Protein 8OHT (pdb70)

Radius of gyration: 21.72 Å; Cα contacts (8 Å, |Δi|>4): 1257; chains: 1; bounding box: 70×45×46 Å

Sequence (459 aa):
SSPVRRVGLSVDASALGHTIPPDYTGLSYEQAQMANPNYFSGANTQLAGFLRTLGRQGVLRIGGNTSEYTFWNRHAKPTAADEHLAAGPPDKGHHAAAREVITPEAVNNLSEFLDKTGWKLIYGLNLGKGTPENAADEAAYVMETTIGADRLLAFQLGNEPDLFYRNNGIRRPASYDFAAYAGDWQQRFFTAIRKRVPNAPFAGPDTTAYNNTKWLVPFADKFKHDVKFISSSHYYAEGPPTDPSMMTIERRLMKPNPRLLGETAGLKQVEADTGLPFRLTETNSCCYQGGKQGVSDTFAAALWAGDLMYQQAAAGSTGINFHGGGYGWYTPVAGTPEDGFIARPEYYGMLLFAQAGAGQLLGAKLTDNSAAPLLTAYALRGTTDGRTRIALFNKKNLDADVEVAISSGVASPSGTVLRLEAPRADDTTDVTFGGAPVGASGSSWSSPLVQEYVPGHSGQFVLHHMRKASGALLEFA

Structure (mmCIF, N/CA/C/O backbone):
data_8OHT
#
_entry.id   8OHT
#
_cell.length_a   82.750
_cell.length_b   44.670
_cell.length_c   136.268
_cell.angle_alpha   90.000
_cell.angle_beta   97.461
_cell.angle_gamma   90.000
#
_symmetry.space_group_name_H-M   'I 1 2 1'
#
loop_
_entity.id
_entity.type
_entity.pdbx_description
1 polymer 'beta-glucuronidase from Acidobacterium capsulatum'
2 non-polymer '(3~{S},4~{S},5~{S},6~{R})-4,5,6-tris(oxidanyl)piperidine-3-carboxylic acid'
3 non-polymer 'SULFATE ION'
4 water water
#
loop_
_atom_site.group_PDB
_atom_site.id
_atom_site.type_symbol
_atom_site.label_atom_id
_atom_site.label_alt_id
_atom_site.label_comp_id
_atom_site.label_asym_id
_atom_site.label_entity_id
_atom_site.label_seq_id
_atom_site.pdbx_PDB_ins_code
_atom_site.Cartn_x
_atom_site.Cartn_y
_atom_site.Cartn_z
_atom_site.occupancy
_atom_site.B_iso_or_equiv
_atom_site.auth_seq_id
_atom_site.auth_comp_id
_atom_site.auth_asym_id
_atom_site.auth_atom_id
_atom_site.pdbx_PDB_model_num
ATOM 1 N N . SER A 1 17 ? 14.117 4.632 -1.447 1.000 51.075 17 SER AAA N 1
ATOM 2 C CA . SER A 1 17 ? 13.442 5.883 -0.965 1.000 51.872 17 SER AAA CA 1
ATOM 3 C C . SER A 1 17 ? 13.404 6.923 -2.093 1.000 45.111 17 SER AAA C 1
ATOM 4 O O . SER A 1 17 ? 14.505 7.390 -2.523 1.000 48.277 17 SER AAA O 1
ATOM 7 N N . SER A 1 18 ? 12.182 7.254 -2.541 1.000 42.597 18 SER AAA N 1
ATOM 8 C CA . SER A 1 18 ? 11.818 8.259 -3.584 1.000 32.801 18 SER AAA CA 1
ATOM 9 C C . SER A 1 18 ? 12.608 8.063 -4.871 1.000 26.666 18 SER AAA C 1
ATOM 10 O O . SER A 1 18 ? 13.109 9.015 -5.470 1.000 26.537 18 SER AAA O 1
ATOM 13 N N . PRO A 1 19 ? 12.714 6.822 -5.375 1.000 20.886 19 PRO AAA N 1
ATOM 14 C CA . PRO A 1 19 ? 13.550 6.630 -6.551 1.000 17.903 19 PRO AAA CA 1
ATOM 15 C C . PRO A 1 19 ? 12.843 7.182 -7.781 1.000 16.759 19 PRO AAA C 1
ATOM 16 O O . PRO A 1 19 ? 11.600 7.319 -7.868 1.000 19.375 19 PRO AAA O 1
ATOM 20 N N . VAL A 1 20 ? 13.610 7.481 -8.810 1.000 15.596 20 VAL AAA N 1
AT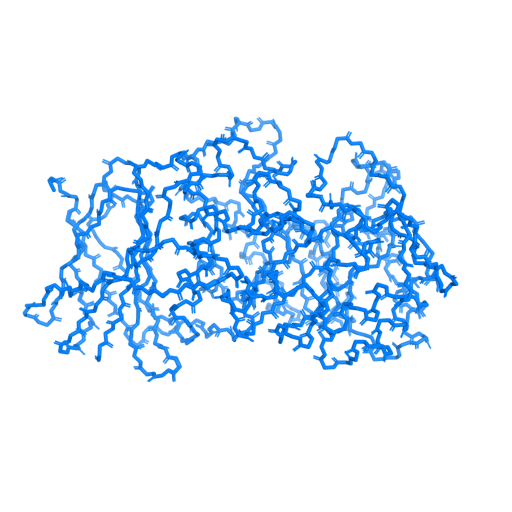OM 21 C CA . VAL A 1 20 ? 13.067 7.763 -10.155 1.000 15.866 20 VAL AAA CA 1
ATOM 22 C C . VAL A 1 20 ? 12.714 6.436 -10.770 1.000 14.470 20 VAL AAA C 1
ATOM 23 O O . VAL A 1 20 ? 13.592 5.521 -10.858 1.000 14.971 20 VAL AAA O 1
ATOM 27 N N A ARG A 1 21 ? 11.511 6.401 -11.298 0.500 14.258 21 ARG AAA N 1
ATOM 28 N N B ARG A 1 21 ? 11.434 6.151 -10.999 0.500 13.909 21 ARG AAA N 1
ATOM 29 C CA A ARG A 1 21 ? 10.961 5.146 -11.806 0.500 14.355 21 ARG AAA CA 1
ATOM 30 C CA B ARG A 1 21 ? 10.955 4.874 -11.597 0.500 13.951 21 ARG AAA CA 1
ATOM 31 C C A ARG A 1 21 ? 11.275 5.152 -13.268 0.500 15.225 21 ARG AAA C 1
ATOM 32 C C B ARG A 1 21 ? 11.134 4.926 -13.133 0.500 14.681 21 ARG AAA C 1
ATOM 33 O O A ARG A 1 21 ? 10.779 6.089 -13.957 0.500 15.723 21 ARG AAA O 1
ATOM 34 O O B ARG A 1 21 ? 10.406 5.604 -13.822 0.500 14.760 21 ARG AAA O 1
ATOM 49 N N . VAL A 1 22 ? 12.105 4.187 -13.687 1.000 13.924 22 VAL AAA N 1
ATOM 50 C CA . VAL A 1 22 ? 12.428 4.124 -15.124 1.000 14.209 22 VAL AAA CA 1
ATOM 51 C C . VAL A 1 22 ? 12.086 2.755 -15.644 1.000 13.023 22 VAL AAA C 1
ATOM 52 O O . VAL A 1 22 ? 11.984 1.809 -14.921 1.000 14.420 22 VAL AAA O 1
ATOM 56 N N . GLY A 1 23 ? 11.931 2.702 -16.961 1.000 12.797 23 GLY AAA N 1
ATOM 57 C CA . GLY A 1 23 ? 11.744 1.421 -17.633 1.000 13.302 23 GLY AAA CA 1
ATOM 58 C C . GLY A 1 23 ? 12.994 1.036 -18.430 1.000 12.244 23 GLY AAA C 1
ATOM 59 O O . GLY A 1 23 ? 13.630 1.891 -19.022 1.000 13.863 23 GLY AAA O 1
ATOM 60 N N . LEU A 1 24 ? 13.250 -0.267 -18.421 1.000 12.323 24 LEU AAA N 1
ATOM 61 C CA . LEU A 1 24 ? 14.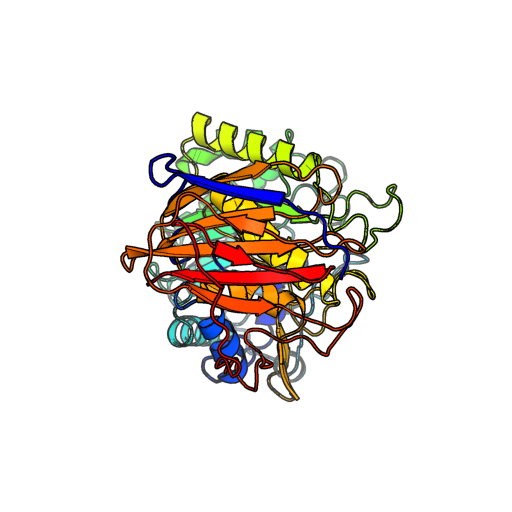336 -0.833 -19.240 1.000 11.484 24 LEU AAA CA 1
ATOM 62 C C . LEU A 1 24 ? 13.735 -1.962 -20.021 1.000 12.354 24 LEU AAA C 1
ATOM 63 O O . LEU A 1 24 ? 13.235 -2.893 -19.442 1.000 13.438 24 LEU AAA O 1
ATOM 68 N N . SER A 1 25 ? 13.818 -1.862 -21.336 1.000 13.272 25 SER AAA N 1
ATOM 69 C CA . SER A 1 25 ? 13.276 -2.872 -22.257 1.000 13.682 25 SER AAA CA 1
ATOM 70 C C . SER A 1 25 ? 14.418 -3.574 -22.967 1.000 13.268 25 SER AAA C 1
ATOM 71 O O . SER A 1 25 ? 15.106 -2.910 -23.704 1.000 15.287 25 SER AAA O 1
ATOM 74 N N . VAL A 1 26 ? 14.536 -4.841 -22.753 1.000 13.137 26 VAL AAA N 1
ATOM 75 C CA . VAL A 1 26 ? 15.600 -5.642 -23.399 1.000 13.204 26 VAL AAA CA 1
ATOM 76 C C . VAL A 1 26 ? 14.984 -6.234 -24.655 1.000 13.568 26 VAL AAA C 1
ATOM 77 O O . VAL A 1 26 ? 13.859 -6.822 -24.559 1.000 13.991 26 VAL AAA O 1
ATOM 81 N N . ASP A 1 27 ? 15.678 -6.199 -25.772 1.000 12.218 27 ASP AAA N 1
ATOM 82 C CA . ASP A 1 27 ? 15.209 -6.761 -27.051 1.000 11.931 27 ASP AAA CA 1
ATOM 83 C C . ASP A 1 27 ? 16.246 -7.748 -27.521 1.000 11.163 27 ASP AAA C 1
ATOM 84 O O . ASP A 1 27 ? 17.257 -7.321 -28.107 1.000 11.483 27 ASP AAA O 1
ATOM 89 N N . ALA A 1 28 ? 15.976 -9.014 -27.341 1.000 10.742 28 ALA AAA N 1
ATOM 90 C CA . ALA A 1 28 ? 16.885 -10.100 -27.754 1.000 11.425 28 ALA AAA CA 1
ATOM 91 C C . ALA A 1 28 ? 17.042 -10.156 -29.265 1.000 11.059 28 ALA AAA C 1
ATOM 92 O O . ALA A 1 28 ? 17.963 -10.856 -29.731 1.000 11.458 28 ALA AAA O 1
ATOM 94 N N . SER A 1 29 ? 16.174 -9.488 -30.018 1.000 10.730 29 SER AAA N 1
ATOM 95 C CA . SER A 1 29 ? 16.278 -9.469 -31.477 1.000 10.818 29 SER AAA CA 1
ATOM 96 C C . SER A 1 29 ? 17.049 -8.278 -31.975 1.000 11.264 29 SER AAA C 1
ATOM 97 O O . SER A 1 29 ? 17.301 -8.208 -33.200 1.000 12.692 29 SER AAA O 1
ATOM 100 N N . ALA A 1 30 ? 17.436 -7.352 -31.103 1.000 10.485 30 ALA AAA N 1
ATOM 101 C CA . ALA A 1 30 ? 18.154 -6.131 -31.515 1.000 11.225 30 ALA AAA CA 1
ATOM 102 C C . ALA A 1 30 ? 19.623 -6.404 -31.303 1.000 11.051 30 ALA AAA C 1
ATOM 103 O O . ALA A 1 30 ? 20.154 -6.148 -30.192 1.000 12.697 30 ALA AAA O 1
ATOM 105 N N . LEU A 1 31 ? 20.276 -7.012 -32.242 1.000 11.066 31 LEU AAA N 1
ATOM 106 C CA . LEU A 1 31 ? 21.622 -7.543 -32.046 1.000 10.692 31 LEU AAA CA 1
ATOM 107 C C . LEU A 1 31 ? 22.642 -6.458 -32.224 1.000 11.608 31 LEU AAA C 1
ATOM 108 O O . LEU A 1 31 ? 22.678 -5.816 -33.233 1.000 13.473 31 LEU AAA O 1
ATOM 113 N N . GLY A 1 32 ? 23.527 -6.376 -31.256 1.000 11.413 32 GLY AAA N 1
ATOM 114 C CA . GLY A 1 32 ? 24.671 -5.461 -31.292 1.000 11.591 32 GLY AAA CA 1
ATOM 115 C C . GLY A 1 32 ? 25.928 -6.227 -31.523 1.000 11.705 32 GLY AAA C 1
ATOM 116 O O . GLY A 1 32 ? 25.950 -7.346 -32.026 1.000 13.003 32 GLY AAA O 1
ATOM 117 N N . HIS A 1 33 ? 27.050 -5.627 -31.173 1.000 11.652 33 HIS AAA N 1
ATOM 118 C CA . HIS A 1 33 ? 28.363 -6.235 -31.363 1.000 12.567 33 HIS AAA CA 1
ATOM 119 C C . HIS A 1 33 ? 28.547 -7.413 -30.416 1.000 12.182 33 HIS AAA C 1
ATOM 120 O O . HIS A 1 33 ? 28.013 -7.431 -29.282 1.000 12.768 33 HIS AAA O 1
ATOM 127 N N . THR A 1 34 ? 29.367 -8.319 -30.852 1.000 13.682 34 THR AAA N 1
ATOM 128 C CA . THR A 1 34 ? 29.885 -9.408 -30.038 1.000 13.248 34 THR AAA CA 1
ATOM 129 C C . THR A 1 34 ? 31.167 -8.981 -29.337 1.000 12.121 34 THR AAA C 1
ATOM 130 O O . THR A 1 34 ? 32.132 -8.595 -30.023 1.000 13.912 34 THR AAA O 1
ATOM 134 N N . ILE A 1 35 ? 31.162 -8.975 -28.028 1.000 11.436 35 ILE AAA N 1
ATOM 135 C CA . ILE A 1 35 ? 32.338 -8.584 -27.250 1.000 11.721 35 ILE AAA CA 1
ATOM 136 C C . ILE A 1 35 ? 33.375 -9.643 -27.408 1.000 11.900 35 ILE AAA C 1
ATOM 137 O O . ILE A 1 35 ? 33.129 -10.804 -27.047 1.000 13.188 35 ILE AAA O 1
ATOM 142 N N . PRO A 1 36 ? 34.586 -9.319 -27.863 1.000 11.714 36 PRO AAA N 1
ATOM 143 C CA . PRO A 1 36 ? 35.606 -10.344 -27.977 1.000 13.541 36 PRO AAA CA 1
ATOM 144 C C . PRO A 1 36 ? 36.138 -10.749 -26.628 1.000 12.526 36 PRO AAA C 1
ATOM 145 O O . PRO A 1 36 ? 36.123 -9.963 -25.666 1.000 12.108 36 PRO AAA O 1
ATOM 149 N N . PRO A 1 37 ? 36.686 -11.968 -26.494 1.000 13.508 37 PRO AAA N 1
ATOM 150 C CA . PRO A 1 37 ? 37.144 -12.429 -25.195 1.000 13.295 37 PRO AAA CA 1
ATOM 151 C C . PRO A 1 37 ? 38.366 -11.657 -24.660 1.000 11.162 37 PRO AAA C 1
ATOM 152 O O . PRO A 1 37 ? 38.568 -11.679 -23.519 1.000 12.345 37 PRO AAA O 1
ATOM 156 N N . ASP A 1 38 ? 39.129 -11.044 -25.539 1.000 10.446 38 ASP AAA N 1
ATOM 157 C CA . ASP A 1 38 ? 40.301 -10.253 -25.139 1.000 10.150 38 ASP AAA CA 1
ATOM 158 C C . ASP A 1 38 ? 40.032 -8.762 -25.159 1.000 8.624 38 ASP AAA C 1
ATOM 159 O O . ASP A 1 38 ? 40.967 -7.962 -25.317 1.000 9.547 38 ASP AAA O 1
ATOM 164 N N . TYR A 1 39 ? 38.802 -8.389 -24.932 1.000 8.496 39 TYR AAA N 1
ATOM 165 C CA . TYR A 1 39 ? 38.432 -6.966 -24.913 1.000 8.529 39 TYR AAA CA 1
ATOM 166 C C . TYR A 1 39 ? 39.155 -6.210 -23.796 1.000 8.037 39 TYR AAA C 1
ATOM 167 O O . TYR A 1 39 ? 39.585 -5.074 -24.002 1.000 8.550 39 TYR AAA O 1
ATOM 176 N N . THR A 1 40 ? 39.212 -6.767 -22.584 1.000 7.971 40 THR AAA N 1
ATOM 177 C CA . THR A 1 40 ? 39.772 -6.026 -21.463 1.000 7.746 40 THR AAA CA 1
ATOM 178 C C . THR A 1 40 ? 41.246 -5.832 -21.666 1.000 7.487 40 THR AAA C 1
ATOM 179 O O . THR A 1 40 ? 41.914 -6.522 -22.434 1.000 8.086 40 THR AAA O 1
ATOM 183 N N . GLY A 1 41 ? 41.796 -4.924 -20.863 1.000 7.585 41 GLY AAA N 1
ATOM 184 C CA . GLY A 1 41 ? 43.231 -4.711 -20.910 1.000 7.995 41 GLY AAA CA 1
ATOM 185 C C . GLY A 1 41 ? 43.661 -3.560 -20.047 1.000 7.462 41 GLY AAA C 1
ATOM 186 O O . GLY A 1 41 ? 42.871 -2.792 -19.534 1.000 7.528 41 GLY AAA O 1
ATOM 187 N N . LEU A 1 42 ? 44.974 -3.484 -19.940 1.000 7.347 42 LEU AAA N 1
ATOM 188 C CA . LEU A 1 42 ? 45.663 -2.473 -19.152 1.000 7.212 42 LEU AAA CA 1
ATOM 189 C C . LEU A 1 42 ? 46.769 -1.892 -19.977 1.000 6.873 42 LEU AAA C 1
ATOM 190 O O . LEU A 1 42 ? 47.293 -2.573 -20.907 1.000 7.808 42 LEU AAA O 1
ATOM 195 N N . SER A 1 43 ? 47.182 -0.679 -19.677 1.000 7.292 43 SER AAA N 1
ATOM 196 C CA . SER A 1 43 ? 48.325 -0.018 -20.288 1.000 7.290 43 SER AAA CA 1
ATOM 197 C C . SER A 1 43 ? 49.246 0.416 -19.180 1.000 7.202 43 SER AAA C 1
ATOM 198 O O . SER A 1 43 ? 48.798 0.882 -18.137 1.000 7.180 43 SER AAA O 1
ATOM 201 N N . TYR A 1 44 ? 50.532 0.289 -19.455 1.000 7.247 44 TYR AAA N 1
ATOM 202 C CA . TYR A 1 44 ? 51.616 0.666 -18.519 1.000 7.393 44 TYR AAA CA 1
ATOM 203 C C . TYR A 1 44 ? 52.667 1.452 -19.266 1.000 7.413 44 TYR AAA C 1
ATOM 204 O O . TYR A 1 44 ? 52.829 1.310 -20.480 1.000 7.997 44 TYR AAA O 1
ATOM 213 N N . GLU A 1 45 ? 53.438 2.181 -18.499 1.000 7.344 45 GLU AAA N 1
ATOM 214 C CA . GLU A 1 45 ? 54.606 2.893 -18.998 1.000 7.475 45 GLU AAA CA 1
ATOM 215 C C . GLU A 1 45 ? 55.696 1.908 -19.353 1.000 7.294 45 GLU AAA C 1
ATOM 216 O O . GLU A 1 45 ? 56.071 1.030 -18.555 1.000 8.238 45 GLU AAA O 1
ATOM 222 N N . GLN A 1 46 ? 56.326 2.136 -20.473 1.000 7.590 46 GLN AAA N 1
ATOM 223 C CA . GLN A 1 46 ? 57.463 1.330 -20.924 1.000 8.309 46 GLN AAA CA 1
ATOM 224 C C . GLN A 1 46 ? 58.594 1.386 -19.940 1.000 7.974 46 GLN AAA C 1
ATOM 225 O O . GLN A 1 46 ? 59.377 0.428 -19.867 1.000 8.128 46 GLN AAA O 1
ATOM 231 N N . ALA A 1 47 ? 58.764 2.486 -19.240 1.000 7.568 47 ALA AAA N 1
ATOM 232 C CA . ALA A 1 47 ? 59.824 2.595 -18.223 1.000 8.639 47 ALA AAA CA 1
ATOM 233 C C . ALA A 1 47 ? 59.725 1.429 -17.261 1.000 8.412 47 ALA AAA C 1
ATOM 234 O O . ALA A 1 47 ? 60.741 1.050 -16.676 1.000 8.952 47 ALA AAA O 1
ATOM 236 N N . GLN A 1 48 ? 58.544 0.891 -17.032 1.000 8.381 48 GLN AAA N 1
ATOM 237 C CA . GLN A 1 48 ? 58.424 -0.212 -16.063 1.000 8.988 48 GLN AAA CA 1
ATOM 238 C C . GLN A 1 48 ? 59.243 -1.396 -16.478 1.000 9.502 48 GLN AAA C 1
ATOM 239 O O . GLN A 1 48 ? 59.638 -2.204 -15.605 1.000 10.063 48 GLN AAA O 1
ATOM 245 N N . MET A 1 49 ? 59.533 -1.557 -17.746 1.000 9.282 49 MET AAA N 1
ATOM 246 C CA . MET A 1 49 ? 60.374 -2.664 -18.248 1.000 10.493 49 MET AAA CA 1
ATOM 247 C C . MET A 1 49 ? 61.812 -2.543 -17.776 1.000 10.135 49 MET AAA C 1
ATOM 248 O O . MET A 1 49 ? 62.577 -3.504 -17.976 1.000 11.266 49 MET AAA O 1
ATOM 253 N N . ALA A 1 50 ? 62.195 -1.460 -17.182 1.000 9.911 50 ALA AAA N 1
ATOM 254 C CA . ALA A 1 50 ? 63.522 -1.390 -16.580 1.000 10.230 50 ALA AAA CA 1
ATOM 255 C C . ALA A 1 50 ? 63.621 -2.328 -15.382 1.000 10.537 50 ALA AAA C 1
ATOM 256 O O . ALA A 1 50 ? 64.756 -2.681 -15.026 1.000 11.979 50 ALA AAA O 1
ATOM 258 N N . ASN A 1 51 ? 62.532 -2.685 -14.764 1.000 10.202 51 ASN AAA N 1
ATOM 259 C CA . ASN A 1 51 ? 62.511 -3.508 -13.561 1.000 9.879 51 ASN AAA CA 1
ATOM 260 C C . ASN A 1 51 ? 62.073 -4.895 -13.964 1.000 11.099 51 ASN AAA C 1
ATOM 261 O O . ASN A 1 51 ? 60.882 -5.137 -14.162 1.000 11.097 51 ASN AAA O 1
ATOM 266 N N . PRO A 1 52 ? 62.980 -5.875 -14.081 1.000 11.383 52 PRO AAA N 1
ATOM 267 C CA . PRO A 1 52 ? 62.591 -7.219 -14.494 1.000 12.306 52 PRO AAA CA 1
ATOM 268 C C . PRO A 1 52 ? 61.710 -7.943 -13.508 1.000 12.817 52 PRO AAA C 1
ATOM 269 O O . PRO A 1 52 ? 61.222 -9.001 -13.851 1.000 13.484 52 PRO AAA O 1
ATOM 273 N N . ASN A 1 53 ? 61.551 -7.409 -12.307 1.000 12.087 53 ASN AAA N 1
ATOM 274 C CA . ASN A 1 53 ? 60.701 -8.042 -11.301 1.000 12.529 53 ASN AAA CA 1
ATOM 275 C C . ASN A 1 53 ? 59.243 -7.681 -11.463 1.000 11.306 53 ASN AAA C 1
ATOM 276 O O . ASN A 1 53 ? 58.395 -8.227 -10.752 1.000 11.782 53 ASN AAA O 1
ATOM 281 N N . TYR A 1 54 ? 58.926 -6.725 -12.327 1.000 10.730 54 TYR AAA N 1
ATOM 282 C CA . TYR A 1 54 ? 57.548 -6.222 -12.370 1.000 9.473 54 TYR AAA CA 1
ATOM 283 C C . TYR A 1 54 ? 56.722 -7.082 -13.296 1.000 10.084 54 TYR AAA C 1
ATOM 284 O O . TYR A 1 54 ? 55.839 -7.813 -12.829 1.000 10.435 54 TYR AAA O 1
ATOM 293 N N . PHE A 1 55 ? 56.976 -7.044 -14.591 1.000 9.365 55 PHE AAA N 1
ATOM 294 C CA . PHE A 1 55 ? 56.345 -7.995 -15.497 1.000 9.692 55 PHE AAA CA 1
ATOM 295 C C . PHE A 1 55 ? 57.153 -9.266 -15.495 1.000 10.005 55 PHE AAA C 1
ATOM 296 O O . PHE A 1 55 ? 58.084 -9.445 -16.297 1.000 11.096 55 PHE AAA O 1
ATOM 304 N N . SER A 1 56 ? 56.877 -10.120 -14.513 1.000 9.976 56 SER AAA N 1
ATOM 305 C CA . SER A 1 56 ? 57.681 -11.323 -14.281 1.000 10.656 56 SER AAA CA 1
ATOM 306 C C . SER A 1 56 ? 56.762 -12.449 -13.870 1.000 10.883 56 SER AAA C 1
ATOM 307 O O . SER A 1 56 ? 55.754 -12.229 -13.206 1.000 10.634 56 SER AAA O 1
ATOM 310 N N . GLY A 1 57 ? 57.140 -13.650 -14.238 1.000 11.570 57 GLY AAA N 1
ATOM 311 C CA . GLY A 1 57 ? 56.447 -14.828 -13.718 1.000 12.732 57 GLY AAA CA 1
ATOM 312 C C . GLY A 1 57 ? 56.500 -14.878 -12.200 1.000 11.960 57 GLY AAA C 1
ATOM 313 O O . GLY A 1 57 ? 55.552 -15.469 -11.622 1.000 13.994 57 GLY AAA O 1
ATOM 314 N N . ALA A 1 58 ? 57.443 -14.271 -11.594 1.000 11.717 58 ALA AAA N 1
ATOM 315 C CA . ALA A 1 58 ? 57.515 -14.228 -10.123 1.000 12.821 58 ALA AAA CA 1
ATOM 316 C C . ALA A 1 58 ? 56.506 -13.259 -9.508 1.000 13.027 58 ALA AAA C 1
ATOM 317 O O . ALA A 1 58 ? 56.276 -13.297 -8.301 1.000 12.929 58 ALA AAA O 1
ATOM 319 N N . ASN A 1 59 ? 55.930 -12.369 -10.307 1.000 11.376 59 ASN AAA N 1
ATOM 320 C CA . ASN A 1 59 ? 54.959 -11.385 -9.808 1.000 10.872 59 ASN AAA CA 1
ATOM 321 C C . ASN A 1 59 ? 53.598 -12.027 -9.860 1.000 10.884 59 ASN AAA C 1
ATOM 322 O O . ASN A 1 59 ? 52.750 -11.720 -10.691 1.000 11.543 59 ASN AAA O 1
ATOM 327 N N . THR A 1 60 ? 53.372 -12.909 -8.890 1.000 10.456 60 THR AAA N 1
ATOM 328 C CA . THR A 1 60 ? 52.122 -13.660 -8.828 1.000 11.202 60 THR AAA CA 1
ATOM 329 C C . THR A 1 60 ? 50.965 -12.745 -8.385 1.000 9.575 60 THR AAA C 1
ATOM 330 O O . THR A 1 60 ? 49.856 -13.001 -8.795 1.000 10.061 60 THR AAA O 1
ATOM 334 N N . GLN A 1 61 ? 51.285 -11.739 -7.615 1.000 9.280 61 GLN AAA N 1
ATOM 335 C CA . GLN A 1 61 ? 50.205 -10.850 -7.176 1.000 9.368 61 GLN AAA CA 1
ATOM 336 C C . GLN A 1 61 ? 49.621 -10.125 -8.372 1.000 8.632 61 GLN AAA C 1
ATOM 337 O O . GLN A 1 61 ? 48.426 -10.139 -8.579 1.000 9.077 61 GLN AAA O 1
ATOM 343 N N . LEU A 1 62 ? 50.462 -9.468 -9.141 1.000 8.782 62 LEU AAA N 1
ATOM 344 C CA . LEU A 1 62 ? 49.948 -8.687 -10.294 1.000 8.965 62 LEU AAA CA 1
ATOM 345 C C . LEU A 1 62 ? 49.312 -9.614 -11.281 1.000 9.356 62 LEU AAA C 1
ATOM 346 O O . LEU A 1 62 ? 48.276 -9.323 -11.827 1.000 9.380 62 LEU AAA O 1
ATOM 351 N N . ALA A 1 63 ? 49.910 -10.782 -11.530 1.000 9.219 63 ALA AAA N 1
ATOM 352 C CA . ALA A 1 63 ? 49.296 -11.728 -12.470 1.000 10.108 63 ALA AAA CA 1
ATOM 353 C C . ALA A 1 63 ? 47.887 -12.069 -12.022 1.000 9.415 63 ALA AAA C 1
ATOM 354 O O . ALA A 1 63 ? 47.008 -12.211 -12.852 1.000 9.808 63 ALA AAA O 1
ATOM 356 N N . GLY A 1 64 ? 47.676 -12.247 -10.734 1.000 9.526 64 GLY AAA N 1
ATOM 357 C CA . GLY A 1 64 ? 46.344 -12.597 -10.255 1.000 9.316 64 GLY AAA CA 1
ATOM 358 C C . GLY A 1 64 ? 45.340 -11.477 -10.458 1.000 8.465 64 GLY AAA C 1
ATOM 359 O O . GLY A 1 64 ? 44.215 -11.735 -10.789 1.000 9.509 64 GLY AAA O 1
ATOM 360 N N . PHE A 1 65 ? 45.776 -10.250 -10.246 1.000 8.603 65 PHE AAA N 1
ATOM 361 C CA . PHE A 1 65 ? 44.892 -9.115 -10.543 1.000 8.695 65 PHE AAA CA 1
ATOM 362 C C . PHE A 1 65 ? 44.517 -9.104 -12.020 1.000 8.293 65 PHE AAA C 1
ATOM 363 O O . PHE A 1 65 ? 43.371 -8.791 -12.341 1.000 8.789 65 PHE AAA O 1
ATOM 371 N N . LEU A 1 66 ? 45.430 -9.424 -12.919 1.000 8.852 66 LEU AAA N 1
ATOM 372 C CA . LEU A 1 66 ? 45.076 -9.433 -14.358 1.000 8.949 66 LEU AAA CA 1
ATOM 373 C C . LEU A 1 66 ? 44.136 -10.575 -14.639 1.000 9.264 66 LEU AAA C 1
ATOM 374 O O . LEU A 1 66 ? 43.148 -10.365 -15.352 1.000 9.697 66 LEU AAA O 1
ATOM 379 N N . ARG A 1 67 ? 44.388 -11.761 -14.115 1.000 10.087 67 ARG AAA N 1
ATOM 380 C CA . ARG A 1 67 ? 43.500 -12.892 -14.448 1.000 10.979 67 ARG AAA CA 1
ATOM 381 C C . ARG A 1 67 ? 42.083 -12.583 -13.971 1.000 9.866 67 ARG AAA C 1
ATOM 382 O O . ARG A 1 67 ? 41.155 -12.991 -14.659 1.000 10.740 67 ARG AAA O 1
ATOM 390 N N . THR A 1 68 ? 41.908 -11.919 -12.853 1.000 9.802 68 THR AAA N 1
ATOM 391 C CA . THR A 1 68 ? 40.571 -11.584 -12.380 1.000 10.294 68 THR AAA CA 1
ATOM 392 C C . THR A 1 68 ? 39.892 -10.610 -13.340 1.000 9.942 68 THR AAA C 1
ATOM 393 O O . THR A 1 68 ? 38.692 -10.591 -13.453 1.000 11.321 68 THR AAA O 1
ATOM 397 N N . LEU A 1 69 ? 40.651 -9.721 -13.974 1.000 9.336 69 LEU AAA N 1
ATOM 398 C CA . LEU A 1 69 ? 40.086 -8.828 -14.973 1.000 9.633 69 LEU AAA CA 1
ATOM 399 C C . LEU A 1 69 ? 39.708 -9.577 -16.249 1.000 9.067 69 LEU AAA C 1
ATOM 400 O O . LEU A 1 69 ? 38.805 -9.084 -16.947 1.000 9.418 69 LEU AAA O 1
ATOM 405 N N . GLY A 1 70 ? 40.343 -10.662 -16.565 1.000 9.580 70 GLY AAA N 1
ATOM 406 C CA . GLY A 1 70 ? 39.909 -11.424 -17.738 1.000 10.424 70 GLY AAA CA 1
ATOM 407 C C . GLY A 1 70 ? 40.845 -12.542 -17.946 1.000 10.310 70 GLY AAA C 1
ATOM 408 O O . GLY A 1 70 ? 42.073 -12.434 -17.778 1.000 10.347 70 GLY AAA O 1
ATOM 409 N N . ARG A 1 71 ? 40.281 -13.686 -18.319 1.000 10.517 71 ARG AAA N 1
ATOM 410 C CA . ARG A 1 71 ? 41.093 -14.805 -18.709 1.000 11.820 71 ARG AAA CA 1
ATOM 411 C C . ARG A 1 71 ? 41.768 -14.584 -20.026 1.000 11.166 71 ARG AAA C 1
ATOM 412 O O . ARG A 1 71 ? 42.750 -15.215 -20.289 1.000 12.407 71 ARG AAA O 1
ATOM 420 N N . GLN A 1 72 ? 41.267 -13.662 -20.818 1.000 10.128 72 GLN AAA N 1
ATOM 421 C CA . GLN A 1 72 ? 41.942 -13.137 -21.995 1.000 9.935 72 GLN AAA CA 1
ATOM 422 C C . GLN A 1 72 ? 41.894 -11.623 -21.901 1.000 9.483 72 GLN AAA C 1
ATOM 423 O O . GLN A 1 72 ? 40.953 -11.070 -21.357 1.000 11.689 72 GLN AAA O 1
ATOM 429 N N . GLY A 1 73 ? 42.885 -10.981 -22.455 1.000 9.773 73 GLY AAA N 1
ATOM 430 C CA . GLY A 1 73 ? 43.038 -9.523 -22.337 1.000 8.583 73 GLY AAA CA 1
ATOM 431 C C . GLY A 1 73 ? 44.327 -9.127 -22.920 1.000 8.294 73 GLY AAA C 1
ATOM 432 O O . GLY A 1 73 ? 45.113 -9.991 -23.388 1.000 10.029 73 GLY AAA O 1
ATOM 433 N N . VAL A 1 74 ? 44.614 -7.843 -22.944 1.000 8.202 74 VAL AAA N 1
ATOM 434 C CA . VAL A 1 74 ? 45.821 -7.329 -23.568 1.000 8.241 74 VAL AAA CA 1
ATOM 435 C C . VAL A 1 74 ? 46.541 -6.403 -22.623 1.000 7.849 74 VAL AAA C 1
ATOM 436 O O . VAL A 1 74 ? 45.928 -5.493 -22.044 1.000 8.122 74 VAL AAA O 1
ATOM 440 N N . LEU A 1 75 ? 47.823 -6.647 -22.502 1.000 7.754 75 LEU AAA N 1
ATOM 441 C CA . LEU A 1 75 ? 48.761 -5.771 -21.808 1.000 7.669 75 LEU AAA CA 1
ATOM 442 C C . LEU A 1 75 ? 49.423 -4.891 -22.842 1.000 7.333 75 LEU AAA C 1
ATOM 443 O O . LEU A 1 75 ? 50.097 -5.400 -23.744 1.000 8.284 75 LEU AAA O 1
ATOM 448 N N . ARG A 1 76 ? 49.226 -3.580 -22.750 1.000 7.242 76 ARG AAA N 1
ATOM 449 C CA . ARG A 1 76 ? 49.904 -2.618 -23.642 1.000 7.568 76 ARG AAA CA 1
ATOM 450 C C . ARG A 1 76 ? 50.989 -1.939 -22.812 1.000 7.058 76 ARG AAA C 1
ATOM 451 O O . ARG A 1 76 ? 50.723 -1.474 -21.708 1.000 8.168 76 ARG AAA O 1
ATOM 459 N N . ILE A 1 77 ? 52.158 -1.843 -23.402 1.000 7.747 77 ILE AAA N 1
ATOM 460 C CA . ILE A 1 77 ? 53.312 -1.190 -22.770 1.000 7.908 77 ILE AAA CA 1
ATOM 461 C C . ILE A 1 77 ? 53.699 -0.060 -23.706 1.000 7.713 77 ILE AAA C 1
ATOM 462 O O . ILE A 1 77 ? 53.963 -0.313 -24.883 1.000 8.708 77 ILE AAA O 1
ATOM 467 N N . GLY A 1 78 ? 53.749 1.159 -23.214 1.000 8.088 78 GLY AAA N 1
ATOM 468 C CA . GLY A 1 78 ? 54.093 2.278 -24.061 1.000 8.092 78 GLY AAA CA 1
ATOM 469 C C . GLY A 1 78 ? 54.102 3.563 -23.271 1.000 7.807 78 GLY AAA C 1
ATOM 470 O O . GLY A 1 78 ? 54.827 3.700 -22.305 1.000 8.688 78 GLY AAA O 1
ATOM 471 N N . GLY A 1 79 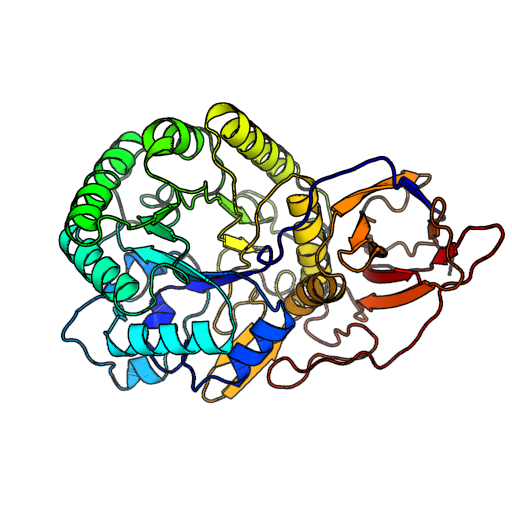? 53.274 4.522 -23.653 1.000 8.150 79 GLY AAA N 1
ATOM 472 C CA . GLY A 1 79 ? 53.172 5.765 -22.921 1.000 7.872 79 GLY AAA CA 1
ATOM 473 C C . GLY A 1 79 ? 54.291 6.714 -23.222 1.000 7.780 79 GLY AAA C 1
ATOM 474 O O . GLY A 1 79 ? 55.190 6.431 -24.023 1.000 8.616 79 GLY AAA O 1
ATOM 475 N N . ASN A 1 80 ? 54.305 7.822 -22.523 1.000 7.973 80 ASN AAA N 1
ATOM 476 C CA . ASN A 1 80 ? 55.338 8.843 -22.769 1.000 8.590 80 ASN AAA CA 1
ATOM 477 C C . ASN A 1 80 ? 56.715 8.288 -22.527 1.000 8.422 80 ASN AAA C 1
ATOM 478 O O . ASN A 1 80 ? 57.669 8.710 -23.172 1.000 9.107 80 ASN AAA O 1
ATOM 483 N N . THR A 1 81 ? 56.863 7.394 -21.559 1.000 7.965 81 THR AAA N 1
ATOM 484 C CA . THR A 1 81 ? 58.183 6.882 -21.241 1.000 8.433 81 THR AAA CA 1
ATOM 485 C C . THR A 1 81 ? 58.724 6.030 -22.375 1.000 8.968 81 THR AAA C 1
ATOM 486 O O . THR A 1 81 ? 59.953 5.759 -22.345 1.000 9.601 81 THR AAA O 1
ATOM 490 N N . SER A 1 82 ? 57.923 5.617 -23.333 1.000 8.378 82 SER AAA N 1
ATOM 491 C CA . SER A 1 82 ? 58.423 4.805 -24.455 1.000 8.931 82 SER AAA CA 1
ATOM 492 C C . SER A 1 82 ? 59.376 5.554 -25.339 1.000 8.702 82 SER AAA C 1
ATOM 493 O O . SER A 1 82 ? 60.079 4.930 -26.110 1.000 10.498 82 SER AAA O 1
ATOM 496 N N . GLU A 1 83 ? 59.427 6.875 -25.253 1.000 8.333 83 GLU AAA N 1
ATOM 497 C CA . GLU A 1 83 ? 60.415 7.681 -25.996 1.000 9.175 83 GLU AAA CA 1
ATOM 498 C C . GLU A 1 83 ? 61.716 7.793 -25.224 1.000 8.527 83 GLU AAA C 1
ATOM 499 O O . GLU A 1 83 ? 62.671 8.351 -25.794 1.000 9.943 83 GLU AAA O 1
ATOM 505 N N . TYR A 1 84 ? 61.755 7.324 -23.990 1.000 9.062 84 TYR AAA N 1
ATOM 506 C CA . TYR A 1 84 ? 62.901 7.512 -23.085 1.000 10.450 84 TYR AAA CA 1
ATOM 507 C C . TYR A 1 84 ? 63.475 6.175 -22.695 1.000 9.972 84 TYR AAA C 1
ATOM 508 O O . TYR A 1 84 ? 64.359 6.163 -21.784 1.000 11.999 84 TYR AAA O 1
ATOM 517 N N . THR A 1 85 ? 63.022 5.071 -23.213 1.000 10.141 85 THR AAA N 1
ATOM 518 C CA . THR A 1 85 ? 63.505 3.739 -22.910 1.000 10.632 85 THR AAA CA 1
ATOM 519 C C . THR A 1 85 ? 64.362 3.267 -24.042 1.000 9.545 85 THR AAA C 1
ATOM 520 O O . THR A 1 85 ? 63.981 3.399 -25.218 1.000 10.727 85 THR AAA O 1
ATOM 524 N N . PHE A 1 86 ? 65.500 2.716 -23.704 1.000 9.271 86 PHE AAA N 1
ATOM 525 C CA . PHE A 1 86 ? 66.536 2.341 -24.682 1.000 9.903 86 PHE AAA CA 1
ATOM 526 C C . PHE A 1 86 ? 66.919 0.898 -24.440 1.000 10.308 86 PHE AAA C 1
ATOM 527 O O . PHE A 1 86 ? 67.693 0.566 -23.527 1.000 10.813 86 PHE AAA O 1
ATOM 535 N N . TRP A 1 87 ? 66.388 0.023 -25.266 1.000 9.769 87 TRP AAA N 1
ATOM 536 C CA . TRP A 1 87 ? 66.794 -1.378 -25.298 1.000 9.942 87 TRP AAA CA 1
ATOM 537 C C . TRP A 1 87 ? 68.295 -1.455 -25.549 1.000 9.670 87 TRP AAA C 1
ATOM 538 O O . TRP A 1 87 ? 68.822 -0.757 -26.408 1.000 10.732 87 TRP AAA O 1
ATOM 549 N N . ASN A 1 88 ? 68.949 -2.351 -24.869 1.000 9.810 88 ASN AAA N 1
ATOM 550 C CA . ASN A 1 88 ? 70.343 -2.686 -25.156 1.000 10.969 88 ASN AAA CA 1
ATOM 551 C C . ASN A 1 88 ? 70.488 -4.160 -24.928 1.000 9.502 88 ASN AAA C 1
ATOM 552 O O . ASN A 1 88 ? 70.401 -4.621 -23.800 1.000 10.234 88 ASN AAA O 1
ATOM 557 N N . ARG A 1 89 ? 70.842 -4.881 -25.986 1.000 10.430 89 ARG AAA N 1
ATOM 558 C CA . ARG A 1 89 ? 70.986 -6.295 -25.945 1.000 10.831 89 ARG AAA CA 1
ATOM 559 C C . ARG A 1 89 ? 72.054 -6.739 -24.972 1.000 11.106 89 ARG AAA C 1
ATOM 560 O O . ARG A 1 89 ? 72.030 -7.914 -24.611 1.000 12.775 89 ARG AAA O 1
ATOM 568 N N . HIS A 1 90 ? 73.020 -5.917 -24.569 1.000 11.526 90 HIS AAA N 1
ATOM 569 C CA . HIS A 1 90 ? 74.007 -6.444 -23.595 1.000 13.629 90 HIS AAA CA 1
ATOM 570 C C . HIS A 1 90 ? 73.674 -6.012 -22.188 1.000 13.814 90 HIS AAA C 1
ATOM 571 O O . HIS A 1 90 ? 74.444 -6.379 -21.246 1.000 17.091 90 HIS AAA O 1
ATOM 578 N N . ALA A 1 91 ? 72.634 -5.255 -21.961 1.000 12.223 91 ALA AAA N 1
ATOM 579 C CA . ALA A 1 91 ? 72.466 -4.661 -20.644 1.000 13.412 91 ALA AAA CA 1
ATOM 580 C C . ALA A 1 91 ? 71.892 -5.654 -19.661 1.000 12.252 91 ALA AAA C 1
ATOM 581 O O . ALA A 1 91 ? 71.205 -6.630 -19.983 1.000 13.995 91 ALA AAA O 1
ATOM 583 N N . LYS A 1 92 ? 72.261 -5.431 -18.400 1.000 14.451 92 LYS AAA N 1
ATOM 584 C CA . LYS A 1 92 ? 71.662 -6.159 -17.259 1.000 15.212 92 LYS AAA CA 1
ATOM 585 C C . LYS A 1 92 ? 71.088 -5.135 -16.320 1.000 14.783 92 LYS AAA C 1
ATOM 586 O O . LYS A 1 92 ? 71.567 -4.025 -16.261 1.000 15.148 92 LYS AAA O 1
ATOM 592 N N . PRO A 1 93 ? 69.984 -5.467 -15.643 1.000 15.602 93 PRO AAA N 1
ATOM 593 C CA . PRO A 1 93 ? 69.354 -4.498 -14.762 1.000 16.419 93 PRO AAA CA 1
ATOM 594 C C . PRO A 1 93 ? 70.302 -4.055 -13.638 1.000 16.554 93 PRO AAA C 1
ATOM 595 O O . PRO A 1 93 ? 71.066 -4.876 -13.161 1.000 19.039 93 PRO AAA O 1
ATOM 599 N N . THR A 1 94 ? 70.295 -2.775 -13.336 1.000 17.864 94 THR AAA N 1
ATOM 600 C CA . THR A 1 94 ? 70.965 -2.254 -12.124 1.000 19.801 94 THR AAA CA 1
ATOM 601 C C . THR A 1 94 ? 70.136 -2.490 -10.862 1.000 19.244 94 THR AAA C 1
ATOM 602 O O . THR A 1 94 ? 68.961 -2.834 -10.921 1.000 17.348 94 THR AAA O 1
ATOM 606 N N . ALA A 1 95 ? 70.763 -2.319 -9.689 1.000 23.086 95 ALA AAA N 1
ATOM 607 C CA . ALA A 1 95 ? 70.048 -2.394 -8.390 1.000 20.267 95 ALA AAA CA 1
ATOM 608 C C . ALA A 1 95 ? 68.883 -1.399 -8.358 1.000 19.226 95 ALA AAA C 1
ATOM 609 O O . ALA A 1 95 ? 67.814 -1.825 -7.947 1.000 20.802 95 ALA AAA O 1
ATOM 611 N N . ALA A 1 96 ? 69.048 -0.165 -8.834 1.000 18.749 96 ALA AAA N 1
ATOM 612 C CA . ALA A 1 96 ? 67.965 0.840 -8.859 1.000 19.147 96 ALA AAA CA 1
ATOM 613 C C . ALA A 1 96 ? 66.826 0.288 -9.724 1.000 18.910 96 ALA AAA C 1
ATOM 614 O O . ALA A 1 96 ? 65.623 0.418 -9.374 1.000 17.630 96 ALA AAA O 1
ATOM 616 N N . ASP A 1 97 ? 67.192 -0.307 -10.869 1.000 16.156 97 ASP AAA N 1
ATOM 617 C CA . ASP A 1 97 ? 66.174 -0.783 -11.808 1.000 15.444 97 ASP AAA CA 1
ATOM 618 C C . ASP A 1 97 ? 65.316 -1.836 -11.131 1.000 14.083 97 ASP AAA C 1
ATOM 619 O O . ASP A 1 97 ? 64.125 -1.902 -11.376 1.000 14.717 97 ASP AAA O 1
ATOM 624 N N . GLU A 1 98 ? 65.927 -2.700 -10.341 1.000 15.430 98 GLU AAA N 1
ATOM 625 C CA . GLU A 1 98 ? 65.207 -3.830 -9.730 1.000 15.853 98 GLU AAA CA 1
ATOM 626 C C . GLU A 1 98 ? 64.195 -3.338 -8.701 1.000 14.641 98 GLU AAA C 1
ATOM 627 O O . GLU A 1 98 ? 63.419 -4.187 -8.308 1.000 16.676 98 GLU AAA O 1
ATOM 633 N N . HIS A 1 99 ? 64.173 -2.078 -8.336 1.000 15.216 99 HIS AAA N 1
ATOM 634 C CA . HIS A 1 99 ? 63.153 -1.518 -7.423 1.000 16.488 99 HIS AAA CA 1
ATOM 635 C C . HIS A 1 99 ? 62.285 -0.469 -8.109 1.000 15.628 99 HIS AAA C 1
ATOM 636 O O . HIS A 1 99 ? 61.500 0.172 -7.405 1.000 16.935 99 HIS AAA O 1
ATOM 643 N N . LEU A 1 100 ? 62.423 -0.264 -9.416 1.000 14.130 100 LEU AAA N 1
ATOM 644 C CA . LEU A 1 100 ? 61.682 0.863 -10.037 1.000 14.874 100 LEU AAA CA 1
ATOM 645 C C . LEU A 1 100 ? 60.207 0.529 -10.122 1.000 13.569 100 LEU AAA C 1
ATOM 646 O O . LEU A 1 100 ? 59.824 -0.519 -10.619 1.000 13.520 100 LEU AAA O 1
ATOM 651 N N . ALA A 1 101 ? 59.406 1.507 -9.682 1.000 16.675 101 ALA AAA N 1
ATOM 652 C CA . ALA A 1 101 ? 57.941 1.526 -9.771 1.000 18.312 101 ALA AAA CA 1
ATOM 653 C C . ALA A 1 101 ? 57.534 2.660 -10.674 1.000 18.231 101 ALA AAA C 1
ATOM 654 O O . ALA A 1 101 ? 57.528 3.782 -10.203 1.000 19.373 101 ALA AAA O 1
ATOM 656 N N . ALA A 1 102 ? 57.256 2.379 -11.936 1.000 13.601 102 ALA AAA N 1
ATOM 657 C CA . ALA A 1 102 ? 57.033 3.427 -12.963 1.000 12.405 102 ALA AAA CA 1
ATOM 658 C C . ALA A 1 102 ? 55.554 3.728 -13.012 1.000 11.643 102 ALA AAA C 1
ATOM 659 O O . ALA A 1 102 ? 54.798 2.970 -13.683 1.000 13.564 102 ALA AAA O 1
ATOM 661 N N . GLY A 1 103 ? 55.119 4.762 -12.370 1.000 11.119 103 GLY AAA N 1
ATOM 662 C CA . GLY A 1 103 ? 53.737 5.167 -12.499 1.000 11.535 103 GLY AAA CA 1
ATOM 663 C C . GLY A 1 103 ? 53.506 5.924 -13.780 1.000 10.224 103 GLY AAA C 1
ATOM 664 O O . GLY A 1 103 ? 54.424 6.253 -14.545 1.000 11.244 103 GLY AAA O 1
ATOM 665 N N A PRO A 1 104 ? 52.257 6.307 -14.030 0.500 9.466 104 PRO AAA N 1
ATOM 666 N N B PRO A 1 104 ? 52.231 6.174 -14.118 0.500 11.040 104 PRO AAA N 1
ATOM 667 C CA A PRO A 1 104 ? 51.891 6.909 -15.302 0.500 9.341 104 PRO AAA CA 1
ATOM 668 C CA B PRO A 1 104 ? 51.908 6.996 -15.264 0.500 10.809 104 PRO AAA CA 1
ATOM 669 C C A PRO A 1 104 ? 52.600 8.245 -15.384 0.500 9.772 104 PRO AAA C 1
ATOM 670 C C B PRO A 1 104 ? 52.782 8.228 -15.338 0.500 10.782 104 PRO AAA C 1
ATOM 671 O O A PRO A 1 104 ? 52.603 8.992 -14.394 0.500 9.992 104 PRO AAA O 1
ATOM 672 O O B PRO A 1 104 ? 53.013 8.955 -14.351 0.500 9.895 104 PRO AAA O 1
ATOM 679 N N . ASP A 1 105 ? 53.197 8.539 -16.549 1.000 10.072 105 ASP AAA N 1
ATOM 680 C CA . ASP A 1 105 ? 53.997 9.736 -16.753 1.000 10.528 105 ASP AAA CA 1
ATOM 681 C C . ASP A 1 105 ? 53.105 10.953 -16.558 1.000 10.556 105 ASP AAA C 1
ATOM 682 O O . ASP A 1 105 ? 52.007 11.048 -17.136 1.000 11.590 105 ASP AAA O 1
ATOM 687 N N . LYS A 1 106 ? 53.558 11.913 -15.777 1.000 12.481 106 LYS AAA N 1
ATOM 688 C CA . LYS A 1 106 ? 52.699 13.060 -15.423 1.000 14.275 106 LYS AAA CA 1
ATOM 689 C C . LYS A 1 106 ? 52.736 14.097 -16.530 1.000 15.090 106 LYS AAA C 1
ATOM 690 O O . LYS A 1 106 ? 51.892 15.052 -16.457 1.000 18.809 106 LYS AAA O 1
ATOM 696 N N . GLY A 1 107 ? 53.603 14.006 -17.532 1.000 16.354 107 GLY AAA N 1
ATOM 697 C CA . GLY A 1 107 ? 53.568 14.922 -18.690 1.000 18.223 107 GLY AAA CA 1
ATOM 698 C C . GLY A 1 107 ? 54.022 16.327 -18.364 1.000 18.233 107 GLY AAA C 1
ATOM 699 O O . GLY A 1 107 ? 53.620 17.231 -19.118 1.000 23.869 107 GLY AAA O 1
ATOM 700 N N . HIS A 1 108 ? 54.811 16.530 -17.347 1.000 18.836 108 HIS AAA N 1
ATOM 701 C CA . HIS A 1 108 ? 55.267 17.895 -16.984 1.000 19.954 108 HIS AAA CA 1
ATOM 702 C C . HIS A 1 108 ? 56.673 18.140 -17.526 1.000 21.343 108 HIS AAA C 1
ATOM 703 O O . HIS A 1 108 ? 57.045 19.325 -17.755 1.000 23.961 108 HIS AAA O 1
ATOM 710 N N . HIS A 1 109 ? 57.478 17.096 -17.702 1.000 19.535 109 HIS AAA N 1
ATOM 711 C CA . HIS A 1 109 ? 58.870 17.274 -18.139 1.000 19.429 109 HIS AAA CA 1
ATOM 712 C C . HIS A 1 109 ? 59.320 15.936 -18.680 1.000 18.618 109 HIS AAA C 1
ATOM 713 O O . HIS A 1 109 ? 58.587 14.918 -18.617 1.000 17.990 109 HIS AAA O 1
ATOM 720 N N . ALA A 1 110 ? 60.499 15.922 -19.226 1.000 17.578 110 ALA AAA N 1
ATOM 721 C CA . ALA A 1 110 ? 61.039 14.728 -19.898 1.000 17.810 110 ALA AAA CA 1
ATOM 722 C C . ALA A 1 110 ? 61.139 13.657 -18.832 1.000 15.215 110 ALA AAA C 1
ATOM 723 O O . ALA A 1 110 ? 61.540 13.906 -17.740 1.000 15.987 110 ALA AAA O 1
ATOM 725 N N . ALA A 1 111 ? 60.754 12.450 -19.199 1.000 15.204 111 ALA AAA N 1
ATOM 726 C CA . ALA A 1 111 ? 60.958 11.285 -18.355 1.000 14.440 111 ALA AAA CA 1
ATOM 727 C C . ALA A 1 111 ? 62.448 10.998 -18.245 1.000 13.927 111 ALA AAA C 1
ATOM 728 O O . ALA A 1 111 ? 63.227 11.400 -19.069 1.000 16.238 111 ALA AAA O 1
ATOM 730 N N . ALA A 1 112 ? 62.821 10.259 -17.242 1.000 14.011 112 ALA AAA N 1
ATOM 731 C CA . ALA A 1 112 ? 64.180 9.764 -17.056 1.000 14.982 112 ALA AAA CA 1
ATOM 732 C C . ALA A 1 112 ? 64.549 8.724 -18.112 1.000 13.236 112 ALA AAA C 1
ATOM 733 O O . ALA A 1 112 ? 63.696 7.920 -18.478 1.000 14.556 112 ALA AAA O 1
ATOM 735 N N . ARG A 1 113 ? 65.761 8.734 -18.590 1.000 13.906 113 ARG AAA N 1
ATOM 736 C CA . ARG A 1 113 ? 66.241 7.671 -19.482 1.000 13.888 113 ARG AAA CA 1
ATOM 737 C C . ARG A 1 113 ? 66.225 6.340 -18.740 1.000 12.507 113 ARG AAA C 1
ATOM 738 O O . ARG A 1 113 ? 66.754 6.301 -17.622 1.000 14.931 113 ARG AAA O 1
ATOM 746 N N . GLU A 1 114 ? 65.764 5.277 -19.372 1.000 10.842 114 GLU AAA N 1
ATOM 747 C CA . GLU A 1 114 ? 65.784 3.940 -18.790 1.000 10.731 114 GLU AAA CA 1
ATOM 748 C C . GLU A 1 114 ? 66.307 2.976 -19.826 1.000 10.147 114 GLU AAA C 1
ATOM 749 O O . GLU A 1 114 ? 66.216 3.274 -21.023 1.000 11.673 114 GLU AAA O 1
ATOM 755 N N . VAL A 1 115 ? 66.802 1.863 -19.350 1.000 10.300 115 VAL AAA N 1
ATOM 756 C CA . VAL A 1 115 ? 67.324 0.799 -20.198 1.000 11.016 115 VAL AAA CA 1
ATOM 757 C C . VAL A 1 115 ? 66.409 -0.397 -20.113 1.000 10.011 115 VAL AAA C 1
ATOM 758 O O . VAL A 1 115 ? 65.961 -0.720 -19.027 1.000 11.184 115 VAL AAA O 1
ATOM 762 N N . ILE A 1 116 ? 66.149 -1.031 -21.229 1.000 9.730 116 ILE AAA N 1
ATOM 763 C CA . ILE A 1 116 ? 65.455 -2.316 -21.241 1.000 9.546 116 ILE AAA CA 1
ATOM 764 C C . ILE A 1 116 ? 66.446 -3.411 -21.596 1.000 9.232 116 ILE AAA C 1
ATOM 765 O O . ILE A 1 116 ? 67.232 -3.262 -22.540 1.000 9.920 116 ILE AAA O 1
ATOM 770 N N . THR A 1 117 ? 66.369 -4.483 -20.863 1.000 9.174 117 THR AAA N 1
ATOM 771 C CA . THR A 1 117 ? 67.316 -5.584 -20.930 1.000 9.760 117 THR AAA CA 1
ATOM 772 C C . THR A 1 117 ? 66.675 -6.834 -21.467 1.000 9.882 117 THR AAA C 1
ATOM 773 O O . THR A 1 117 ? 65.472 -7.055 -21.350 1.000 9.457 117 THR AAA O 1
ATOM 777 N N . PRO A 1 118 ? 67.488 -7.762 -22.001 1.000 9.649 118 PRO AAA N 1
ATOM 778 C CA . PRO A 1 118 ? 66.974 -9.085 -22.317 1.000 9.793 118 PRO AAA CA 1
ATOM 779 C C . PRO A 1 118 ? 66.248 -9.730 -21.160 1.000 9.734 118 PRO AAA C 1
ATOM 780 O O . PRO A 1 118 ? 65.214 -10.355 -21.358 1.000 10.077 118 PRO AAA O 1
ATOM 784 N N . GLU A 1 119 ? 66.804 -9.624 -19.975 1.000 9.939 119 GLU AAA N 1
ATOM 785 C CA . GLU A 1 119 ? 66.167 -10.265 -18.822 1.000 10.484 119 GLU AAA CA 1
ATOM 786 C C . GLU A 1 119 ? 64.741 -9.768 -18.645 1.000 10.686 119 GLU AAA C 1
ATOM 787 O O . GLU A 1 119 ? 63.849 -10.550 -18.336 1.000 10.373 119 GLU AAA O 1
ATOM 793 N N . ALA A 1 120 ? 64.535 -8.46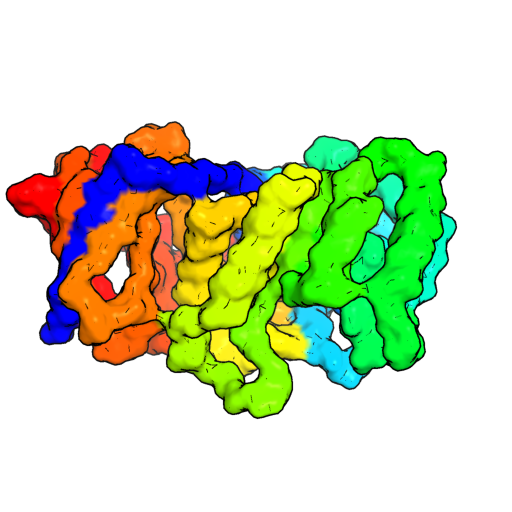3 -18.785 1.000 9.682 120 ALA AAA N 1
ATOM 794 C CA . ALA A 1 120 ? 63.172 -7.957 -18.648 1.000 9.691 120 ALA AAA CA 1
ATOM 795 C C . ALA A 1 120 ? 62.259 -8.526 -19.719 1.000 9.165 120 ALA AAA C 1
ATOM 796 O O . ALA A 1 120 ? 61.082 -8.776 -19.423 1.000 9.796 120 ALA AAA O 1
ATOM 798 N N . VAL A 1 121 ? 62.711 -8.635 -20.911 1.000 9.234 121 VAL AAA N 1
ATOM 799 C CA . VAL A 1 121 ? 61.854 -9.216 -21.963 1.000 9.247 121 VAL AAA CA 1
ATOM 800 C C . VAL A 1 121 ? 61.568 -10.684 -21.707 1.000 8.796 121 VAL AAA C 1
ATOM 801 O O . VAL A 1 121 ? 60.458 -11.140 -21.840 1.000 9.528 121 VAL AAA O 1
ATOM 805 N N . ASN A 1 122 ? 62.586 -11.395 -21.241 1.000 8.837 122 ASN AAA N 1
ATOM 806 C CA . ASN A 1 122 ? 62.417 -12.826 -20.878 1.000 9.896 122 ASN AAA CA 1
ATOM 807 C C . ASN A 1 122 ? 61.340 -12.937 -19.809 1.000 9.677 122 ASN AAA C 1
ATOM 808 O O . ASN A 1 122 ? 60.477 -13.781 -19.891 1.000 10.920 122 ASN AAA O 1
ATOM 813 N N . ASN A 1 123 ? 61.423 -12.074 -18.819 1.000 9.608 123 ASN AAA N 1
ATOM 814 C CA . ASN A 1 123 ? 60.473 -12.152 -17.707 1.000 9.653 123 ASN AAA CA 1
ATOM 815 C C . ASN A 1 123 ? 59.090 -11.705 -18.122 1.000 9.881 123 ASN AAA C 1
ATOM 816 O O . ASN A 1 123 ? 58.102 -12.296 -17.664 1.000 10.027 123 ASN AAA O 1
ATOM 821 N N . LEU A 1 124 ? 59.001 -10.756 -19.030 1.000 9.272 124 LEU AAA N 1
ATOM 822 C CA . LEU A 1 124 ? 57.698 -10.352 -19.574 1.000 9.606 124 LEU AAA CA 1
ATOM 823 C C . LEU A 1 124 ? 57.044 -11.549 -20.248 1.000 9.810 124 LEU AAA C 1
ATOM 824 O O . LEU A 1 124 ? 55.816 -11.747 -20.113 1.000 9.805 124 LEU AAA O 1
ATOM 829 N N . SER A 1 125 ? 57.809 -12.335 -20.986 1.000 10.181 125 SER AAA N 1
ATOM 830 C CA . SER A 1 125 ? 57.231 -13.511 -21.644 1.000 11.424 125 SER AAA CA 1
ATOM 831 C C . SER A 1 125 ? 56.606 -14.429 -20.607 1.000 11.429 125 SER AAA C 1
ATOM 832 O O . SER A 1 125 ? 55.490 -14.921 -20.816 1.000 11.887 125 SER AAA O 1
ATOM 835 N N . GLU A 1 126 ? 57.264 -14.651 -19.514 1.000 10.870 126 GLU AAA N 1
ATOM 836 C CA . GLU A 1 126 ? 56.735 -15.540 -18.498 1.000 12.024 126 GLU AAA CA 1
ATOM 837 C C . GLU A 1 126 ? 55.525 -14.895 -17.833 1.000 12.273 126 GLU AAA C 1
ATOM 838 O O . GLU A 1 126 ? 54.575 -15.624 -17.504 1.000 13.264 126 GLU AAA O 1
ATOM 844 N N . PHE A 1 127 ? 55.500 -13.573 -17.673 1.000 10.702 127 PHE AAA N 1
ATOM 845 C CA . PHE A 1 127 ? 54.290 -12.939 -17.128 1.000 10.598 127 PHE AAA CA 1
ATOM 846 C C . PHE A 1 127 ? 53.128 -13.093 -18.082 1.000 10.811 127 PHE AAA C 1
ATOM 847 O O . PHE A 1 127 ? 51.979 -13.343 -17.616 1.000 12.427 127 PHE AAA O 1
ATOM 855 N N . LEU A 1 128 ? 53.329 -12.972 -19.358 1.000 11.480 128 LEU AAA N 1
ATOM 856 C CA . LEU A 1 128 ? 52.251 -13.168 -20.330 1.000 12.307 128 LEU AAA CA 1
ATOM 857 C C . LEU A 1 128 ? 51.810 -14.615 -20.271 1.000 13.595 128 LEU AAA C 1
ATOM 858 O O . LEU A 1 128 ? 50.593 -14.909 -20.400 1.000 14.503 128 LEU AAA O 1
ATOM 863 N N . ASP A 1 129 ? 52.704 -15.577 -20.072 1.000 14.745 129 ASP AAA N 1
ATOM 864 C CA . ASP A 1 129 ? 52.272 -16.990 -19.954 1.000 18.879 129 ASP AAA CA 1
ATOM 865 C C . ASP A 1 129 ? 51.438 -17.148 -18.700 1.000 16.849 129 ASP AAA C 1
ATOM 866 O O . ASP A 1 129 ? 50.404 -17.897 -18.760 1.000 21.201 129 ASP AAA O 1
ATOM 871 N N . LYS A 1 130 ? 51.783 -16.592 -17.576 1.000 16.406 130 LYS AAA N 1
ATOM 872 C CA . LYS A 1 130 ? 51.028 -16.772 -16.313 1.000 17.627 130 LYS AAA CA 1
ATOM 873 C C . LYS A 1 130 ? 49.672 -16.082 -16.389 1.000 17.094 130 LYS AAA C 1
ATOM 874 O O . LYS A 1 130 ? 48.729 -16.528 -15.662 1.000 19.520 130 LYS AAA O 1
ATOM 880 N N . THR A 1 131 ? 49.543 -14.980 -17.114 1.000 13.673 131 THR AAA N 1
ATOM 881 C CA . THR A 1 131 ? 48.254 -14.256 -17.191 1.000 13.813 131 THR AAA CA 1
ATOM 882 C C . THR A 1 131 ? 47.393 -14.747 -18.323 1.000 13.160 131 THR AAA C 1
ATOM 883 O O . THR A 1 131 ? 46.187 -14.580 -18.231 1.000 13.279 131 THR AAA O 1
ATOM 887 N N . GLY A 1 132 ? 47.982 -15.266 -19.333 1.000 12.832 132 GLY AAA N 1
ATOM 888 C CA . GLY A 1 132 ? 47.263 -15.562 -20.576 1.000 13.883 132 GLY AAA CA 1
ATOM 889 C C . GLY A 1 132 ? 46.958 -14.358 -21.457 1.000 12.698 132 GLY AAA C 1
ATOM 890 O O . GLY A 1 132 ? 46.258 -14.500 -22.450 1.000 13.234 132 GLY AAA O 1
ATOM 891 N N . TRP A 1 133 ? 47.478 -13.186 -21.141 1.000 11.110 133 TRP AAA N 1
ATOM 892 C CA . TRP A 1 133 ? 47.198 -11.967 -21.894 1.000 10.064 133 TRP AAA CA 1
ATOM 893 C C . TRP A 1 133 ? 48.144 -11.874 -23.080 1.000 9.976 133 TRP AAA C 1
ATOM 894 O O . TRP A 1 133 ? 49.214 -12.490 -23.072 1.000 11.976 133 TRP AAA O 1
ATOM 905 N N . LYS A 1 134 ? 47.739 -11.097 -24.045 1.000 9.857 134 LYS AAA N 1
ATOM 906 C CA . LYS A 1 134 ? 48.570 -10.771 -25.213 1.000 9.793 134 LYS AAA CA 1
ATOM 907 C C . LYS A 1 134 ? 49.218 -9.401 -25.019 1.000 8.995 134 LYS AAA C 1
ATOM 908 O O . LYS A 1 134 ? 48.893 -8.707 -24.039 1.000 10.463 134 LYS AAA O 1
ATOM 914 N N . LEU A 1 135 ? 50.137 -9.071 -25.881 1.000 8.563 135 LEU AAA N 1
ATOM 915 C CA . LEU A 1 135 ? 51.007 -7.915 -25.670 1.000 8.486 135 LEU AAA CA 1
ATOM 916 C C . LEU A 1 135 ? 50.927 -6.943 -26.819 1.000 7.682 135 LEU AAA C 1
ATOM 917 O O . LEU A 1 135 ? 51.083 -7.320 -28.005 1.000 8.767 135 LEU AAA O 1
ATOM 922 N N . ILE A 1 136 ? 50.793 -5.653 -26.510 1.000 7.559 136 ILE AAA N 1
ATOM 923 C CA . ILE A 1 136 ? 51.097 -4.539 -27.436 1.000 8.204 136 ILE AAA CA 1
ATOM 924 C C . ILE A 1 136 ? 52.324 -3.878 -26.892 1.000 7.833 136 ILE AAA C 1
ATOM 925 O O . ILE A 1 136 ? 52.333 -3.493 -25.723 1.000 8.386 136 ILE AAA O 1
ATOM 930 N N . TYR A 1 137 ? 53.374 -3.774 -27.681 1.000 7.913 137 TYR AAA N 1
ATOM 931 C CA . TYR A 1 137 ? 54.684 -3.348 -27.206 1.000 7.701 137 TYR AAA CA 1
ATOM 932 C C . TYR A 1 137 ? 55.150 -2.124 -27.968 1.000 7.704 137 TYR AAA C 1
ATOM 933 O O . TYR A 1 137 ? 55.324 -2.163 -29.170 1.000 8.397 137 TYR AAA O 1
ATOM 942 N N . GLY A 1 138 ? 55.392 -1.042 -27.248 1.000 7.760 138 GLY AAA N 1
ATOM 943 C CA . GLY A 1 138 ? 55.884 0.173 -27.849 1.000 8.260 138 GLY AAA CA 1
ATOM 944 C C . GLY A 1 138 ? 57.357 0.064 -28.231 1.000 8.429 138 GLY AAA C 1
ATOM 945 O O . GLY A 1 138 ? 58.156 -0.636 -27.575 1.000 9.923 138 GLY AAA O 1
ATOM 946 N N . LEU A 1 139 ? 57.715 0.732 -29.272 1.000 8.021 139 LEU AAA N 1
ATOM 947 C CA . LEU A 1 139 ? 59.088 0.922 -29.699 1.000 8.158 139 LEU AAA CA 1
ATOM 948 C C . LEU A 1 139 ? 59.408 2.407 -29.710 1.000 8.289 139 LEU AAA C 1
ATOM 949 O O . LEU A 1 139 ? 58.535 3.267 -29.883 1.000 8.886 139 LEU AAA O 1
ATOM 954 N N . ASN A 1 140 ? 60.678 2.722 -29.550 1.000 8.204 140 ASN AAA N 1
ATOM 955 C CA . ASN A 1 140 ? 61.099 4.082 -29.292 1.000 8.188 140 ASN AAA CA 1
ATOM 956 C C . ASN A 1 140 ? 61.375 4.788 -30.619 1.000 8.774 140 ASN AAA C 1
ATOM 957 O O . ASN A 1 140 ? 62.528 4.901 -31.071 1.000 9.475 140 ASN AAA O 1
ATOM 962 N N . LEU A 1 141 ? 60.307 5.325 -31.186 1.000 8.725 141 LEU AAA N 1
ATOM 963 C CA . LEU A 1 141 ? 60.420 6.151 -32.406 1.000 8.825 141 LEU AAA CA 1
ATOM 964 C C . LEU A 1 141 ? 60.658 7.597 -32.005 1.000 8.692 141 LEU AAA C 1
ATOM 965 O O . LEU A 1 141 ? 61.247 8.341 -32.831 1.000 9.462 141 LEU AAA O 1
ATOM 970 N N . GLY A 1 142 ? 60.303 8.006 -30.831 1.000 9.722 142 GLY AAA N 1
ATOM 971 C CA . GLY A 1 142 ? 60.503 9.391 -30.453 1.000 11.088 142 GLY AAA CA 1
ATOM 972 C C . GLY A 1 142 ? 61.965 9.766 -30.412 1.000 11.218 142 GLY AAA C 1
ATOM 973 O O . GLY A 1 142 ? 62.348 10.867 -30.938 1.000 13.752 142 GLY AAA O 1
ATOM 974 N N . LYS A 1 143 ? 62.770 8.972 -29.772 1.000 10.813 143 LYS AAA N 1
ATOM 975 C CA . LYS A 1 143 ? 64.197 9.318 -29.618 1.000 11.118 143 LYS AAA CA 1
ATOM 976 C C . LYS A 1 143 ? 65.102 8.247 -30.119 1.000 11.001 143 LYS AAA C 1
ATOM 977 O O . LYS A 1 143 ? 66.290 8.565 -30.323 1.000 13.383 143 LYS AAA O 1
ATOM 983 N N . GLY A 1 144 ? 64.679 7.015 -30.318 1.000 10.428 144 GLY AAA N 1
ATOM 984 C CA . GLY A 1 144 ? 65.560 5.936 -30.642 1.000 10.807 144 GLY AAA CA 1
ATOM 985 C C . GLY A 1 144 ? 65.852 5.815 -32.122 1.000 9.798 144 GLY AAA C 1
ATOM 986 O O . GLY A 1 144 ? 65.373 6.609 -32.895 1.000 10.316 144 GLY AAA O 1
ATOM 987 N N . THR A 1 145 ? 66.593 4.802 -32.462 1.000 10.473 145 THR AAA N 1
ATOM 988 C CA . THR A 1 145 ? 66.941 4.562 -33.868 1.000 10.756 145 THR AAA CA 1
ATOM 989 C C . THR A 1 145 ? 66.100 3.459 -34.436 1.000 9.608 145 THR AAA C 1
ATOM 990 O O . THR A 1 145 ? 65.684 2.532 -33.752 1.000 10.027 145 THR AAA O 1
ATOM 994 N N . PRO A 1 146 ? 65.907 3.466 -35.775 1.000 10.199 146 PRO AAA N 1
ATOM 995 C CA . PRO A 1 146 ? 65.272 2.352 -36.444 1.000 9.977 146 PRO AAA CA 1
ATOM 996 C C . PRO A 1 146 ? 65.970 1.024 -36.170 1.000 9.641 146 PRO AAA C 1
ATOM 997 O O . PRO A 1 146 ? 65.308 0.049 -35.944 1.000 10.164 146 PRO AAA O 1
ATOM 1001 N N . GLU A 1 147 ? 67.292 1.036 -36.235 1.000 10.192 147 GLU AAA N 1
ATOM 1002 C CA . GLU A 1 147 ? 68.037 -0.214 -36.083 1.000 10.677 147 GLU AAA CA 1
ATOM 1003 C C . GLU A 1 147 ? 67.879 -0.773 -34.668 1.000 10.399 147 GLU AAA C 1
ATOM 1004 O O . GLU A 1 147 ? 67.786 -1.987 -34.542 1.000 10.707 147 GLU AAA O 1
ATOM 1010 N N . ASN A 1 148 ? 67.847 0.089 -33.661 1.000 9.999 148 ASN AAA N 1
ATOM 1011 C CA . ASN A 1 148 ? 67.643 -0.432 -32.322 1.000 9.973 148 ASN AAA CA 1
ATOM 1012 C C . ASN A 1 148 ? 66.233 -0.920 -32.117 1.000 9.555 148 ASN AAA C 1
ATOM 1013 O O . ASN A 1 148 ? 66.014 -1.903 -31.405 1.000 9.588 148 ASN AAA O 1
ATOM 1018 N N . ALA A 1 149 ? 65.274 -0.245 -32.729 1.000 9.290 149 ALA AAA N 1
ATOM 1019 C CA . ALA A 1 149 ? 63.898 -0.722 -32.687 1.000 8.722 149 ALA AAA CA 1
ATOM 1020 C C . ALA A 1 149 ? 63.787 -2.091 -33.329 1.000 9.406 149 ALA AAA C 1
ATOM 1021 O O . ALA A 1 149 ? 63.079 -2.936 -32.824 1.000 9.793 149 ALA AAA O 1
ATOM 1023 N N . ALA A 1 150 ? 64.478 -2.272 -34.439 1.000 9.324 150 ALA AAA N 1
ATOM 1024 C CA . ALA A 1 150 ? 64.477 -3.568 -35.101 1.000 9.635 150 ALA AAA CA 1
ATOM 1025 C C . ALA A 1 150 ? 65.040 -4.662 -34.207 1.000 9.634 150 ALA AAA C 1
ATOM 1026 O O . ALA A 1 150 ? 64.573 -5.762 -34.186 1.000 10.156 150 ALA AAA O 1
ATOM 1028 N N . ASP A 1 151 ? 66.100 -4.303 -33.501 1.000 9.389 151 ASP AAA N 1
ATOM 1029 C CA . ASP A 1 151 ? 66.773 -5.255 -32.618 1.000 9.413 151 ASP AAA CA 1
ATOM 1030 C C . ASP A 1 151 ? 65.897 -5.614 -31.430 1.000 9.283 151 ASP AAA C 1
ATOM 1031 O O . ASP A 1 151 ? 65.826 -6.767 -31.035 1.000 9.436 151 ASP AAA O 1
ATOM 1036 N N . GLU A 1 152 ? 65.235 -4.598 -30.869 1.000 9.457 152 GLU AAA N 1
ATOM 1037 C CA . GLU A 1 152 ? 64.312 -4.791 -29.729 1.000 8.782 152 GLU AAA CA 1
ATOM 1038 C C . GLU A 1 152 ? 63.116 -5.632 -30.195 1.000 8.965 152 GLU AAA C 1
ATOM 1039 O O . GLU A 1 152 ? 62.752 -6.590 -29.557 1.000 9.387 152 GLU AAA O 1
ATOM 1045 N N . ALA A 1 153 ? 62.543 -5.258 -31.330 1.000 9.383 153 ALA AAA N 1
ATOM 1046 C CA . ALA A 1 153 ? 61.419 -6.011 -31.898 1.000 10.061 153 ALA AAA CA 1
ATOM 1047 C C . ALA A 1 153 ? 61.818 -7.470 -32.140 1.000 8.785 153 ALA AAA C 1
ATOM 1048 O O . ALA A 1 153 ? 61.062 -8.378 -31.883 1.000 9.821 153 ALA AAA O 1
ATOM 1050 N N . ALA A 1 154 ? 63.021 -7.668 -32.663 1.000 9.719 154 ALA AAA N 1
ATOM 1051 C CA . ALA A 1 154 ? 63.489 -9.047 -32.953 1.000 9.582 154 ALA AAA CA 1
ATOM 1052 C C . ALA A 1 154 ? 63.531 -9.827 -31.651 1.000 9.577 154 ALA AAA C 1
ATOM 1053 O O . ALA A 1 154 ? 63.122 -10.974 -31.617 1.000 10.286 154 ALA AAA O 1
ATOM 1055 N N . TYR A 1 155 ? 64.072 -9.236 -30.594 1.000 9.833 155 TYR AAA N 1
ATOM 1056 C CA . TYR A 1 155 ? 64.194 -9.961 -29.345 1.000 9.994 155 TYR AAA CA 1
ATOM 1057 C C . TYR A 1 155 ? 62.823 -10.252 -28.738 1.000 9.264 155 TYR AAA C 1
ATOM 1058 O O . TYR A 1 155 ? 62.555 -11.300 -28.214 1.000 10.003 155 TYR AAA O 1
ATOM 1067 N N . VAL A 1 156 ? 61.937 -9.253 -28.810 1.000 9.148 156 VAL AAA N 1
ATOM 1068 C CA . VAL A 1 156 ? 60.567 -9.446 -28.310 1.000 9.724 156 VAL AAA CA 1
ATOM 1069 C C . VAL A 1 156 ? 59.891 -10.570 -29.119 1.000 11.550 156 VAL AAA C 1
ATOM 1070 O O . VAL A 1 156 ? 59.280 -11.461 -28.551 1.000 11.934 156 VAL AAA O 1
ATOM 1074 N N . MET A 1 157 ? 60.006 -10.515 -30.415 1.000 11.269 157 MET AAA N 1
ATOM 1075 C CA . MET A 1 157 ? 59.364 -11.565 -31.197 1.000 12.149 157 MET AAA CA 1
ATOM 1076 C C . MET A 1 157 ? 59.998 -12.918 -30.872 1.000 12.848 157 MET AAA C 1
ATOM 1077 O O . MET A 1 157 ? 59.286 -13.918 -30.794 1.000 15.228 157 MET AAA O 1
ATOM 1082 N N . GLU A 1 158 ? 61.318 -12.979 -30.749 1.000 12.034 158 GLU AAA N 1
ATOM 1083 C CA . GLU A 1 158 ? 62.030 -14.236 -30.449 1.000 12.710 158 GLU AAA CA 1
ATOM 1084 C C . GLU A 1 158 ? 61.510 -14.826 -29.167 1.000 12.190 158 GLU AAA C 1
ATOM 1085 O O . GLU A 1 158 ? 61.360 -16.040 -29.060 1.000 13.794 158 GLU AAA O 1
ATOM 1091 N N A THR A 1 159 ? 61.356 -13.937 -28.211 0.500 11.843 159 THR AAA N 1
ATOM 1092 N N B THR A 1 159 ? 61.286 -14.051 -28.100 0.500 12.587 159 THR AAA N 1
ATOM 1093 C CA A THR A 1 159 ? 61.151 -14.347 -26.826 0.500 11.268 159 THR AAA CA 1
ATOM 1094 C CA B THR A 1 159 ? 60.990 -14.623 -26.759 0.500 13.039 159 THR AAA CA 1
ATOM 1095 C C A THR A 1 159 ? 59.653 -14.569 -26.573 0.500 12.072 159 THR AAA C 1
ATOM 1096 C C B THR A 1 159 ? 59.534 -14.565 -26.374 0.500 12.484 159 THR AAA C 1
ATOM 1097 O O A THR A 1 159 ? 59.276 -15.640 -26.120 0.500 14.567 159 THR AAA O 1
ATOM 1098 O O B THR A 1 159 ? 59.107 -15.364 -25.518 0.500 11.963 159 THR AAA O 1
ATOM 1105 N N . ILE A 1 160 ? 58.817 -13.583 -26.887 1.000 13.013 160 ILE AAA N 1
ATOM 1106 C CA . ILE A 1 160 ? 57.388 -13.588 -26.579 1.000 12.944 160 ILE AAA CA 1
ATOM 1107 C C . ILE A 1 160 ? 56.673 -14.455 -27.554 1.000 13.841 160 ILE AAA C 1
ATOM 1108 O O . ILE A 1 160 ? 55.750 -15.159 -27.131 1.000 16.106 160 ILE AAA O 1
ATOM 1113 N N . GLY A 1 161 ? 57.033 -14.392 -28.801 1.000 14.276 161 GLY AAA N 1
ATOM 1114 C CA . GLY A 1 161 ? 56.463 -15.285 -29.816 1.000 15.396 161 GLY AAA CA 1
ATOM 1115 C C . GLY A 1 161 ? 55.286 -14.600 -30.496 1.000 13.926 161 GLY AAA C 1
ATOM 1116 O O . GLY A 1 161 ? 54.573 -13.682 -29.950 1.000 14.369 161 GLY AAA O 1
ATOM 1117 N N . ALA A 1 162 ? 55.009 -15.007 -31.711 1.000 14.378 162 ALA AAA N 1
ATOM 1118 C CA . ALA A 1 162 ? 53.979 -14.399 -32.555 1.000 15.134 162 ALA AAA CA 1
ATOM 1119 C C . ALA A 1 162 ? 52.602 -14.554 -31.950 1.000 14.100 162 ALA AAA C 1
ATOM 1120 O O . ALA A 1 162 ? 51.762 -13.686 -32.135 1.000 15.866 162 ALA AAA O 1
ATOM 1122 N N . ASP A 1 163 ? 52.339 -15.643 -31.282 1.000 13.781 163 ASP AAA N 1
ATOM 1123 C CA . ASP A 1 163 ? 50.971 -15.863 -30.785 1.000 15.380 163 ASP AAA CA 1
ATOM 1124 C C . ASP A 1 163 ? 50.633 -14.844 -29.697 1.000 14.712 163 ASP AAA C 1
ATOM 1125 O O . ASP A 1 163 ? 49.465 -14.413 -29.595 1.000 16.750 163 ASP AAA O 1
ATOM 1130 N N . ARG A 1 164 ? 51.575 -14.481 -28.859 1.000 12.787 164 ARG AAA N 1
ATOM 1131 C CA . ARG A 1 164 ? 51.299 -13.566 -27.740 1.000 12.872 164 ARG AAA CA 1
ATOM 1132 C C . ARG A 1 164 ? 51.542 -12.130 -28.153 1.000 11.206 164 ARG AAA C 1
ATOM 1133 O O . ARG A 1 164 ? 50.973 -11.231 -27.466 1.000 13.559 164 ARG AAA O 1
ATOM 1141 N N . LEU A 1 165 ? 52.326 -11.858 -29.131 1.000 10.895 165 LEU AAA N 1
ATOM 1142 C CA . LEU A 1 165 ? 52.622 -10.484 -29.545 1.000 11.003 165 LEU AAA CA 1
ATOM 1143 C C . LEU A 1 165 ? 51.540 -10.026 -30.508 1.000 10.283 165 LEU AAA C 1
ATOM 1144 O O . LEU A 1 165 ? 51.438 -10.505 -31.664 1.000 12.927 165 LEU AAA O 1
ATOM 1149 N N . LEU A 1 166 ? 50.682 -9.135 -30.066 1.000 9.626 166 LEU AAA N 1
ATOM 1150 C CA . LEU A 1 166 ? 49.576 -8.623 -30.868 1.000 9.644 166 LEU AAA CA 1
ATOM 1151 C C . LEU A 1 166 ? 50.071 -7.533 -31.815 1.000 9.001 166 LEU AAA C 1
ATOM 1152 O O . LEU A 1 166 ? 49.696 -7.512 -33.009 1.000 9.700 166 LEU AAA O 1
ATOM 1157 N N . ALA A 1 167 ? 50.864 -6.583 -31.329 1.000 8.610 167 ALA AAA N 1
ATOM 1158 C CA . ALA A 1 167 ? 51.335 -5.486 -32.148 1.000 8.113 167 ALA AAA CA 1
ATOM 1159 C C . ALA A 1 167 ? 52.475 -4.796 -31.513 1.000 7.772 167 ALA AAA C 1
ATOM 1160 O O . ALA A 1 167 ? 52.503 -4.634 -30.297 1.000 8.854 167 ALA AAA O 1
ATOM 1162 N N . PHE A 1 168 ? 53.374 -4.303 -32.356 1.000 7.740 168 PHE AAA N 1
ATOM 1163 C CA . PHE A 1 168 ? 54.278 -3.230 -32.004 1.000 7.840 168 PHE AAA CA 1
ATOM 1164 C C . PHE A 1 168 ? 53.679 -1.901 -32.366 1.000 8.070 168 PHE AAA C 1
ATOM 1165 O O . PHE A 1 168 ? 52.929 -1.790 -33.322 1.000 8.636 168 PHE AAA O 1
ATOM 1173 N N . GLN A 1 169 ? 53.995 -0.874 -31.601 1.000 7.981 169 GLN AAA N 1
ATOM 1174 C CA . GLN A 1 169 ? 53.589 0.499 -31.912 1.000 8.003 169 GLN AAA CA 1
ATOM 1175 C C . GLN A 1 169 ? 54.814 1.358 -32.027 1.000 8.148 169 GLN AAA C 1
ATOM 1176 O O . GLN A 1 169 ? 55.720 1.272 -31.192 1.000 9.861 169 GLN AAA O 1
ATOM 1182 N N . LEU A 1 170 ? 54.870 2.205 -33.032 1.000 8.090 170 LEU AAA N 1
ATOM 1183 C CA . LEU A 1 170 ? 56.068 3.018 -33.339 1.000 8.484 170 LEU AAA CA 1
ATOM 1184 C C . LEU A 1 170 ? 55.839 4.432 -32.858 1.000 8.573 170 LEU AAA C 1
ATOM 1185 O O . LEU A 1 170 ? 55.373 5.294 -33.588 1.000 10.063 170 LEU AAA O 1
ATOM 1190 N N . GLY A 1 171 ? 56.133 4.619 -31.583 1.000 8.830 171 GLY AAA N 1
ATOM 1191 C CA . GLY A 1 171 ? 55.890 5.871 -30.892 1.000 9.283 171 GLY AAA CA 1
ATOM 1192 C C . GLY A 1 171 ? 54.543 5.873 -30.224 1.000 8.968 171 GLY AAA C 1
ATOM 1193 O O . GLY A 1 171 ? 53.606 5.180 -30.597 1.000 11.297 171 GLY AAA O 1
ATOM 1194 N N . ASN A 1 172 ? 54.446 6.686 -29.186 1.000 8.552 172 ASN AAA N 1
ATOM 1195 C CA . ASN A 1 172 ? 53.254 6.971 -28.413 1.000 8.223 172 ASN AAA CA 1
ATOM 1196 C C . ASN A 1 172 ? 52.866 8.404 -28.648 1.000 8.345 172 ASN AAA C 1
ATOM 1197 O O . ASN A 1 172 ? 53.707 9.289 -28.536 1.000 8.828 172 ASN AAA O 1
ATOM 1202 N N . GLU A 1 173 ? 51.607 8.669 -28.943 1.000 8.803 173 GLU AAA N 1
ATOM 1203 C CA . GLU A 1 173 ? 51.103 10.042 -29.073 1.000 9.284 173 GLU AAA CA 1
ATOM 1204 C C . GLU A 1 173 ? 52.070 10.895 -29.871 1.000 8.694 173 GLU AAA C 1
ATOM 1205 O O . GLU A 1 173 ? 52.492 11.965 -29.448 1.000 8.933 173 GLU AAA O 1
ATOM 1211 N N . PRO A 1 174 ? 52.371 10.519 -31.109 1.000 9.443 174 PRO AAA N 1
ATOM 1212 C CA . PRO A 1 174 ? 53.338 11.274 -31.921 1.000 9.985 174 PRO AAA CA 1
ATOM 1213 C C . PRO A 1 174 ? 52.857 12.662 -32.271 1.000 9.722 174 PRO AAA C 1
ATOM 1214 O O . PRO A 1 174 ? 53.674 13.560 -32.492 1.000 11.100 174 PRO AAA O 1
ATOM 1218 N N . ASP A 1 175 ? 51.574 12.899 -32.194 1.000 10.130 175 ASP AAA N 1
ATOM 1219 C CA . ASP A 1 175 ? 51.013 14.237 -32.419 1.000 11.597 175 ASP AAA CA 1
ATOM 1220 C C . ASP A 1 175 ? 51.383 15.155 -31.268 1.000 12.313 175 ASP AAA C 1
ATOM 1221 O O . ASP A 1 175 ? 51.242 16.415 -31.414 1.000 14.894 175 ASP AAA O 1
ATOM 1226 N N . LEU A 1 176 ? 51.891 14.687 -30.173 1.000 10.606 176 LEU AAA N 1
ATOM 1227 C CA . LEU A 1 176 ? 52.290 15.500 -29.031 1.000 11.730 176 LEU AAA CA 1
ATOM 1228 C C . LEU A 1 176 ? 53.793 15.504 -28.879 1.000 14.097 176 LEU AAA C 1
ATOM 1229 O O . LEU A 1 176 ? 54.286 16.025 -27.804 1.000 16.529 176 LEU AAA O 1
ATOM 1234 N N . PHE A 1 177 ? 54.569 15.029 -29.876 1.000 12.201 177 PHE AAA N 1
ATOM 1235 C CA . PHE A 1 177 ? 56.034 15.052 -29.705 1.000 13.506 177 PHE AAA CA 1
ATOM 1236 C C . PHE A 1 177 ? 56.501 16.462 -29.463 1.000 14.728 177 PHE AAA C 1
ATOM 1237 O O . PHE A 1 177 ? 57.413 16.716 -28.608 1.000 15.795 177 PHE AAA O 1
ATOM 1245 N N . TYR A 1 178 ? 55.973 17.354 -30.260 1.000 15.368 178 TYR AAA N 1
ATOM 1246 C CA . TYR A 1 178 ? 56.435 18.741 -30.112 1.000 15.262 178 TYR AAA CA 1
ATOM 1247 C C . TYR A 1 178 ? 56.063 19.323 -28.744 1.000 17.786 178 TYR AAA C 1
ATOM 1248 O O . TYR A 1 178 ? 56.952 19.916 -28.069 1.000 17.749 178 TYR AAA O 1
ATOM 1257 N N . ARG A 1 179 ? 54.822 19.130 -28.275 1.000 20.026 179 ARG AAA N 1
ATOM 1258 C CA . ARG A 1 179 ? 54.382 19.616 -26.944 1.000 22.234 179 ARG AAA CA 1
ATOM 1259 C C . ARG A 1 179 ? 55.349 19.068 -25.902 1.000 21.011 179 ARG AAA C 1
ATOM 1260 O O . ARG A 1 179 ? 55.698 19.796 -24.929 1.000 24.433 179 ARG AAA O 1
ATOM 1268 N N A ASN A 1 180 ? 55.833 17.824 -26.046 0.500 22.449 180 ASN AAA N 1
ATOM 1269 N N B ASN A 1 180 ? 55.832 17.858 -26.155 0.500 19.474 180 ASN AAA N 1
ATOM 1270 C CA A ASN A 1 180 ? 56.775 17.234 -25.046 0.500 23.117 180 ASN AAA CA 1
ATOM 1271 C CA B ASN A 1 180 ? 56.690 17.105 -25.215 0.500 18.389 180 ASN AAA CA 1
ATOM 1272 C C A ASN A 1 180 ? 58.252 17.338 -25.492 0.500 19.524 180 ASN AAA C 1
ATOM 1273 C C B ASN A 1 180 ? 58.175 17.476 -25.376 0.500 17.368 180 ASN AAA C 1
ATOM 1274 O O A ASN A 1 180 ? 59.099 16.629 -24.937 0.500 18.558 180 ASN AAA O 1
ATOM 1275 O O B ASN A 1 180 ? 58.881 17.108 -24.444 0.500 15.317 180 ASN AAA O 1
ATOM 1284 N N . GLY A 1 181 ? 58.612 18.209 -26.421 1.000 17.071 181 GLY AAA N 1
ATOM 1285 C CA . GLY A 1 181 ? 60.044 18.483 -26.621 1.000 20.124 181 GLY AAA CA 1
ATOM 1286 C C . GLY A 1 181 ? 60.816 17.407 -27.356 1.000 20.591 181 GLY AAA C 1
ATOM 1287 O O . GLY A 1 181 ? 62.066 17.568 -27.349 1.000 25.060 181 GLY AAA O 1
ATOM 1288 N N . ILE A 1 182 ? 60.163 16.414 -27.990 1.000 16.654 182 ILE AAA N 1
ATOM 1289 C CA . ILE A 1 182 ? 60.649 15.197 -28.736 1.000 19.578 182 ILE AAA CA 1
ATOM 1290 C C . ILE A 1 182 ? 60.889 15.539 -30.224 1.000 16.051 182 ILE AAA C 1
ATOM 1291 O O . ILE A 1 182 ? 61.681 14.849 -30.979 1.000 14.781 182 ILE AAA O 1
ATOM 1296 N N A ARG A 1 183 ? 60.083 16.426 -30.805 0.500 12.610 183 ARG AAA N 1
ATOM 1297 N N B ARG A 1 183 ? 60.283 16.642 -30.602 0.500 12.592 183 ARG AAA N 1
ATOM 1298 C CA A ARG A 1 183 ? 60.239 16.889 -32.211 0.500 11.628 183 ARG AAA CA 1
ATOM 1299 C CA B ARG A 1 183 ? 60.429 17.029 -31.997 0.500 11.783 183 ARG AAA CA 1
ATOM 1300 C C A ARG A 1 183 ? 60.101 18.401 -32.166 0.500 11.925 183 ARG AAA C 1
ATOM 1301 C C B ARG A 1 183 ? 60.133 18.491 -32.108 0.500 11.799 183 ARG AAA C 1
ATOM 1302 O O A ARG A 1 183 ? 59.550 18.953 -31.236 0.500 12.330 183 ARG AAA O 1
ATOM 1303 O O B ARG A 1 183 ? 59.517 19.071 -31.237 0.500 12.686 183 ARG AAA O 1
ATOM 1318 N N . PRO A 1 184 ? 60.554 19.100 -33.214 1.000 12.209 184 PRO AAA N 1
ATOM 1319 C CA . PRO A 1 184 ? 60.349 20.525 -33.367 1.000 12.179 184 PRO AAA CA 1
ATOM 1320 C C . PRO A 1 184 ? 58.888 20.783 -33.691 1.000 11.773 184 PRO AAA C 1
ATOM 1321 O O . PRO A 1 184 ? 58.095 19.895 -34.013 1.000 12.265 184 PRO AAA O 1
ATOM 1325 N N . ALA A 1 185 ? 58.536 22.076 -33.657 1.000 13.596 185 ALA AAA N 1
ATOM 1326 C CA . ALA A 1 185 ? 57.155 22.535 -33.885 1.000 14.515 185 ALA AAA CA 1
ATOM 1327 C C . ALA A 1 185 ? 56.648 22.155 -35.268 1.000 15.423 185 ALA AAA C 1
ATOM 1328 O O . ALA A 1 185 ? 55.413 21.969 -35.425 1.000 17.691 185 ALA AAA O 1
ATOM 1330 N N . SER A 1 1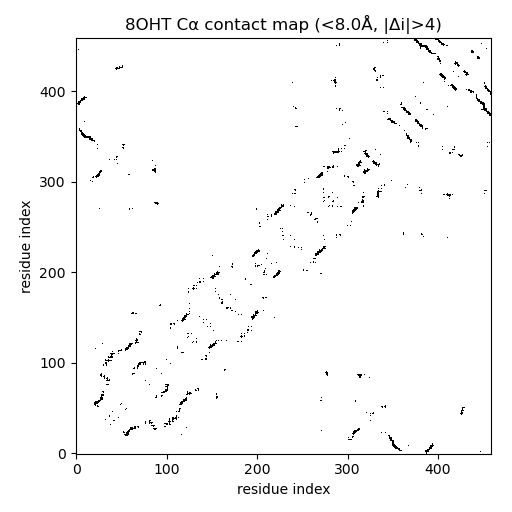86 ? 57.525 21.966 -36.211 1.000 15.563 186 SER AAA N 1
ATOM 1331 C CA . SER A 1 186 ? 57.144 21.646 -37.600 1.000 16.813 186 SER AAA CA 1
ATOM 1332 C C . SER A 1 186 ? 56.724 20.184 -37.745 1.000 15.915 186 SER AAA C 1
ATOM 1333 O O . SER A 1 186 ? 56.233 19.811 -38.820 1.000 17.501 186 SER AAA O 1
ATOM 1336 N N . TYR A 1 187 ? 56.897 19.347 -36.737 1.000 13.881 187 TYR AAA N 1
ATOM 1337 C CA . TYR A 1 187 ? 56.624 17.908 -36.875 1.000 13.613 187 TYR AAA CA 1
ATOM 1338 C C . TYR A 1 187 ? 55.139 17.758 -37.132 1.000 13.981 187 TYR AAA C 1
ATOM 1339 O O . TYR A 1 187 ? 54.299 18.318 -36.441 1.000 16.864 187 TYR AAA O 1
ATOM 1348 N N . ASP A 1 188 ? 54.786 17.056 -38.150 1.000 11.705 188 ASP AAA N 1
ATOM 1349 C CA . ASP A 1 188 ? 53.403 16.868 -38.567 1.000 11.153 188 ASP AAA CA 1
ATOM 1350 C C . ASP A 1 188 ? 53.222 15.435 -39.017 1.000 11.352 188 ASP AAA C 1
ATOM 1351 O O . ASP A 1 188 ? 54.192 14.643 -39.005 1.000 11.091 188 ASP AAA O 1
ATOM 1356 N N . PHE A 1 189 ? 52.047 15.113 -39.491 1.000 11.530 189 PHE AAA N 1
ATOM 1357 C CA . PHE A 1 189 ? 51.805 13.740 -39.935 1.000 11.600 189 PHE AAA CA 1
ATOM 1358 C C . PHE A 1 189 ? 52.812 13.351 -41.006 1.000 10.820 189 PHE AAA C 1
ATOM 1359 O O . PHE A 1 189 ? 53.299 12.228 -40.986 1.000 11.086 189 PHE AAA O 1
ATOM 1367 N N . ALA A 1 190 ? 53.046 14.197 -41.996 1.000 11.259 190 ALA AAA N 1
ATOM 1368 C CA . ALA A 1 190 ? 53.963 13.788 -43.048 1.000 11.430 190 ALA AAA CA 1
ATOM 1369 C C . ALA A 1 190 ? 55.335 13.428 -42.493 1.000 11.023 190 ALA AAA C 1
ATOM 1370 O O . ALA A 1 190 ? 55.970 12.498 -42.959 1.000 11.414 190 ALA AAA O 1
ATOM 1372 N N . ALA A 1 191 ? 55.824 14.206 -41.543 1.000 10.146 191 ALA AAA N 1
ATOM 1373 C CA . ALA A 1 191 ? 57.123 13.874 -40.922 1.000 9.807 191 ALA AAA CA 1
ATOM 1374 C C . ALA A 1 191 ? 57.052 12.546 -40.181 1.000 10.042 191 ALA AAA C 1
ATOM 1375 O O . ALA A 1 191 ? 57.965 11.690 -40.295 1.000 10.118 191 ALA AAA O 1
ATOM 1377 N N . TYR A 1 192 ? 55.993 12.341 -39.430 1.000 8.888 192 TYR AAA N 1
ATOM 1378 C CA . TYR A 1 192 ? 55.799 11.090 -38.696 1.000 9.310 192 TYR AAA CA 1
ATOM 1379 C C . TYR A 1 192 ? 55.676 9.936 -39.662 1.000 9.722 192 TYR AAA C 1
ATOM 1380 O O . TYR A 1 192 ? 56.220 8.859 -39.379 1.000 9.448 192 TYR AAA O 1
ATOM 1389 N N . ALA A 1 193 ? 54.989 10.101 -40.784 1.000 10.185 193 ALA AAA N 1
ATOM 1390 C CA . ALA A 1 193 ? 54.868 9.003 -41.742 1.000 10.468 193 ALA AAA CA 1
ATOM 1391 C C . ALA A 1 193 ? 56.235 8.578 -42.240 1.000 9.836 193 ALA AAA C 1
ATOM 1392 O O . ALA A 1 193 ? 56.451 7.417 -42.472 1.000 10.272 193 ALA AAA O 1
ATOM 1394 N N . GLY A 1 194 ? 57.108 9.554 -42.430 1.000 9.740 194 GLY AAA N 1
ATOM 1395 C CA . GLY A 1 194 ? 58.465 9.210 -42.862 1.000 9.912 194 GLY AAA CA 1
ATOM 1396 C C . GLY A 1 194 ? 59.210 8.437 -41.798 1.000 9.609 194 GLY AAA C 1
ATOM 1397 O O . GLY A 1 194 ? 59.885 7.449 -42.094 1.000 9.745 194 GLY AAA O 1
ATOM 1398 N N . ASP A 1 195 ? 59.091 8.874 -40.548 1.000 9.152 195 ASP AAA N 1
ATOM 1399 C CA . ASP A 1 195 ? 59.715 8.150 -39.449 1.000 9.050 195 ASP AAA CA 1
ATOM 1400 C C . ASP A 1 195 ? 59.127 6.724 -39.373 1.000 8.726 195 ASP AAA C 1
ATOM 1401 O O . ASP A 1 195 ? 59.848 5.756 -39.191 1.000 9.065 195 ASP AAA O 1
ATOM 1406 N N . TRP A 1 196 ? 57.799 6.645 -39.438 1.000 8.318 196 TRP AAA N 1
ATOM 1407 C CA . TRP A 1 196 ? 57.120 5.364 -39.300 1.000 8.550 196 TRP AAA CA 1
ATOM 1408 C C . TRP A 1 196 ? 57.622 4.407 -40.345 1.000 9.025 196 TRP AAA C 1
ATOM 1409 O O . TRP A 1 196 ? 57.923 3.273 -40.070 1.000 9.272 196 TRP AAA O 1
ATOM 1420 N N A GLN A 1 197 ? 57.745 4.869 -41.577 0.500 8.998 197 GLN AAA N 1
ATOM 1421 N N B GLN A 1 197 ? 57.698 4.895 -41.587 0.500 9.905 197 GLN AAA N 1
ATOM 1422 C CA A GLN A 1 197 ? 58.190 3.976 -42.655 0.500 9.476 197 GLN AAA CA 1
ATOM 1423 C CA B GLN A 1 197 ? 58.195 4.104 -42.731 0.500 11.062 197 GLN AAA CA 1
ATOM 1424 C C A GLN A 1 197 ? 59.649 3.586 -42.439 0.500 9.260 197 GLN AAA C 1
ATOM 1425 C C B GLN A 1 197 ? 59.592 3.598 -42.423 0.500 10.168 197 GLN AAA C 1
ATOM 1426 O O A GLN A 1 197 ? 60.055 2.475 -42.735 0.500 9.298 197 GLN AAA O 1
ATOM 1427 O O B GLN A 1 197 ? 59.834 2.386 -42.625 0.500 10.816 197 GLN AAA O 1
ATOM 1438 N N . ARG A 1 198 ? 60.479 4.478 -41.971 1.000 9.832 198 ARG AAA N 1
ATOM 1439 C CA . ARG A 1 198 ? 61.875 4.075 -41.717 1.000 9.886 198 ARG AAA CA 1
ATOM 1440 C C . ARG A 1 198 ? 61.927 3.016 -40.636 1.000 9.013 198 ARG AAA C 1
ATOM 1441 O O . ARG A 1 198 ? 62.677 2.034 -40.760 1.000 10.067 198 ARG AAA O 1
ATOM 1449 N N . PHE A 1 199 ? 61.155 3.168 -39.585 1.000 9.023 199 PHE AAA N 1
ATOM 1450 C CA . PHE A 1 199 ? 61.170 2.178 -38.502 1.000 9.521 199 PHE AAA CA 1
ATOM 1451 C C . PHE A 1 199 ? 60.558 0.877 -38.991 1.000 9.541 199 PHE AAA C 1
ATOM 1452 O O . PHE A 1 199 ? 61.116 -0.180 -38.759 1.000 9.832 199 PHE AAA O 1
ATOM 1460 N N . PHE A 1 200 ? 59.407 0.953 -39.642 1.000 9.488 200 PHE AAA N 1
ATOM 1461 C CA . PHE A 1 200 ? 58.751 -0.224 -40.182 1.000 9.686 200 PHE AAA CA 1
ATOM 1462 C C . PHE A 1 200 ? 59.690 -1.018 -41.048 1.000 9.516 200 PHE AAA C 1
ATOM 1463 O O . PHE A 1 200 ? 59.787 -2.256 -40.923 1.000 9.678 200 PHE AAA O 1
ATOM 1471 N N . THR A 1 201 ? 60.359 -0.335 -41.962 1.000 9.811 201 THR AAA N 1
ATOM 1472 C CA . THR A 1 201 ? 61.257 -1.050 -42.906 1.000 10.627 201 THR AAA CA 1
ATOM 1473 C C . THR A 1 201 ? 62.380 -1.725 -42.161 1.000 10.031 201 THR AAA C 1
ATOM 1474 O O . THR A 1 201 ? 62.698 -2.858 -42.435 1.000 10.878 201 THR AAA O 1
ATOM 1478 N N . ALA A 1 202 ? 63.003 -1.048 -41.216 1.000 9.989 202 ALA AAA N 1
ATOM 1479 C CA . ALA A 1 202 ? 64.103 -1.650 -40.438 1.000 10.204 202 ALA AAA CA 1
ATOM 1480 C C . ALA A 1 202 ? 63.593 -2.846 -39.654 1.000 9.607 202 ALA AAA C 1
ATOM 1481 O O . ALA A 1 202 ? 64.259 -3.886 -39.604 1.000 9.981 202 ALA AAA O 1
ATOM 1483 N N . ILE A 1 203 ? 62.462 -2.691 -39.018 1.000 9.520 203 ILE AAA N 1
ATOM 1484 C CA . ILE A 1 203 ? 61.942 -3.784 -38.176 1.000 9.559 203 ILE AAA CA 1
ATOM 1485 C C . ILE A 1 203 ? 61.592 -4.964 -39.052 1.000 9.710 203 ILE AAA C 1
ATOM 1486 O O . ILE A 1 203 ? 61.924 -6.094 -38.688 1.000 10.174 203 ILE AAA O 1
ATOM 1491 N N . ARG A 1 204 ? 60.931 -4.751 -40.174 1.000 9.994 204 ARG AAA N 1
ATOM 1492 C CA . ARG A 1 204 ? 60.524 -5.890 -41.007 1.000 10.585 204 ARG AAA CA 1
ATOM 1493 C C . ARG A 1 204 ? 61.741 -6.598 -41.594 1.000 10.888 204 ARG AAA C 1
ATOM 1494 O O . ARG A 1 204 ? 61.620 -7.803 -41.847 1.000 12.344 204 ARG AAA O 1
ATOM 1502 N N . LYS A 1 205 ? 62.865 -5.920 -41.743 1.000 10.844 205 LYS AAA N 1
ATOM 1503 C CA . LYS A 1 205 ? 64.043 -6.703 -42.183 1.000 12.824 205 LYS AAA CA 1
ATOM 1504 C C . LYS A 1 205 ? 64.466 -7.689 -41.128 1.000 13.199 205 LYS AAA C 1
ATOM 1505 O O . LYS A 1 205 ? 64.979 -8.775 -41.515 1.000 16.215 205 LYS AAA O 1
ATOM 1511 N N . ARG A 1 206 ? 64.342 -7.385 -39.853 1.000 12.585 206 ARG AAA N 1
ATOM 1512 C CA . ARG A 1 206 ? 64.735 -8.301 -38.790 1.000 12.158 206 ARG AAA CA 1
ATOM 1513 C C . ARG A 1 206 ? 63.604 -9.242 -38.419 1.000 12.710 206 ARG AAA C 1
ATOM 1514 O O . ARG A 1 206 ? 63.852 -10.322 -37.845 1.000 14.195 206 ARG AAA O 1
ATOM 1522 N N . VAL A 1 207 ? 62.370 -8.806 -38.651 1.000 12.223 207 VAL AAA N 1
ATOM 1523 C CA . VAL A 1 207 ? 61.168 -9.479 -38.125 1.000 11.775 207 VAL AAA CA 1
ATOM 1524 C C . VAL A 1 207 ? 60.142 -9.423 -39.243 1.000 11.578 207 VAL AAA C 1
ATOM 1525 O O . VAL A 1 207 ? 59.263 -8.560 -39.257 1.000 11.101 207 VAL AAA O 1
ATOM 1529 N N . PRO A 1 208 ? 60.218 -10.322 -40.251 1.000 12.240 208 PRO AAA N 1
ATOM 1530 C CA . PRO A 1 208 ? 59.367 -10.182 -41.435 1.000 12.844 208 PRO AAA CA 1
ATOM 1531 C C . PRO A 1 208 ? 57.878 -10.235 -41.141 1.000 12.197 208 PRO AAA C 1
ATOM 1532 O O . PRO A 1 208 ? 57.119 -9.717 -41.975 1.000 14.730 208 PRO AAA O 1
ATOM 1536 N N . ASN A 1 209 ? 57.547 -10.871 -40.069 1.000 11.885 209 ASN AAA N 1
ATOM 1537 C CA . ASN A 1 209 ? 56.145 -11.090 -39.629 1.000 14.162 209 ASN AAA CA 1
ATOM 1538 C C . ASN A 1 209 ? 55.760 -10.090 -38.536 1.000 12.487 209 ASN AAA C 1
ATOM 1539 O O . ASN A 1 209 ? 54.735 -10.285 -37.895 1.000 13.536 209 ASN AAA O 1
ATOM 1544 N N . ALA A 1 210 ? 56.534 -9.048 -38.337 1.000 11.264 210 ALA AAA N 1
ATOM 1545 C CA . ALA A 1 210 ? 56.208 -8.134 -37.214 1.000 10.575 210 ALA AAA CA 1
ATOM 1546 C C . ALA A 1 210 ? 54.844 -7.513 -37.435 1.000 9.903 210 ALA AAA C 1
ATOM 1547 O O . ALA A 1 210 ? 54.619 -6.915 -38.483 1.000 10.614 210 ALA AAA O 1
ATOM 1549 N N . PRO A 1 211 ? 53.943 -7.562 -36.463 1.000 9.736 211 PRO AAA N 1
ATOM 1550 C CA . PRO A 1 211 ? 52.661 -6.876 -36.570 1.000 9.325 211 PRO AAA CA 1
ATOM 1551 C C . PRO A 1 211 ? 52.734 -5.490 -35.985 1.000 8.534 211 PRO AAA C 1
ATOM 1552 O O . PRO A 1 211 ? 53.463 -5.276 -34.995 1.000 9.453 211 PRO AAA O 1
ATOM 1556 N N . PHE A 1 212 ? 51.963 -4.584 -36.519 1.000 8.325 212 PHE AAA N 1
ATOM 1557 C CA . PHE A 1 212 ? 51.950 -3.194 -36.067 1.000 8.025 212 PHE AAA CA 1
ATOM 1558 C C . PHE A 1 212 ? 50.561 -2.718 -35.812 1.000 8.272 212 PHE AAA C 1
ATOM 1559 O O . PHE A 1 212 ? 49.575 -3.176 -36.413 1.000 8.987 212 PHE AAA O 1
ATOM 1567 N N . ALA A 1 213 ? 50.470 -1.730 -34.951 1.000 8.284 213 ALA AAA N 1
ATOM 1568 C CA . ALA A 1 213 ? 49.257 -0.922 -34.800 1.000 8.425 213 ALA AAA CA 1
ATOM 1569 C C . ALA A 1 213 ? 49.665 0.517 -34.709 1.000 8.185 213 ALA AAA C 1
ATOM 1570 O O . ALA A 1 213 ? 50.820 0.797 -34.333 1.000 9.022 213 ALA AAA O 1
ATOM 1572 N N . GLY A 1 214 ? 48.776 1.414 -34.970 1.000 8.404 214 GLY AAA N 1
ATOM 1573 C CA . GLY A 1 214 ? 49.058 2.822 -34.782 1.000 8.608 214 GLY AAA CA 1
ATOM 1574 C C . GLY A 1 214 ? 47.814 3.626 -35.024 1.000 8.060 214 GLY AAA C 1
ATOM 1575 O O . GLY A 1 214 ? 46.784 3.051 -35.383 1.000 8.263 214 GLY AAA O 1
ATOM 1576 N N . PRO A 1 215 ? 47.854 4.956 -34.874 1.000 8.577 215 PRO AAA N 1
ATOM 1577 C CA . PRO A 1 215 ? 49.038 5.741 -34.534 1.000 8.761 215 PRO AAA CA 1
ATOM 1578 C C . PRO A 1 215 ? 49.242 5.926 -33.039 1.000 9.200 215 PRO AAA C 1
ATOM 1579 O O . PRO A 1 215 ? 50.150 6.670 -32.663 1.000 9.503 215 PRO AAA O 1
ATOM 1583 N N . ASP A 1 216 ? 48.426 5.286 -32.214 1.000 8.628 216 ASP AAA N 1
ATOM 1584 C CA . ASP A 1 216 ? 48.646 5.347 -30.758 1.000 8.756 216 ASP AAA CA 1
ATOM 1585 C C . ASP A 1 216 ? 48.451 6.760 -30.260 1.000 9.223 216 ASP AAA C 1
ATOM 1586 O O . ASP A 1 216 ? 49.198 7.227 -29.358 1.000 9.949 216 ASP AAA O 1
ATOM 1591 N N A THR A 1 217 ? 47.608 7.590 -30.928 0.500 9.366 217 THR AAA N 1
ATOM 1592 N N B THR A 1 217 ? 47.260 7.211 -30.562 0.500 8.252 217 THR AAA N 1
ATOM 1593 C CA A THR A 1 217 ? 47.221 8.972 -30.557 0.500 10.929 217 THR AAA CA 1
ATOM 1594 C CA B THR A 1 217 ? 46.905 8.514 -30.056 0.500 9.336 217 THR AAA CA 1
ATOM 1595 C C A THR A 1 217 ? 45.729 8.943 -30.140 0.500 10.920 217 THR AAA C 1
ATOM 1596 C C B THR A 1 217 ? 45.439 8.755 -30.160 0.500 10.131 217 THR AAA C 1
ATOM 1597 O O A THR A 1 217 ? 45.029 8.169 -30.462 0.500 9.161 217 THR AAA O 1
ATOM 1598 O O B THR A 1 217 ? 44.717 7.990 -30.963 0.500 10.770 217 THR AAA O 1
ATOM 1605 N N . ALA A 1 218 ? 45.118 9.921 -29.535 1.000 14.942 218 ALA AAA N 1
ATOM 1606 C CA . ALA A 1 218 ? 43.678 10.254 -29.602 1.000 16.677 218 ALA AAA CA 1
ATOM 1607 C C . ALA A 1 218 ? 43.225 10.434 -31.046 1.000 15.735 218 ALA AAA C 1
ATOM 1608 O O . ALA A 1 218 ? 44.057 10.895 -31.845 1.000 13.666 218 ALA AAA O 1
ATOM 1610 N N . TYR A 1 219 ? 41.989 10.083 -31.446 1.000 16.264 219 TYR AAA N 1
ATOM 1611 C CA . TYR A 1 219 ? 41.453 10.321 -32.800 1.000 15.353 219 TYR AAA CA 1
ATOM 1612 C C . TYR A 1 219 ? 41.688 11.801 -33.069 1.000 14.456 219 TYR AAA C 1
ATOM 1613 O O . TYR A 1 219 ? 41.409 12.670 -32.250 1.000 16.364 219 TYR AAA O 1
ATOM 1622 N N A ASN A 1 220 ? 42.128 12.055 -34.274 0.500 12.705 220 ASN AAA N 1
ATOM 1623 N N B ASN A 1 220 ? 42.245 12.102 -34.228 0.500 16.283 220 ASN AAA N 1
ATOM 1624 C CA A ASN A 1 220 ? 42.098 13.415 -34.816 0.500 11.360 220 ASN AAA CA 1
ATOM 1625 C CA B ASN A 1 220 ? 42.720 13.447 -34.661 0.500 17.673 220 ASN AAA CA 1
ATOM 1626 C C A ASN A 1 220 ? 42.195 13.288 -36.300 0.500 12.306 220 ASN AAA C 1
ATOM 1627 C C B ASN A 1 220 ? 42.614 13.439 -36.196 0.500 17.409 220 ASN AAA C 1
ATOM 1628 O O A ASN A 1 220 ? 42.403 12.228 -36.895 0.500 12.540 220 ASN AAA O 1
ATOM 1629 O O B ASN A 1 220 ? 43.273 12.527 -36.733 0.500 18.192 220 ASN AAA O 1
ATOM 1638 N N . THR A 1 221 ? 41.948 14.405 -36.893 1.000 14.601 221 THR AAA N 1
ATOM 1639 C CA . THR A 1 221 ? 41.823 14.399 -38.353 1.000 15.472 221 THR AAA CA 1
ATOM 1640 C C . THR A 1 221 ? 43.172 14.574 -38.999 1.000 14.078 221 THR AAA C 1
ATOM 1641 O O . THR A 1 221 ? 43.301 14.225 -40.159 1.000 16.493 221 THR AAA O 1
ATOM 1645 N N . LYS A 1 222 ? 44.130 15.158 -38.315 1.000 12.449 222 LYS AAA N 1
ATOM 1646 C CA . LYS A 1 222 ? 45.403 15.457 -39.003 1.000 13.940 222 LYS AAA CA 1
ATOM 1647 C C . LYS A 1 222 ? 46.381 14.324 -38.833 1.000 13.492 222 LYS AAA C 1
ATOM 1648 O O . LYS A 1 222 ? 47.456 14.405 -39.431 1.000 15.924 222 LYS AAA O 1
ATOM 1654 N N . TRP A 1 223 ? 46.135 13.368 -37.953 1.000 11.624 223 TRP AAA N 1
ATOM 1655 C CA . TRP A 1 223 ? 47.062 12.258 -37.714 1.000 11.545 223 TRP AAA CA 1
ATOM 1656 C C . TRP A 1 223 ? 46.386 10.931 -37.908 1.000 11.588 223 TRP AAA C 1
ATOM 1657 O O . TRP A 1 223 ? 46.898 10.140 -38.687 1.000 12.393 223 TRP AAA O 1
ATOM 1668 N N . LEU A 1 224 ? 45.339 10.626 -37.185 1.000 11.495 224 LEU AAA N 1
ATOM 1669 C CA . LEU A 1 224 ? 44.868 9.244 -37.191 1.000 12.006 224 LEU AAA CA 1
ATOM 1670 C C . LEU A 1 224 ? 44.239 8.900 -38.520 1.000 11.323 224 LEU AAA C 1
ATOM 1671 O O . LEU A 1 224 ? 44.477 7.833 -39.076 1.000 10.966 224 LEU AAA O 1
ATOM 1676 N N . VAL A 1 225 ? 43.403 9.804 -39.071 1.000 11.987 225 VAL AAA N 1
ATOM 1677 C CA . VAL A 1 225 ? 42.742 9.504 -40.354 1.000 11.625 225 VAL AAA CA 1
ATOM 1678 C C . VAL A 1 225 ? 43.780 9.291 -41.446 1.000 11.629 225 VAL AAA C 1
ATOM 1679 O O . VAL A 1 225 ? 43.726 8.288 -42.147 1.000 12.367 225 VAL AAA O 1
ATOM 1683 N N . PRO A 1 226 ? 44.755 10.173 -41.641 1.000 11.958 226 PRO AAA N 1
ATOM 1684 C CA . PRO A 1 226 ? 45.733 9.934 -42.693 1.000 12.523 226 PRO AAA CA 1
ATOM 1685 C C . PRO A 1 226 ? 46.670 8.749 -42.420 1.000 11.630 226 PRO AAA C 1
ATOM 1686 O O . PRO A 1 226 ? 47.132 8.128 -43.336 1.000 11.444 226 PRO AAA O 1
ATOM 1690 N N . PHE A 1 227 ? 46.889 8.479 -41.158 1.000 11.004 227 PHE AAA N 1
ATOM 1691 C CA . PHE A 1 227 ? 47.693 7.278 -40.810 1.000 10.675 227 PHE AAA CA 1
ATOM 1692 C C . PHE A 1 227 ? 47.007 6.037 -41.365 1.000 10.102 227 PHE AAA C 1
ATOM 1693 O O . PHE A 1 227 ? 47.637 5.178 -41.975 1.000 10.430 227 PHE AAA O 1
ATOM 1701 N N . ALA A 1 228 ? 45.684 5.925 -41.083 1.000 10.213 228 ALA AAA N 1
ATOM 1702 C CA . ALA A 1 228 ? 44.950 4.743 -41.544 1.000 10.833 228 ALA AAA CA 1
ATOM 1703 C C . ALA A 1 228 ? 44.992 4.635 -43.050 1.000 10.841 228 ALA AAA C 1
ATOM 1704 O O . ALA A 1 228 ? 45.175 3.561 -43.589 1.000 12.447 228 ALA AAA O 1
ATOM 1706 N N . ASP A 1 229 ? 44.821 5.751 -43.705 1.000 11.226 229 ASP AAA N 1
ATOM 1707 C CA . ASP A 1 229 ? 44.798 5.732 -45.182 1.000 12.347 229 ASP AAA CA 1
ATOM 1708 C C . ASP A 1 229 ? 46.152 5.303 -45.726 1.000 12.198 229 ASP AAA C 1
ATOM 1709 O O . ASP A 1 229 ? 46.217 4.510 -46.695 1.000 13.974 229 ASP AAA O 1
ATOM 1714 N N . LYS A 1 230 ? 47.239 5.769 -45.139 1.000 11.600 230 LYS AAA N 1
ATOM 1715 C CA . LYS A 1 230 ? 48.568 5.518 -45.706 1.000 11.495 230 LYS AAA CA 1
ATOM 1716 C C . LYS A 1 230 ? 49.082 4.145 -45.327 1.000 10.919 230 LYS AAA C 1
ATOM 1717 O O . LYS A 1 230 ? 49.779 3.524 -46.126 1.000 13.363 230 LYS AAA O 1
ATOM 1723 N N . PHE A 1 231 ? 48.755 3.662 -44.132 1.000 10.946 231 PHE AAA N 1
ATOM 1724 C CA . PHE A 1 231 ? 49.426 2.467 -43.594 1.000 10.123 231 PHE AAA CA 1
ATOM 1725 C C . PHE A 1 231 ? 48.491 1.321 -43.390 1.000 10.521 231 PHE AAA C 1
ATOM 1726 O O . PHE A 1 231 ? 48.859 0.361 -42.776 1.000 10.983 231 PHE AAA O 1
ATOM 1734 N N . LYS A 1 232 ? 47.307 1.367 -43.987 1.000 11.962 232 LYS AAA N 1
ATOM 1735 C CA . LYS A 1 232 ? 46.330 0.289 -43.747 1.000 13.179 232 LYS AAA CA 1
ATOM 1736 C C . LYS A 1 232 ? 46.855 -1.071 -44.132 1.000 12.950 232 LYS AAA C 1
ATOM 1737 O O . LYS A 1 232 ? 46.455 -2.000 -43.453 1.000 15.214 232 LYS AAA O 1
ATOM 1743 N N . HIS A 1 233 ? 47.712 -1.210 -45.104 1.000 11.944 233 HIS AAA N 1
ATOM 1744 C CA . HIS A 1 233 ? 48.241 -2.544 -45.433 1.000 13.264 233 HIS AAA CA 1
ATOM 1745 C C . HIS A 1 233 ? 49.359 -2.991 -44.513 1.000 12.796 233 HIS AAA C 1
ATOM 1746 O O . HIS A 1 233 ? 49.808 -4.146 -44.568 1.000 15.628 233 HIS AAA O 1
ATOM 1753 N N . ASP A 1 234 ? 49.813 -2.098 -43.654 1.000 12.070 234 ASP AAA N 1
ATOM 1754 C CA . ASP A 1 234 ? 51.018 -2.335 -42.829 1.000 11.405 234 ASP AAA CA 1
ATOM 1755 C C . ASP A 1 234 ? 50.646 -2.522 -41.360 1.000 10.606 234 ASP AAA C 1
ATOM 1756 O O . ASP A 1 234 ? 51.569 -2.830 -40.570 1.000 11.804 234 ASP AAA O 1
ATOM 1761 N N . VAL A 1 235 ? 49.407 -2.301 -40.977 1.000 10.170 235 VAL AAA N 1
ATOM 1762 C CA . VAL A 1 235 ? 48.995 -2.418 -39.570 1.000 9.825 235 VAL AAA CA 1
ATOM 1763 C C . VAL A 1 235 ? 47.858 -3.406 -39.468 1.000 10.226 235 VAL AAA C 1
ATOM 1764 O O . VAL A 1 235 ? 47.106 -3.630 -40.443 1.000 11.793 235 VAL AAA O 1
ATOM 1768 N N . LYS A 1 236 ? 47.708 -3.957 -38.305 1.000 9.570 236 LYS AAA N 1
ATOM 1769 C CA . LYS A 1 236 ? 46.625 -4.893 -38.019 1.000 9.765 236 LYS AAA CA 1
ATOM 1770 C C . LYS A 1 236 ? 45.393 -4.183 -37.514 1.000 9.497 236 LYS AAA C 1
ATOM 1771 O O . LYS A 1 236 ? 44.273 -4.701 -37.727 1.000 10.564 236 LYS AAA O 1
ATOM 1777 N N . PHE A 1 237 ? 45.518 -3.074 -36.843 1.000 9.118 237 PHE AAA N 1
ATOM 1778 C CA . PHE A 1 237 ? 44.386 -2.338 -36.282 1.000 9.003 237 PHE AAA CA 1
ATOM 1779 C C . PHE A 1 237 ? 44.831 -0.924 -35.992 1.000 8.230 237 PHE AAA C 1
ATOM 1780 O O . PHE A 1 237 ? 46.058 -0.661 -35.899 1.000 8.975 237 PHE AAA O 1
ATOM 1788 N N . ILE A 1 238 ? 43.858 -0.086 -35.802 1.000 8.001 238 ILE AAA N 1
ATOM 1789 C CA . ILE A 1 238 ? 44.048 1.290 -35.372 1.000 8.252 238 ILE AAA CA 1
ATOM 1790 C C . ILE A 1 238 ? 44.034 1.333 -33.867 1.000 8.544 238 ILE AAA C 1
ATOM 1791 O O . ILE A 1 238 ? 43.174 0.759 -33.222 1.000 9.535 238 ILE AAA O 1
ATOM 1796 N N A SER A 1 239 ? 44.986 2.061 -33.328 0.500 8.060 239 SER AAA N 1
ATOM 1797 N N B SER A 1 239 ? 44.992 2.063 -33.323 0.500 8.934 239 SER AAA N 1
ATOM 1798 C CA A SER A 1 239 ? 45.065 2.299 -31.884 0.500 7.926 239 SER AAA CA 1
ATOM 1799 C CA B SER A 1 239 ? 45.223 2.254 -31.879 0.500 9.644 239 SER AAA CA 1
ATOM 1800 C C A SER A 1 239 ? 44.861 3.755 -31.600 0.500 8.549 239 SER AAA C 1
ATOM 1801 C C B SER A 1 239 ? 44.924 3.715 -31.558 0.500 9.424 239 SER AAA C 1
ATOM 1802 O O A SER A 1 239 ? 45.545 4.631 -32.168 0.500 10.421 239 SER AAA O 1
ATOM 1803 O O B SER A 1 239 ? 45.587 4.614 -32.112 0.500 10.781 239 SER AAA O 1
ATOM 1808 N N . SER A 1 240 ? 43.956 3.973 -30.691 1.000 9.533 240 SER AAA N 1
ATOM 1809 C CA . SER A 1 240 ? 43.527 5.303 -30.270 1.000 11.249 240 SER AAA CA 1
ATOM 1810 C C . SER A 1 240 ? 43.673 5.441 -28.767 1.000 7.886 240 SER AAA C 1
ATOM 1811 O O . SER A 1 240 ? 43.645 4.432 -28.082 1.000 9.259 240 SER AAA O 1
ATOM 1814 N N . HIS A 1 241 ? 43.715 6.674 -28.299 1.000 8.135 241 HIS AAA N 1
ATOM 1815 C CA . HIS A 1 241 ? 43.731 6.971 -26.873 1.000 7.998 241 HIS AAA CA 1
ATOM 1816 C C . HIS A 1 241 ? 42.525 7.823 -26.527 1.000 8.116 241 HIS AAA C 1
ATOM 1817 O O . HIS A 1 241 ? 41.954 8.497 -27.405 1.000 9.230 241 HIS AAA O 1
ATOM 1824 N N . TYR A 1 242 ? 42.134 7.838 -25.283 1.000 8.226 242 TYR AAA N 1
ATOM 1825 C CA . TYR A 1 242 ? 41.017 8.669 -24.812 1.000 8.555 242 TYR AAA CA 1
ATOM 1826 C C . TYR A 1 242 ? 41.187 8.966 -23.362 1.000 8.085 242 TYR AAA C 1
ATOM 1827 O O . TYR A 1 242 ? 41.324 8.060 -22.540 1.000 8.637 242 TYR AAA O 1
ATOM 1836 N N . TYR A 1 243 ? 41.090 10.244 -23.048 1.000 8.580 243 TYR AAA N 1
ATOM 1837 C CA . TYR A 1 243 ? 40.948 10.690 -21.659 1.000 9.351 243 TYR AAA CA 1
ATOM 1838 C C . TYR A 1 243 ? 39.673 11.495 -21.564 1.000 9.486 243 TYR AAA C 1
ATOM 1839 O O . TYR A 1 243 ? 39.381 12.329 -22.466 1.000 11.703 243 TYR AAA O 1
ATOM 1848 N N . ALA A 1 244 ? 38.884 11.281 -20.542 1.000 8.893 244 ALA AAA N 1
ATOM 1849 C CA . ALA A 1 244 ? 37.610 11.980 -20.405 1.000 9.627 244 ALA AAA CA 1
ATOM 1850 C C . ALA A 1 244 ? 37.868 13.450 -20.140 1.000 10.067 244 ALA AAA C 1
ATOM 1851 O O . ALA A 1 244 ? 37.102 14.304 -20.644 1.000 12.034 244 ALA AAA O 1
ATOM 1853 N N . GLU A 1 245 ? 38.875 13.773 -19.390 1.000 10.926 245 GLU AAA N 1
ATOM 1854 C CA . GLU A 1 245 ? 39.280 15.193 -19.276 1.000 14.634 245 GLU AAA CA 1
ATOM 1855 C C . GLU A 1 245 ? 39.598 15.731 -20.716 1.000 15.596 245 GLU AAA C 1
ATOM 1856 O O . GLU A 1 245 ? 40.302 15.106 -21.547 1.000 18.707 245 GLU AAA O 1
ATOM 1862 N N . GLY A 1 246 ? 39.224 17.000 -20.937 1.000 20.066 246 GLY AAA N 1
ATOM 1863 C CA . GLY A 1 246 ? 39.557 17.684 -22.181 1.000 24.359 246 GLY AAA CA 1
ATOM 1864 C C . GLY A 1 246 ? 40.817 18.505 -21.974 1.000 27.254 246 GLY AAA C 1
ATOM 1865 O O . GLY A 1 246 ? 41.624 18.256 -21.072 1.000 23.873 246 GLY AAA O 1
ATOM 1866 N N . PRO A 1 247 ? 40.997 19.547 -22.805 1.000 25.974 247 PRO AAA N 1
ATOM 1867 C CA . PRO A 1 247 ? 42.206 20.352 -22.728 1.000 25.085 247 PRO AAA CA 1
ATOM 1868 C C . PRO A 1 247 ? 42.290 21.140 -21.432 1.000 23.448 247 PRO AAA C 1
ATOM 1869 O O . PRO A 1 247 ? 41.297 21.281 -20.713 1.000 20.966 247 PRO AAA O 1
ATOM 1873 N N . PRO A 1 248 ? 43.515 21.629 -21.103 1.000 24.061 248 PRO AAA N 1
ATOM 1874 C CA . PRO A 1 248 ? 43.816 22.285 -19.828 1.000 27.490 248 PRO AAA CA 1
ATOM 1875 C C . PRO A 1 248 ? 43.044 23.599 -19.657 1.000 23.851 248 PRO AAA C 1
ATOM 1876 O O . PRO A 1 248 ? 42.981 24.138 -18.555 1.000 27.537 248 PRO AAA O 1
ATOM 1880 N N . THR A 1 249 ? 42.477 24.087 -20.773 1.000 23.044 249 THR AAA N 1
ATOM 1881 C CA . THR A 1 249 ? 41.633 25.317 -20.825 1.000 23.517 249 THR AAA CA 1
ATOM 1882 C C . THR A 1 249 ? 40.213 25.016 -20.346 1.000 22.933 249 THR AAA C 1
ATOM 1883 O O . THR A 1 249 ? 39.389 25.975 -20.216 1.000 23.696 249 THR AAA O 1
ATOM 1887 N N . ASP A 1 250 ? 39.866 23.740 -20.158 1.000 23.814 250 ASP AAA N 1
ATOM 1888 C CA . ASP A 1 250 ? 38.517 23.354 -19.678 1.000 22.930 250 ASP AAA CA 1
ATOM 1889 C C . ASP A 1 250 ? 38.502 23.597 -18.184 1.000 21.895 250 ASP AAA C 1
ATOM 1890 O O . ASP A 1 250 ? 39.523 23.520 -17.528 1.000 22.575 250 ASP AAA O 1
ATOM 1895 N N . PRO A 1 251 ? 37.308 23.756 -17.579 1.000 24.608 251 PRO AAA N 1
ATOM 1896 C CA . PRO A 1 251 ? 37.163 23.736 -16.121 1.000 24.939 251 PRO AAA CA 1
ATOM 1897 C C . PRO A 1 251 ? 37.713 22.405 -15.603 1.000 24.550 251 PRO AAA C 1
ATOM 1898 O O . PRO A 1 251 ? 37.622 21.397 -16.344 1.000 23.379 251 PRO AAA O 1
ATOM 1902 N N . SER A 1 252 ? 38.347 22.416 -14.429 1.000 25.907 252 SER AAA N 1
ATOM 1903 C CA . SER A 1 252 ? 39.021 21.205 -13.891 1.000 25.962 252 SER AAA CA 1
ATOM 1904 C C . SER A 1 252 ? 37.997 20.064 -13.826 1.000 21.702 252 SER AAA C 1
ATOM 1905 O O . SER A 1 252 ? 36.819 20.302 -13.569 1.000 23.132 252 SER AAA O 1
ATOM 1908 N N A MET A 1 253 ? 38.331 18.853 -14.313 0.500 23.167 253 MET AAA N 1
ATOM 1909 N N B MET A 1 253 ? 38.532 18.872 -13.910 0.500 19.433 253 MET AAA N 1
ATOM 1910 C CA A MET A 1 253 ? 37.339 17.729 -14.374 0.500 20.854 253 MET AAA CA 1
ATOM 1911 C CA B MET A 1 253 ? 37.660 17.699 -13.947 0.500 18.844 253 MET AAA CA 1
ATOM 1912 C C A MET A 1 253 ? 36.886 17.452 -12.937 0.500 17.681 253 MET AAA C 1
ATOM 1913 C C B MET A 1 253 ? 36.888 17.580 -12.645 0.500 15.107 253 MET AAA C 1
ATOM 1914 O O A MET A 1 253 ? 37.665 17.491 -12.052 0.500 15.113 253 MET AAA O 1
ATOM 1915 O O B MET A 1 253 ? 37.498 17.803 -11.529 0.500 13.366 253 MET AAA O 1
ATOM 1924 N N . THR A 1 254 ? 35.616 17.171 -12.767 1.000 13.817 254 THR AAA N 1
ATOM 1925 C CA . THR A 1 254 ? 34.924 16.850 -11.522 1.000 13.448 254 THR AAA CA 1
ATOM 1926 C C . THR A 1 254 ? 34.295 15.475 -11.677 1.000 11.571 254 THR AAA C 1
ATOM 1927 O O . THR A 1 254 ? 34.083 15.009 -12.796 1.000 11.747 254 THR AAA O 1
ATOM 1931 N N . ILE A 1 255 ? 33.890 14.913 -10.576 1.000 10.962 255 ILE AAA N 1
ATOM 1932 C CA . ILE A 1 255 ? 33.085 13.678 -10.610 1.000 10.517 255 ILE AAA CA 1
ATOM 1933 C C . ILE A 1 255 ? 31.804 13.919 -11.361 1.000 10.933 255 ILE AAA C 1
ATOM 1934 O O . ILE A 1 255 ? 31.360 13.075 -12.178 1.000 11.423 255 ILE AAA O 1
ATOM 1939 N N . GLU A 1 256 ? 31.165 15.071 -11.134 1.000 12.003 256 GLU AAA N 1
ATOM 1940 C CA . GLU A 1 256 ? 29.891 15.370 -11.797 1.000 13.223 256 GLU AAA CA 1
ATOM 1941 C C . GLU A 1 256 ? 30.076 15.299 -13.327 1.000 11.967 256 GLU AAA C 1
ATOM 1942 O O . GLU A 1 256 ? 29.264 14.729 -14.022 1.000 13.314 256 GLU AAA O 1
ATOM 1948 N N A ARG A 1 257 ? 31.120 15.897 -13.859 0.500 10.952 257 ARG AAA N 1
ATOM 1949 N N B ARG A 1 257 ? 31.149 15.933 -13.823 0.500 12.558 257 ARG AAA N 1
ATOM 1950 C CA A ARG A 1 257 ? 31.311 15.892 -15.323 0.500 10.305 257 ARG AAA CA 1
ATOM 1951 C CA B ARG A 1 257 ? 31.538 15.969 -15.263 0.500 13.355 257 ARG AAA CA 1
ATOM 1952 C C A ARG A 1 257 ? 31.759 14.508 -15.778 0.500 10.230 257 ARG AAA C 1
ATOM 1953 C C B ARG A 1 257 ? 31.706 14.525 -15.732 0.500 11.582 257 ARG AAA C 1
ATOM 1954 O O A ARG A 1 257 ? 31.512 14.138 -16.882 0.500 10.153 257 ARG AAA O 1
ATOM 1955 O O B ARG A 1 257 ? 31.105 14.106 -16.760 0.500 11.675 257 ARG AAA O 1
ATOM 1970 N N . LEU A 1 258 ? 32.491 13.780 -14.967 1.000 10.671 258 LEU AAA N 1
ATOM 1971 C CA . LEU A 1 258 ? 32.916 12.427 -15.389 1.000 10.541 258 LEU AAA CA 1
ATOM 1972 C C . LEU A 1 258 ? 31.720 11.526 -15.602 1.000 9.930 258 LEU AAA C 1
ATOM 1973 O O . LEU A 1 258 ? 31.799 10.629 -16.464 1.000 10.562 258 LEU AAA O 1
ATOM 1978 N N . MET A 1 259 ? 30.650 11.709 -14.867 1.000 10.169 259 MET AAA N 1
ATOM 1979 C CA . MET A 1 259 ? 29.450 10.878 -14.982 1.000 10.240 259 MET AAA CA 1
ATOM 1980 C C . MET A 1 259 ? 28.602 11.207 -16.216 1.000 10.001 259 MET AAA C 1
ATOM 1981 O O . MET A 1 259 ? 27.746 10.443 -16.524 1.000 11.067 259 MET AAA O 1
ATOM 1986 N N . LYS A 1 260 ? 28.846 12.321 -16.854 1.000 11.588 260 LYS AAA N 1
ATOM 1987 C CA . LYS A 1 260 ? 28.014 12.788 -17.982 1.000 12.422 260 LYS AAA CA 1
ATOM 1988 C C . LYS A 1 260 ? 28.506 12.228 -19.292 1.000 12.379 260 LYS AAA C 1
ATOM 1989 O O . LYS A 1 260 ? 29.667 11.925 -19.453 1.000 13.115 260 LYS AAA O 1
ATOM 1995 N N . PRO A 1 261 ? 27.638 12.214 -20.308 1.000 12.716 261 PRO AAA N 1
ATOM 1996 C CA . PRO A 1 261 ? 28.121 11.881 -21.643 1.000 13.969 261 PRO AAA CA 1
ATOM 1997 C C . PRO A 1 261 ? 29.208 12.847 -22.090 1.000 13.561 261 PRO AAA C 1
ATOM 1998 O O . PRO A 1 261 ? 29.244 13.992 -21.696 1.000 14.781 261 PRO AAA O 1
ATOM 2002 N N . ASN A 1 262 ? 30.107 12.322 -22.883 1.000 13.215 262 ASN AAA N 1
ATOM 2003 C CA . ASN A 1 262 ? 31.218 13.107 -23.399 1.000 12.748 262 ASN AAA CA 1
ATOM 2004 C C . ASN A 1 262 ? 31.039 13.188 -24.915 1.000 12.672 262 ASN AAA C 1
ATOM 2005 O O . ASN A 1 262 ? 31.205 12.181 -25.644 1.000 13.081 262 ASN AAA O 1
ATOM 2010 N N . PRO A 1 263 ? 30.529 14.318 -25.445 1.000 14.580 263 PRO AAA N 1
ATOM 2011 C CA . PRO A 1 263 ? 30.276 14.378 -26.885 1.000 16.001 263 PRO AAA CA 1
ATOM 2012 C C . PRO A 1 263 ? 31.548 14.188 -27.701 1.000 14.443 263 PRO AAA C 1
ATOM 2013 O O . PRO A 1 263 ? 31.435 13.674 -28.819 1.000 14.994 263 PRO AAA O 1
ATOM 2017 N N . ARG A 1 264 ? 32.676 14.567 -27.206 1.000 14.578 264 ARG AAA N 1
ATOM 2018 C CA . ARG A 1 264 ? 33.927 14.333 -27.949 1.000 15.307 264 ARG AAA CA 1
ATOM 2019 C C . ARG A 1 264 ? 34.130 12.830 -28.132 1.000 13.477 264 ARG AAA C 1
ATOM 2020 O O . ARG A 1 264 ? 34.568 12.415 -29.211 1.000 13.671 264 ARG AAA O 1
ATOM 2028 N N . LEU A 1 265 ? 33.957 12.040 -27.084 1.000 12.317 265 LEU AAA N 1
ATOM 2029 C CA . LEU A 1 265 ? 34.118 10.583 -27.184 1.000 11.108 265 LEU AAA CA 1
ATOM 2030 C C . LEU A 1 265 ? 33.205 10.051 -28.270 1.000 11.277 265 LEU AAA C 1
ATOM 2031 O O . LEU A 1 265 ? 33.577 9.217 -29.080 1.000 10.631 265 LEU AAA O 1
ATOM 2036 N N . LEU A 1 266 ? 31.980 10.519 -28.264 1.000 11.288 266 LEU AAA N 1
ATOM 2037 C CA . LEU A 1 266 ? 31.017 10.023 -29.247 1.000 12.293 266 LEU AAA CA 1
ATOM 2038 C C . LEU A 1 266 ? 31.481 10.325 -30.690 1.000 10.648 266 LEU AAA C 1
ATOM 2039 O O . LEU A 1 266 ? 31.434 9.476 -31.563 1.000 11.299 266 LEU AAA O 1
ATOM 2044 N N . GLY A 1 267 ? 31.959 11.524 -30.878 1.000 11.154 267 GLY AAA N 1
ATOM 2045 C CA . GLY A 1 267 ? 32.458 11.926 -32.207 1.000 11.411 267 GLY AAA CA 1
ATOM 2046 C C . GLY A 1 267 ? 33.689 11.149 -32.603 1.000 10.306 267 GLY AAA C 1
ATOM 2047 O O . GLY A 1 267 ? 33.773 10.662 -33.723 1.000 11.008 267 GLY AAA O 1
ATOM 2048 N N . GLU A 1 268 ? 34.632 11.023 -31.695 1.000 10.358 268 GLU AAA N 1
ATOM 2049 C CA . GLU A 1 268 ? 35.864 10.264 -32.018 1.000 9.919 268 GLU AAA CA 1
ATOM 2050 C C . GLU A 1 268 ? 35.556 8.818 -32.323 1.000 9.471 268 GLU AAA C 1
ATOM 2051 O O . GLU A 1 268 ? 36.122 8.234 -33.227 1.000 10.592 268 GLU AAA O 1
ATOM 2057 N N . THR A 1 269 ? 34.636 8.235 -31.583 1.000 9.750 269 THR AAA N 1
ATOM 2058 C CA . THR A 1 269 ? 34.216 6.855 -31.843 1.000 10.334 269 THR AAA CA 1
ATOM 2059 C C . THR A 1 269 ? 33.617 6.736 -33.240 1.000 9.680 269 THR AAA C 1
ATOM 2060 O O . THR A 1 269 ? 33.923 5.802 -33.965 1.000 10.462 269 THR AAA O 1
ATOM 2064 N N . ALA A 1 270 ? 32.741 7.686 -33.593 1.000 10.175 270 ALA AAA N 1
ATOM 2065 C CA . ALA A 1 270 ? 32.188 7.700 -34.962 1.000 10.511 270 ALA AAA CA 1
ATOM 2066 C C . ALA A 1 270 ? 33.312 7.831 -35.974 1.000 10.044 270 ALA AAA C 1
ATOM 2067 O O . ALA A 1 270 ? 33.279 7.179 -37.026 1.000 10.413 270 ALA AAA O 1
ATOM 2069 N N . GLY A 1 271 ? 34.282 8.655 -35.660 1.000 10.039 271 GLY AAA N 1
ATOM 2070 C CA . GLY A 1 271 ? 35.418 8.757 -36.577 1.000 10.056 271 GLY AAA CA 1
ATOM 2071 C C . GLY A 1 271 ? 36.148 7.450 -36.774 1.000 9.595 271 GLY AAA C 1
ATOM 2072 O O . GLY A 1 271 ? 36.489 7.094 -37.899 1.000 10.203 271 GLY AAA O 1
ATOM 2073 N N . LEU A 1 272 ? 36.374 6.722 -35.671 1.000 9.764 272 LEU AAA N 1
ATOM 2074 C CA . LEU A 1 272 ? 37.020 5.415 -35.766 1.000 9.424 272 LEU AAA CA 1
ATOM 2075 C C . LEU A 1 272 ? 36.198 4.431 -36.545 1.000 9.406 272 LEU AAA C 1
ATOM 2076 O O . LEU A 1 272 ? 36.742 3.644 -37.288 1.000 9.857 272 LEU AAA O 1
ATOM 2081 N N . LYS A 1 273 ? 34.905 4.455 -36.365 1.000 9.913 273 LYS AAA N 1
ATOM 2082 C CA . LYS A 1 273 ? 34.006 3.599 -37.135 1.000 9.554 273 LYS AAA CA 1
ATOM 2083 C C . LYS A 1 273 ? 34.090 3.909 -38.623 1.000 9.575 273 LYS AAA C 1
ATOM 2084 O O . LYS A 1 273 ? 34.119 2.984 -39.424 1.000 10.140 273 LYS AAA O 1
ATOM 2090 N N . GLN A 1 274 ? 34.210 5.162 -38.969 1.000 9.897 274 GLN AAA N 1
ATOM 2091 C CA . GLN A 1 274 ? 34.323 5.521 -40.391 1.000 9.960 274 GLN AAA CA 1
ATOM 2092 C C . GLN A 1 274 ? 35.672 5.061 -40.914 1.000 9.799 274 GLN AAA C 1
ATOM 2093 O O . GLN A 1 274 ? 35.773 4.582 -42.028 1.000 10.270 274 GLN AAA O 1
ATOM 2099 N N . VAL A 1 275 ? 36.736 5.226 -40.131 1.000 9.702 275 VAL AAA N 1
ATOM 2100 C CA . VAL A 1 275 ? 38.044 4.694 -40.549 1.000 9.508 275 VAL AAA CA 1
ATOM 2101 C C . VAL A 1 275 ? 37.943 3.209 -40.793 1.000 9.636 275 VAL AAA C 1
ATOM 2102 O O . VAL A 1 275 ? 38.499 2.708 -41.772 1.000 10.255 275 VAL AAA O 1
ATOM 2106 N N . GLU A 1 276 ? 37.298 2.477 -39.932 1.000 10.355 276 GLU AAA N 1
ATOM 2107 C CA . GLU A 1 276 ? 37.153 1.030 -40.117 1.000 10.508 276 GLU AAA CA 1
ATOM 2108 C C . GLU A 1 276 ? 36.399 0.777 -41.414 1.000 11.484 276 GLU AAA C 1
ATOM 2109 O O . GLU A 1 276 ? 36.746 -0.175 -42.131 1.000 12.028 276 GLU AAA O 1
ATOM 2115 N N . ALA A 1 277 ? 35.335 1.514 -41.674 1.000 11.374 277 ALA AAA N 1
ATOM 2116 C CA . ALA A 1 277 ? 34.560 1.299 -42.902 1.000 12.717 277 ALA AAA CA 1
ATOM 2117 C C . ALA A 1 277 ? 35.478 1.577 -44.077 1.000 12.448 277 ALA AAA C 1
ATOM 2118 O O . ALA A 1 277 ? 35.315 0.870 -45.097 1.000 15.452 277 ALA AAA O 1
ATOM 2120 N N . ASP A 1 278 ? 36.297 2.567 -44.034 1.000 12.033 278 ASP AAA N 1
ATOM 2121 C CA . ASP A 1 278 ? 37.064 2.989 -45.212 1.000 12.330 278 ASP AAA CA 1
ATOM 2122 C C . ASP A 1 278 ? 38.248 2.084 -45.446 1.000 13.021 278 ASP AAA C 1
ATOM 2123 O O . ASP A 1 278 ? 38.703 1.995 -46.589 1.000 15.318 278 ASP AAA O 1
ATOM 2128 N N . THR A 1 279 ? 38.855 1.537 -44.389 1.000 11.995 279 THR AAA N 1
ATOM 2129 C CA . THR A 1 279 ? 40.160 0.888 -44.494 1.000 12.357 279 THR AAA CA 1
ATOM 2130 C C . THR A 1 279 ? 40.060 -0.569 -44.139 1.000 12.223 279 THR AAA C 1
ATOM 2131 O O . THR A 1 279 ? 41.095 -1.243 -44.352 1.000 14.322 279 THR AAA O 1
ATOM 2135 N N . GLY A 1 280 ? 39.024 -1.006 -43.510 1.000 12.225 280 GLY AAA N 1
ATOM 2136 C CA . GLY A 1 280 ? 38.925 -2.352 -42.968 1.000 12.835 280 GLY AAA CA 1
ATOM 2137 C C . GLY A 1 280 ? 39.575 -2.523 -41.596 1.000 11.911 280 GLY AAA C 1
ATOM 2138 O O . GLY A 1 280 ? 39.512 -3.652 -41.058 1.000 13.942 280 GLY AAA O 1
ATOM 2139 N N . LEU A 1 281 ? 40.219 -1.503 -41.081 1.000 10.662 281 LEU AAA N 1
ATOM 2140 C CA . LEU A 1 281 ? 40.983 -1.691 -39.818 1.000 10.263 281 LEU AAA CA 1
ATOM 2141 C C . LEU A 1 281 ? 40.045 -1.572 -38.620 1.000 10.643 281 LEU AAA C 1
ATOM 2142 O O . LEU A 1 281 ? 39.426 -0.507 -38.437 1.000 10.874 281 LEU AAA O 1
ATOM 2147 N N . PRO A 1 282 ? 40.018 -2.583 -37.755 1.000 10.246 282 PRO AAA N 1
ATOM 2148 C CA . PRO A 1 282 ? 39.359 -2.427 -36.498 1.000 10.185 282 PRO AAA CA 1
ATOM 2149 C C . PRO A 1 282 ? 40.107 -1.439 -35.607 1.000 8.804 282 PRO AAA C 1
ATOM 2150 O O . PRO A 1 282 ? 41.238 -1.094 -35.900 1.000 9.429 282 PRO AAA O 1
ATOM 2154 N N . PHE A 1 283 ? 39.490 -1.043 -34.523 1.000 8.716 283 PHE AAA N 1
ATOM 2155 C CA . PHE A 1 283 ? 40.119 -0.104 -33.603 1.000 8.659 283 PHE AAA CA 1
ATOM 2156 C C . PHE A 1 283 ? 40.095 -0.661 -32.199 1.000 8.272 283 PHE AAA C 1
ATOM 2157 O O . PHE A 1 283 ? 39.171 -1.365 -31.783 1.000 10.299 283 PHE AAA O 1
ATOM 2165 N N . ARG A 1 284 ? 41.123 -0.321 -31.456 1.000 8.222 284 ARG AAA N 1
ATOM 2166 C CA . ARG A 1 284 ? 41.266 -0.645 -30.031 1.000 7.912 284 ARG AAA CA 1
ATOM 2167 C C . ARG A 1 284 ? 41.665 0.623 -29.302 1.000 7.967 284 ARG AAA C 1
ATOM 2168 O O . ARG A 1 284 ? 42.475 1.388 -29.832 1.000 8.271 284 ARG AAA O 1
ATOM 2176 N N . LEU A 1 285 ? 41.123 0.809 -28.128 1.000 7.956 285 LEU AAA N 1
ATOM 2177 C CA . LEU A 1 285 ? 41.437 1.995 -27.302 1.000 7.746 285 LEU AAA CA 1
ATOM 2178 C C . LEU A 1 285 ? 42.629 1.602 -26.443 1.000 8.017 285 LEU AAA C 1
ATOM 2179 O O . LEU A 1 285 ? 42.448 1.004 -25.344 1.000 8.620 285 LEU AAA O 1
ATOM 2184 N N . THR A 1 286 ? 43.817 1.826 -26.942 1.000 8.062 286 THR AAA N 1
ATOM 2185 C CA . THR A 1 286 ? 45.045 1.261 -26.345 1.000 8.416 286 THR AAA CA 1
ATOM 2186 C C . THR A 1 286 ? 45.612 2.079 -25.177 1.000 7.508 286 THR AAA C 1
ATOM 2187 O O . THR A 1 286 ? 46.540 1.594 -24.535 1.000 8.186 286 THR AAA O 1
ATOM 2191 N N . GLU A 1 287 ? 45.054 3.231 -24.897 1.000 7.280 287 GLU AAA N 1
ATOM 2192 C CA . GLU A 1 287 ? 45.439 3.941 -23.683 1.000 7.399 287 GLU AAA CA 1
ATOM 2193 C C . GLU A 1 287 ? 44.272 4.813 -23.307 1.000 7.476 287 GLU AAA C 1
ATOM 2194 O O . GLU A 1 287 ? 43.911 5.719 -24.063 1.000 7.994 287 GLU AAA O 1
ATOM 2200 N N . THR A 1 288 ? 43.707 4.619 -22.122 1.000 6.853 288 THR AAA N 1
ATOM 2201 C CA . THR A 1 288 ? 42.624 5.463 -21.661 1.000 7.000 288 THR AAA CA 1
ATOM 2202 C C . THR A 1 288 ? 42.672 5.591 -20.156 1.000 7.309 288 THR AAA C 1
ATOM 2203 O O . THR A 1 288 ? 43.002 4.632 -19.461 1.000 7.462 288 THR AAA O 1
ATOM 2207 N N . ASN A 1 289 ? 42.248 6.756 -19.683 1.000 7.773 289 ASN AAA N 1
ATOM 2208 C CA . ASN A 1 289 ? 41.827 6.850 -18.301 1.000 7.573 289 ASN AAA CA 1
ATOM 2209 C C . ASN A 1 289 ? 41.043 8.124 -18.118 1.000 7.705 289 ASN AAA C 1
ATOM 2210 O O . ASN A 1 289 ? 40.744 8.834 -19.082 1.000 8.386 289 ASN AAA O 1
ATOM 2215 N N . SER A 1 290 ? 40.721 8.414 -16.893 1.000 8.093 290 SER AAA N 1
ATOM 2216 C CA . SER A 1 290 ? 39.754 9.481 -16.593 1.000 8.842 290 SER AAA CA 1
ATOM 2217 C C . SER A 1 290 ? 40.327 10.858 -16.807 1.000 9.088 290 SER AAA C 1
ATOM 2218 O O . SER A 1 290 ? 39.608 11.720 -17.394 1.000 11.140 290 SER AAA O 1
ATOM 2221 N N A CYS A 1 291 ? 41.504 11.121 -16.283 0.500 9.341 291 CYS AAA N 1
ATOM 2222 N N B CYS A 1 291 ? 41.527 11.106 -16.372 0.500 9.294 291 CYS AAA N 1
ATOM 2223 C CA A CYS A 1 291 ? 42.106 12.460 -16.216 0.500 10.079 291 CYS AAA CA 1
ATOM 2224 C CA B CYS A 1 291 ? 42.104 12.446 -16.355 0.500 10.200 291 CYS AAA CA 1
ATOM 2225 C C A CYS A 1 291 ? 43.571 12.329 -16.593 0.500 9.887 291 CYS AAA C 1
ATOM 2226 C C B CYS A 1 291 ? 43.578 12.314 -16.646 0.500 9.976 291 CYS AAA C 1
ATOM 2227 O O A CYS A 1 291 ? 44.209 11.357 -16.267 0.500 9.335 291 CYS AAA O 1
ATOM 2228 O O B CYS A 1 291 ? 44.222 11.337 -16.323 0.500 9.421 291 CYS AAA O 1
ATOM 2233 N N . TYR A 1 292 ? 44.122 13.370 -17.202 1.000 11.726 292 TYR AAA N 1
ATOM 2234 C CA . TYR A 1 292 ? 45.538 13.436 -17.570 1.000 12.114 292 TYR AAA CA 1
ATOM 2235 C C . TYR A 1 292 ? 46.466 13.593 -16.387 1.000 13.200 292 TYR AAA C 1
ATOM 2236 O O . TYR A 1 292 ? 46.106 13.755 -15.223 1.000 13.162 292 TYR AAA O 1
ATOM 2245 N N . GLN A 1 293 ? 47.755 13.503 -16.718 1.000 13.615 293 GLN AAA N 1
ATOM 2246 C CA . GLN A 1 293 ? 48.868 13.742 -15.781 1.000 14.922 293 GLN AAA CA 1
ATOM 2247 C C . GLN A 1 293 ? 48.910 12.709 -14.669 1.000 16.243 293 GLN AAA C 1
ATOM 2248 O O . GLN A 1 293 ? 49.222 13.035 -13.496 1.000 15.972 293 GLN AAA O 1
ATOM 2254 N N . GLY A 1 294 ? 48.523 11.490 -14.936 1.000 12.919 294 GLY AAA N 1
ATOM 2255 C CA . GLY A 1 294 ? 48.495 10.423 -13.949 1.000 14.023 294 GLY AAA CA 1
ATOM 2256 C C . GLY A 1 294 ? 47.185 10.427 -13.180 1.000 12.070 294 GLY AAA C 1
ATOM 2257 O O . GLY A 1 294 ? 46.985 9.481 -12.367 1.000 14.385 294 GLY AAA O 1
ATOM 2258 N N . GLY A 1 295 ? 46.269 11.336 -13.584 1.000 11.544 295 GLY AAA N 1
ATOM 2259 C CA . GLY A 1 295 ? 44.967 11.396 -12.934 1.000 10.985 295 GLY AAA CA 1
ATOM 2260 C C . GLY A 1 295 ? 44.804 12.559 -11.999 1.000 10.810 295 GLY AAA C 1
ATOM 2261 O O . GLY A 1 295 ? 45.800 13.189 -11.618 1.000 13.302 295 GLY AAA O 1
ATOM 2262 N N . LYS A 1 296 ? 43.597 12.761 -11.532 1.000 10.254 296 LYS AAA N 1
ATOM 2263 C CA . LYS A 1 296 ? 43.280 13.870 -10.630 1.000 11.210 296 LYS AAA CA 1
ATOM 2264 C C . LYS A 1 296 ? 42.822 13.313 -9.302 1.000 10.588 296 LYS AAA C 1
ATOM 2265 O O . LYS A 1 296 ? 41.839 12.577 -9.223 1.000 10.601 296 LYS AAA O 1
ATOM 2271 N N . GLN A 1 297 ? 43.519 13.644 -8.242 1.000 10.575 297 GLN AAA N 1
ATOM 2272 C CA . GLN A 1 297 ? 43.140 13.208 -6.908 1.000 11.887 297 GLN AAA CA 1
ATOM 2273 C C . GLN A 1 297 ? 41.760 13.731 -6.582 1.000 11.108 297 GLN AAA C 1
ATOM 2274 O O . GLN A 1 297 ? 41.468 14.911 -6.838 1.000 13.249 297 GLN AAA O 1
ATOM 2280 N N . GLY A 1 298 ? 40.899 12.873 -6.096 1.000 11.422 298 GLY AAA N 1
ATOM 2281 C CA . GLY A 1 298 ? 39.520 13.212 -5.754 1.000 11.841 298 GLY AAA CA 1
ATOM 2282 C C . GLY A 1 298 ? 38.593 12.964 -6.899 1.000 11.013 298 GLY AAA C 1
ATOM 2283 O O . GLY A 1 298 ? 37.391 13.115 -6.725 1.000 12.307 298 GLY AAA O 1
ATOM 2284 N N . VAL A 1 299 ? 39.105 12.530 -8.061 1.000 9.946 299 VAL AAA N 1
ATOM 2285 C CA . VAL A 1 299 ? 38.256 12.140 -9.197 1.000 9.988 299 VAL AAA CA 1
ATOM 2286 C C . VAL A 1 299 ? 38.721 10.757 -9.644 1.000 9.117 299 VAL AAA C 1
ATOM 2287 O O . VAL A 1 299 ? 37.990 9.790 -9.583 1.000 9.808 299 VAL AAA O 1
ATOM 2291 N N . SER A 1 300 ? 39.944 10.666 -10.114 1.000 8.693 300 SER AAA N 1
ATOM 2292 C CA . SER A 1 300 ? 40.439 9.452 -10.769 1.000 8.253 300 SER AAA CA 1
ATOM 2293 C C . SER A 1 300 ? 40.586 8.296 -9.801 1.000 8.431 300 SER AAA C 1
ATOM 2294 O O . SER A 1 300 ? 40.466 7.120 -10.210 1.000 8.963 300 SER AAA O 1
ATOM 2297 N N . ASP A 1 301 ? 40.867 8.577 -8.557 1.000 8.620 301 ASP AAA N 1
ATOM 2298 C CA . ASP A 1 301 ? 41.143 7.563 -7.538 1.000 8.655 301 ASP AAA CA 1
ATOM 2299 C C . ASP A 1 301 ? 39.899 7.278 -6.692 1.000 8.569 301 ASP AAA C 1
ATOM 2300 O O . ASP A 1 301 ? 40.033 6.752 -5.584 1.000 9.766 301 ASP AAA O 1
ATOM 2305 N N . THR A 1 302 ? 38.734 7.512 -7.240 1.000 8.872 302 THR AAA N 1
ATOM 2306 C CA . THR A 1 302 ? 37.495 7.410 -6.481 1.000 9.248 302 THR AAA CA 1
ATOM 2307 C C . THR A 1 302 ? 36.581 6.355 -7.075 1.000 8.197 302 THR AAA C 1
ATOM 2308 O O . THR A 1 302 ? 36.728 5.943 -8.220 1.000 8.683 302 THR AAA O 1
ATOM 2312 N N . PHE A 1 303 ? 35.556 6.020 -6.328 1.000 8.386 303 PHE AAA N 1
ATOM 2313 C CA . PHE A 1 303 ? 34.522 5.113 -6.767 1.000 8.582 303 PHE AAA CA 1
ATOM 2314 C C . PHE A 1 303 ? 33.880 5.577 -8.046 1.000 8.514 303 PHE AAA C 1
ATOM 2315 O O . PHE A 1 303 ? 33.519 4.762 -8.903 1.000 9.197 303 PHE AAA O 1
ATOM 2323 N N . ALA A 1 304 ? 33.758 6.877 -8.242 1.000 9.030 304 ALA AAA N 1
ATOM 2324 C CA . ALA A 1 304 ? 33.181 7.358 -9.510 1.000 9.809 304 ALA AAA CA 1
ATOM 2325 C C . ALA A 1 304 ? 33.958 6.808 -10.696 1.000 9.226 304 ALA AAA C 1
ATOM 2326 O O . ALA A 1 304 ? 33.344 6.570 -11.762 1.000 9.226 304 ALA AAA O 1
ATOM 2328 N N . ALA A 1 305 ? 35.234 6.623 -10.554 1.000 9.439 305 ALA AAA N 1
ATOM 2329 C CA . ALA A 1 305 ? 36.037 6.042 -11.648 1.000 9.027 305 ALA AAA CA 1
ATOM 2330 C C . ALA A 1 305 ? 35.616 4.622 -11.952 1.000 8.531 305 ALA AAA C 1
ATOM 2331 O O . ALA A 1 305 ? 35.796 4.233 -13.118 1.000 9.149 305 ALA AAA O 1
ATOM 2333 N N . ALA A 1 306 ? 35.170 3.862 -10.997 1.000 8.489 306 ALA AAA N 1
ATOM 2334 C CA . ALA A 1 306 ? 34.688 2.522 -11.272 1.000 8.438 306 ALA AAA CA 1
ATOM 2335 C C . ALA A 1 306 ? 33.447 2.573 -12.161 1.000 8.200 306 ALA AAA C 1
ATOM 2336 O O . ALA A 1 306 ? 33.299 1.814 -13.106 1.000 8.994 306 ALA AAA O 1
ATOM 2338 N N . LEU A 1 307 ? 32.521 3.471 -11.840 1.000 8.644 307 LEU AAA N 1
ATOM 2339 C CA . LEU A 1 307 ? 31.317 3.647 -12.637 1.000 8.462 307 LEU AAA CA 1
ATOM 2340 C C . LEU A 1 307 ? 31.706 4.116 -14.027 1.000 8.419 307 LEU AAA C 1
ATOM 2341 O O . LEU A 1 307 ? 31.171 3.615 -15.034 1.000 9.397 307 LEU AAA O 1
ATOM 2346 N N . TRP A 1 308 ? 32.573 5.113 -14.092 1.000 8.426 308 TRP AAA N 1
ATOM 2347 C CA . TRP A 1 308 ? 33.013 5.646 -15.386 1.000 8.513 308 TRP AAA CA 1
ATOM 2348 C C . TRP A 1 308 ? 33.664 4.552 -16.225 1.000 8.440 308 TRP AAA C 1
ATOM 2349 O O . TRP A 1 308 ? 33.342 4.435 -17.425 1.000 8.445 308 TRP AAA O 1
ATOM 2360 N N . ALA A 1 309 ? 34.572 3.796 -15.641 1.000 8.301 309 ALA AAA N 1
ATOM 2361 C CA . ALA A 1 309 ? 35.347 2.828 -16.420 1.000 8.265 309 ALA AAA CA 1
ATOM 2362 C C . ALA A 1 309 ? 34.481 1.661 -16.864 1.000 8.328 309 ALA AAA C 1
ATOM 2363 O O . ALA A 1 309 ? 34.581 1.262 -18.015 1.000 8.595 309 ALA AAA O 1
ATOM 2365 N N . GLY A 1 310 ? 33.657 1.142 -15.975 1.000 8.970 310 GLY AAA N 1
ATOM 2366 C CA . GLY A 1 310 ? 32.801 0.037 -16.362 1.000 8.504 310 GLY AAA CA 1
ATOM 2367 C C . GLY A 1 310 ? 31.848 0.445 -17.470 1.000 8.641 310 GLY AAA C 1
ATOM 2368 O O . GLY A 1 310 ? 31.686 -0.264 -18.474 1.000 9.154 310 GLY AAA O 1
ATOM 2369 N N . ASP A 1 311 ? 31.264 1.628 -17.315 1.000 8.590 311 ASP AAA N 1
ATOM 2370 C CA . ASP A 1 311 ? 30.351 2.146 -18.337 1.000 8.562 311 ASP AAA CA 1
ATOM 2371 C C . ASP A 1 311 ? 31.110 2.351 -19.640 1.000 8.660 311 ASP AAA C 1
ATOM 2372 O O . ASP A 1 311 ? 30.591 2.029 -20.722 1.000 9.540 311 ASP AAA O 1
ATOM 2377 N N . LEU A 1 312 ? 32.310 2.906 -19.614 1.000 8.597 312 LEU AAA N 1
ATOM 2378 C CA . LEU A 1 312 ? 33.089 3.164 -20.836 1.000 8.479 312 LEU AAA CA 1
ATOM 2379 C C . LEU A 1 312 ? 33.368 1.849 -21.546 1.000 8.375 312 LEU AAA C 1
ATOM 2380 O O . LEU A 1 312 ? 33.300 1.780 -22.773 1.000 8.601 312 LEU AAA O 1
ATOM 2385 N N . MET A 1 313 ? 33.720 0.826 -20.806 1.000 8.158 313 MET AAA N 1
ATOM 2386 C CA . MET A 1 313 ? 34.019 -0.460 -21.437 1.000 8.000 313 MET AAA CA 1
ATOM 2387 C C . MET A 1 313 ? 32.814 -0.890 -22.282 1.000 8.014 313 MET AAA C 1
ATOM 2388 O O . MET A 1 313 ? 32.988 -1.313 -23.438 1.000 8.625 313 MET AAA O 1
ATOM 2393 N N . TYR A 1 314 ? 31.625 -0.817 -21.708 1.000 8.565 314 TYR AAA N 1
ATOM 2394 C CA . TYR A 1 314 ? 30.417 -1.238 -22.446 1.000 8.891 314 TYR AAA CA 1
ATOM 2395 C C . TYR A 1 314 ? 30.068 -0.264 -23.538 1.000 9.719 314 TYR AAA C 1
ATOM 2396 O O . TYR A 1 314 ? 29.697 -0.714 -24.626 1.000 9.815 314 TYR AAA O 1
ATOM 2405 N N . GLN A 1 315 ? 30.161 1.032 -23.312 1.000 9.647 315 GLN AAA N 1
ATOM 2406 C CA . GLN A 1 315 ? 29.832 1.995 -24.371 1.000 10.419 315 GLN AAA CA 1
ATOM 2407 C C . GLN A 1 315 ? 30.709 1.721 -25.577 1.000 9.396 315 GLN AAA C 1
ATOM 2408 O O . GLN A 1 315 ? 30.233 1.710 -26.718 1.000 10.349 315 GLN AAA O 1
ATOM 2414 N N . GLN A 1 316 ? 31.996 1.536 -25.357 1.000 9.378 316 GLN AAA N 1
ATOM 2415 C CA . GLN A 1 316 ? 32.886 1.322 -26.494 1.000 9.595 316 GLN AAA CA 1
ATOM 2416 C C . GLN A 1 316 ? 32.686 -0.046 -27.123 1.000 9.453 316 GLN AAA C 1
ATOM 2417 O O . GLN A 1 316 ? 32.795 -0.175 -28.343 1.000 9.831 316 GLN AAA O 1
ATOM 2423 N N . ALA A 1 317 ? 32.378 -1.049 -26.338 1.000 8.975 317 ALA AAA N 1
ATOM 2424 C CA . ALA A 1 317 ? 32.090 -2.366 -26.914 1.000 9.122 317 ALA AAA CA 1
ATOM 2425 C C . ALA A 1 317 ? 30.847 -2.283 -27.780 1.000 9.533 317 ALA AAA C 1
ATOM 2426 O O . ALA A 1 317 ? 30.828 -2.844 -28.891 1.000 10.150 317 ALA AAA O 1
ATOM 2428 N N . ALA A 1 318 ? 29.837 -1.577 -27.320 1.000 9.478 318 ALA AAA N 1
ATOM 2429 C CA . ALA A 1 318 ? 28.597 -1.434 -28.094 1.000 9.989 318 ALA AAA CA 1
ATOM 2430 C C . ALA A 1 318 ? 28.892 -0.674 -29.364 1.000 10.892 318 ALA AAA C 1
ATOM 2431 O O . ALA A 1 318 ? 28.142 -0.852 -30.382 1.000 11.953 318 ALA AAA O 1
ATOM 2433 N N . ALA A 1 319 ? 29.879 0.188 -29.382 1.000 10.342 319 ALA AAA N 1
ATOM 2434 C CA . ALA A 1 319 ? 30.216 1.003 -30.557 1.000 12.286 319 ALA AAA CA 1
ATOM 2435 C C . ALA A 1 319 ? 31.117 0.223 -31.482 1.000 11.635 319 ALA AAA C 1
ATOM 2436 O O . ALA A 1 319 ? 31.438 0.776 -32.558 1.000 15.057 319 ALA AAA O 1
ATOM 2438 N N . GLY A 1 320 ? 31.535 -0.968 -31.163 1.000 10.837 320 GLY AAA N 1
ATOM 2439 C CA . GLY A 1 320 ? 32.325 -1.823 -32.053 1.000 10.947 320 GLY AAA CA 1
ATOM 2440 C C . GLY A 1 320 ? 33.817 -1.810 -31.801 1.000 11.153 320 GLY AAA C 1
ATOM 2441 O O . GLY A 1 320 ? 34.552 -2.373 -32.601 1.000 11.606 320 GLY AAA O 1
ATOM 2442 N N . SER A 1 321 ? 34.267 -1.268 -30.668 1.000 10.156 321 SER AAA N 1
ATOM 2443 C CA . SER A 1 321 ? 35.697 -1.346 -30.343 1.000 10.444 321 SER AAA CA 1
ATOM 2444 C C . SER A 1 321 ? 36.124 -2.784 -30.106 1.000 9.418 321 SER AAA C 1
ATOM 2445 O O . SER A 1 321 ? 35.373 -3.551 -29.484 1.000 11.096 321 SER AAA O 1
ATOM 2448 N N . THR A 1 322 ? 37.331 -3.119 -30.453 1.000 9.275 322 THR AAA N 1
ATOM 2449 C CA . THR A 1 322 ? 37.887 -4.438 -30.161 1.000 9.856 322 THR AAA CA 1
ATOM 2450 C C . THR A 1 322 ? 38.397 -4.552 -28.748 1.000 8.673 322 THR AAA C 1
ATOM 2451 O O . THR A 1 322 ? 38.691 -5.681 -28.341 1.000 9.304 322 THR AAA O 1
ATOM 2455 N N . GLY A 1 323 ? 38.595 -3.474 -28.046 1.000 8.251 323 GLY AAA N 1
ATOM 2456 C CA . GLY A 1 323 ? 39.141 -3.610 -26.699 1.000 8.316 323 GLY AAA CA 1
ATOM 2457 C C . GLY A 1 323 ? 39.597 -2.308 -26.145 1.000 8.003 323 GLY AAA C 1
ATOM 2458 O O . GLY A 1 323 ? 39.446 -1.232 -26.731 1.000 8.273 323 GLY AAA O 1
ATOM 2459 N N . ILE A 1 324 ? 40.159 -2.405 -24.959 1.000 7.942 324 ILE AAA N 1
ATOM 2460 C CA . ILE A 1 324 ? 40.474 -1.237 -24.139 1.000 7.415 324 ILE AAA CA 1
ATOM 2461 C C . ILE A 1 324 ? 41.720 -1.533 -23.330 1.000 7.675 324 ILE AAA C 1
ATOM 2462 O O . ILE A 1 324 ? 41.991 -2.695 -23.000 1.000 7.964 324 ILE AAA O 1
ATOM 2467 N N . ASN A 1 325 ? 42.405 -0.472 -22.956 1.000 7.296 325 ASN AAA N 1
ATOM 2468 C CA . ASN A 1 325 ? 43.602 -0.631 -22.112 1.000 7.323 325 ASN AAA CA 1
ATOM 2469 C C . ASN A 1 325 ? 43.652 0.559 -21.188 1.000 7.216 325 ASN AAA C 1
ATOM 2470 O O . ASN A 1 325 ? 44.054 1.667 -21.608 1.000 7.722 325 ASN AAA O 1
ATOM 2475 N N . PHE A 1 326 ? 43.266 0.380 -19.948 1.000 7.107 326 PHE AAA N 1
ATOM 2476 C CA . PHE A 1 326 ? 43.280 1.478 -18.975 1.000 7.196 326 PHE AAA CA 1
ATOM 2477 C C . PHE A 1 326 ? 44.712 1.705 -18.502 1.000 7.340 326 PHE AAA C 1
ATOM 2478 O O . PHE A 1 326 ? 45.374 0.765 -18.026 1.000 7.538 326 PHE AAA O 1
ATOM 2486 N N . HIS A 1 327 ? 45.179 2.928 -18.634 1.000 6.980 327 HIS AAA N 1
ATOM 2487 C CA . HIS A 1 327 ? 46.565 3.268 -18.239 1.000 7.196 327 HIS AAA CA 1
ATOM 2488 C C . HIS A 1 327 ? 46.702 3.270 -16.745 1.000 7.411 327 HIS AAA C 1
ATOM 2489 O O . HIS A 1 327 ? 45.769 3.543 -15.999 1.000 7.531 327 HIS AAA O 1
ATOM 2496 N N . GLY A 1 328 ? 47.915 3.021 -16.303 1.000 7.571 328 GLY AAA N 1
ATOM 2497 C CA . GLY A 1 328 ? 48.136 2.911 -14.863 1.000 7.760 328 GLY AAA CA 1
ATOM 2498 C C . GLY A 1 328 ? 49.562 2.586 -14.573 1.000 8.105 328 GLY AAA C 1
ATOM 2499 O O . GLY A 1 328 ? 50.475 2.879 -15.369 1.000 9.334 328 GLY AAA O 1
ATOM 2500 N N . GLY A 1 329 ? 49.756 2.020 -13.400 1.000 8.787 329 GLY AAA N 1
ATOM 2501 C CA . GLY A 1 329 ? 51.055 1.682 -12.843 1.000 9.052 329 GLY AAA CA 1
ATOM 2502 C C . GLY A 1 329 ? 51.316 2.470 -11.592 1.000 8.804 329 GLY AAA C 1
ATOM 2503 O O . GLY A 1 329 ? 50.619 3.416 -11.231 1.000 9.056 329 GLY AAA O 1
ATOM 2504 N N . GLY A 1 330 ? 52.394 2.051 -10.949 1.000 9.856 330 GLY AAA N 1
ATOM 2505 C CA . GLY A 1 330 ? 52.852 2.674 -9.695 1.000 10.169 330 GLY AAA CA 1
ATOM 2506 C C . GLY A 1 330 ? 51.673 2.785 -8.727 1.000 8.806 330 GLY AAA C 1
ATOM 2507 O O . GLY A 1 330 ? 50.957 1.821 -8.504 1.000 9.760 330 GLY AAA O 1
ATOM 2508 N N . TYR A 1 331 ? 51.507 3.961 -8.224 1.000 8.978 331 TYR AAA N 1
ATOM 2509 C CA . TYR A 1 331 ? 50.382 4.372 -7.375 1.000 9.744 331 TYR AAA CA 1
ATOM 2510 C C . TYR A 1 331 ? 49.667 5.518 -8.029 1.000 8.933 331 TYR AAA C 1
ATOM 2511 O O . TYR A 1 331 ? 49.037 6.331 -7.357 1.000 10.482 331 TYR AAA O 1
ATOM 2520 N N . GLY A 1 332 ? 49.676 5.565 -9.353 1.000 9.159 332 GLY AAA N 1
ATOM 2521 C CA . GLY A 1 332 ? 49.062 6.693 -10.057 1.000 9.803 332 GLY AAA CA 1
ATOM 2522 C C . GLY A 1 332 ? 47.626 6.886 -9.646 1.000 8.500 332 GLY AAA C 1
ATOM 2523 O O . GLY A 1 332 ? 46.900 5.909 -9.397 1.000 9.089 332 GLY AAA O 1
ATOM 2524 N N . TRP A 1 333 ? 47.160 8.121 -9.648 1.000 9.366 333 TRP AAA N 1
ATOM 2525 C CA . TRP A 1 333 ? 45.756 8.375 -9.219 1.000 8.853 333 TRP AAA CA 1
ATOM 2526 C C . TRP A 1 333 ? 44.789 7.533 -10.005 1.000 8.512 333 TRP AAA C 1
ATOM 2527 O O . TRP A 1 333 ? 43.803 7.116 -9.411 1.000 9.458 333 TRP AAA O 1
ATOM 2538 N N . TYR A 1 334 ? 44.991 7.326 -11.299 1.000 8.180 334 TYR AAA N 1
ATOM 2539 C CA . TYR A 1 334 ? 43.989 6.601 -12.075 1.000 8.287 334 TYR AAA CA 1
ATOM 2540 C C . TYR A 1 334 ? 44.288 5.106 -12.223 1.000 7.767 334 TYR AAA C 1
ATOM 2541 O O . TYR A 1 334 ? 43.570 4.429 -12.939 1.000 8.735 334 TYR AAA O 1
ATOM 2550 N N . THR A 1 335 ? 45.313 4.566 -11.593 1.000 7.707 335 THR AAA N 1
ATOM 2551 C CA . THR A 1 335 ? 45.687 3.186 -11.898 1.000 7.906 335 THR AAA CA 1
ATOM 2552 C C . THR A 1 335 ? 44.619 2.222 -11.438 1.000 8.418 335 THR AAA C 1
ATOM 2553 O O . THR A 1 335 ? 44.116 2.337 -10.312 1.000 8.357 335 THR AAA O 1
ATOM 2557 N N . PRO A 1 336 ? 44.271 1.209 -12.223 1.000 7.848 336 PRO AAA N 1
ATOM 2558 C CA . PRO A 1 336 ? 43.394 0.158 -11.724 1.000 8.379 336 PRO AAA CA 1
ATOM 2559 C C . PRO A 1 336 ? 44.017 -0.674 -10.610 1.000 7.354 336 PRO AAA C 1
ATOM 2560 O O . PRO A 1 336 ? 43.353 -1.001 -9.641 1.000 8.164 336 PRO AAA O 1
ATOM 2564 N N . VAL A 1 337 ? 45.264 -1.031 -10.793 1.000 7.876 337 VAL AAA N 1
ATOM 2565 C CA . VAL A 1 337 ? 46.032 -1.841 -9.819 1.000 8.302 337 VAL AAA CA 1
ATOM 2566 C C . VAL A 1 337 ? 47.163 -0.993 -9.371 1.000 8.256 337 VAL AAA C 1
ATOM 2567 O O . VAL A 1 337 ? 47.930 -0.465 -10.198 1.000 8.548 337 VAL AAA O 1
ATOM 2571 N N . ALA A 1 338 ? 47.353 -0.856 -8.064 1.000 8.482 338 ALA AAA N 1
ATOM 2572 C CA . ALA A 1 338 ? 48.487 -0.112 -7.498 1.000 8.690 338 ALA AAA CA 1
ATOM 2573 C C . ALA A 1 338 ? 49.411 -1.072 -6.787 1.000 9.098 338 ALA AAA C 1
ATOM 2574 O O . ALA A 1 338 ? 48.966 -2.092 -6.288 1.000 10.064 338 ALA AAA O 1
ATOM 2576 N N . GLY A 1 339 ? 50.663 -0.711 -6.694 1.000 8.837 339 GLY AAA N 1
ATOM 2577 C CA . GLY A 1 339 ? 51.584 -1.446 -5.859 1.000 9.715 339 GLY AAA CA 1
ATOM 2578 C C . GLY A 1 339 ? 52.879 -1.772 -6.504 1.000 9.883 339 GLY AAA C 1
ATOM 2579 O O . GLY A 1 339 ? 53.247 -1.232 -7.569 1.000 10.301 339 GLY AAA O 1
ATOM 2580 N N . THR A 1 340 ? 53.650 -2.590 -5.802 1.000 9.969 340 THR AAA N 1
ATOM 2581 C CA . THR A 1 340 ? 55.008 -2.955 -6.224 1.000 10.598 340 THR AAA CA 1
ATOM 2582 C C . THR A 1 340 ? 55.244 -4.378 -5.845 1.000 10.471 340 THR AAA C 1
ATOM 2583 O O . THR A 1 340 ? 54.587 -4.926 -4.977 1.000 11.357 340 THR AAA O 1
ATOM 2587 N N . PRO A 1 341 ? 56.233 -5.044 -6.467 1.000 11.040 341 PRO AAA N 1
ATOM 2588 C CA . PRO A 1 341 ? 56.557 -6.406 -6.060 1.000 12.545 341 PRO AAA CA 1
ATOM 2589 C C . PRO A 1 341 ? 56.995 -6.503 -4.587 1.000 13.330 341 PRO AAA C 1
ATOM 2590 O O . PRO A 1 341 ? 56.707 -7.536 -3.959 1.000 15.753 341 PRO AAA O 1
ATOM 2594 N N . GLU A 1 342 ? 57.668 -5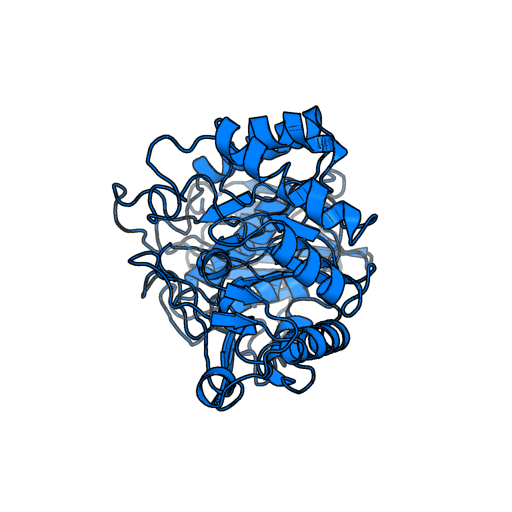.526 -4.083 1.000 12.066 342 GLU AAA N 1
ATOM 2595 C CA . GLU A 1 342 ? 58.187 -5.541 -2.699 1.000 13.789 342 GLU AAA CA 1
ATOM 2596 C C . GLU A 1 342 ? 57.052 -5.302 -1.719 1.000 12.935 342 GLU AAA C 1
ATOM 2597 O O . GLU A 1 342 ? 57.109 -5.861 -0.588 1.000 15.083 342 GLU AAA O 1
ATOM 2603 N N . ASP A 1 343 ? 56.107 -4.424 -2.047 1.000 10.434 343 ASP AAA N 1
ATOM 2604 C CA . ASP A 1 343 ? 55.099 -3.983 -1.078 1.000 11.653 343 ASP AAA CA 1
ATOM 2605 C C . ASP A 1 343 ? 53.772 -4.648 -1.306 1.000 10.475 343 ASP AAA C 1
ATOM 2606 O O . ASP A 1 343 ? 52.902 -4.565 -0.398 1.000 11.514 343 ASP AAA O 1
ATOM 2611 N N . GLY A 1 344 ? 53.574 -5.261 -2.436 1.000 9.826 344 GLY AAA N 1
ATOM 2612 C CA . GLY A 1 344 ? 52.312 -5.870 -2.801 1.000 9.693 344 GLY AAA CA 1
ATOM 2613 C C . GLY A 1 344 ? 51.403 -4.957 -3.581 1.000 8.415 344 GLY AAA C 1
ATOM 2614 O O . GLY A 1 344 ? 51.700 -3.772 -3.729 1.000 9.699 344 GLY AAA O 1
ATOM 2615 N N . PHE A 1 345 ? 50.372 -5.535 -4.106 1.000 8.824 345 PHE AAA N 1
ATOM 2616 C CA . PHE A 1 345 ? 49.452 -4.869 -5.014 1.000 8.979 345 PHE AAA CA 1
ATOM 2617 C C . PHE A 1 345 ? 48.051 -4.863 -4.444 1.000 8.822 345 PHE AAA C 1
ATOM 2618 O O . PHE A 1 345 ? 47.644 -5.771 -3.708 1.000 9.555 345 PHE AAA O 1
ATOM 2626 N N . ILE A 1 346 ? 47.296 -3.832 -4.832 1.000 8.711 346 ILE AAA N 1
ATOM 2627 C CA . ILE A 1 346 ? 45.915 -3.704 -4.402 1.000 9.469 346 ILE AAA CA 1
ATOM 2628 C C . ILE A 1 346 ? 45.070 -3.237 -5.574 1.000 9.283 346 ILE AAA C 1
ATOM 2629 O O . ILE A 1 346 ? 45.525 -2.453 -6.448 1.000 10.638 346 ILE AAA O 1
ATOM 2634 N N . ALA A 1 347 ? 43.806 -3.556 -5.534 1.000 8.682 347 ALA AAA N 1
ATOM 2635 C CA . ALA A 1 347 ? 42.804 -3.058 -6.499 1.000 9.174 347 ALA AAA CA 1
ATOM 2636 C C . ALA A 1 347 ? 42.302 -1.696 -6.046 1.000 8.426 347 ALA AAA C 1
ATOM 2637 O O . ALA A 1 347 ? 41.720 -1.555 -4.949 1.000 9.655 347 ALA AAA O 1
ATOM 2639 N N . ARG A 1 348 ? 42.516 -0.684 -6.861 1.000 8.269 348 ARG AAA N 1
ATOM 2640 C CA . ARG A 1 348 ? 41.964 0.637 -6.656 1.000 8.053 348 ARG AAA CA 1
ATOM 2641 C C . ARG A 1 348 ? 40.521 0.678 -7.093 1.000 7.956 348 ARG AAA C 1
ATOM 2642 O O . ARG A 1 348 ? 40.018 -0.230 -7.729 1.000 8.192 348 ARG AAA O 1
ATOM 2650 N N . PRO A 1 349 ? 39.810 1.777 -6.812 1.000 7.992 349 PRO AAA N 1
ATOM 2651 C CA . PRO A 1 349 ? 38.387 1.797 -7.134 1.000 8.477 349 PRO AAA CA 1
ATOM 2652 C C . PRO A 1 349 ? 38.095 1.477 -8.598 1.000 8.339 349 PRO AAA C 1
ATOM 2653 O O . PRO A 1 349 ? 37.178 0.722 -8.868 1.000 8.513 349 PRO AAA O 1
ATOM 2657 N N . GLU A 1 350 ? 38.850 2.056 -9.535 1.000 7.976 350 GLU AAA N 1
ATOM 2658 C CA . GLU A 1 350 ? 38.551 1.822 -10.956 1.000 8.220 350 GLU AAA CA 1
ATOM 2659 C C . GLU A 1 350 ? 38.522 0.342 -11.274 1.000 8.424 350 GLU AAA C 1
ATOM 2660 O O . GLU A 1 350 ? 37.776 -0.084 -12.154 1.000 8.827 350 GLU AAA O 1
ATOM 2666 N N . TYR A 1 351 ? 39.364 -0.437 -10.663 1.000 7.670 351 TYR AAA N 1
ATOM 2667 C CA . TYR A 1 351 ? 39.432 -1.897 -10.907 1.000 8.073 351 TYR AAA CA 1
ATOM 2668 C C . TYR A 1 351 ? 38.056 -2.508 -10.787 1.000 8.188 351 TYR AAA C 1
ATOM 2669 O O . TYR A 1 351 ? 37.739 -3.466 -11.509 1.000 8.379 351 TYR AAA O 1
ATOM 2678 N N . TYR A 1 352 ? 37.251 -2.038 -9.851 1.000 7.813 352 TYR AAA N 1
ATOM 2679 C CA . TYR A 1 352 ? 35.968 -2.696 -9.580 1.000 8.281 352 TYR AAA CA 1
ATOM 2680 C C . TYR A 1 352 ? 34.998 -2.518 -10.723 1.000 8.141 352 TYR AAA C 1
ATOM 2681 O O . TYR A 1 352 ? 34.123 -3.361 -10.916 1.000 8.694 352 TYR AAA O 1
ATOM 2690 N N . GLY A 1 353 ? 35.103 -1.440 -11.486 1.000 8.341 353 GLY AAA N 1
ATOM 2691 C CA . GLY A 1 353 ? 34.281 -1.329 -12.679 1.000 8.885 353 GLY AAA CA 1
ATOM 2692 C C . GLY A 1 353 ? 34.715 -2.298 -13.748 1.000 8.273 353 GLY AAA C 1
ATOM 2693 O O . GLY A 1 353 ? 33.865 -2.902 -14.437 1.000 9.329 353 GLY AAA O 1
ATOM 2694 N N . MET A 1 354 ? 36.011 -2.501 -13.889 1.000 8.440 354 MET AAA N 1
ATOM 2695 C CA . MET A 1 354 ? 36.532 -3.523 -14.785 1.000 8.496 354 MET AAA CA 1
ATOM 2696 C C . MET A 1 354 ? 36.161 -4.917 -14.316 1.000 8.459 354 MET AAA C 1
ATOM 2697 O O . MET A 1 354 ? 35.941 -5.831 -15.156 1.000 8.660 354 MET AAA O 1
ATOM 2702 N N . LEU A 1 355 ? 36.081 -5.130 -13.006 1.000 8.458 355 LEU AAA N 1
ATOM 2703 C CA . LEU A 1 355 ? 35.686 -6.419 -12.436 1.000 8.617 355 LEU AAA CA 1
ATOM 2704 C C . LEU A 1 355 ? 34.242 -6.731 -12.777 1.000 9.127 355 LEU AAA C 1
ATOM 2705 O O . LEU A 1 355 ? 33.917 -7.892 -13.061 1.000 9.250 355 LEU AAA O 1
ATOM 2710 N N . LEU A 1 356 ? 33.380 -5.758 -12.756 1.000 8.733 356 LEU AAA N 1
ATOM 2711 C CA . LEU A 1 356 ? 31.976 -5.982 -13.134 1.000 9.187 356 LEU AAA CA 1
ATOM 2712 C C . LEU A 1 356 ? 31.948 -6.487 -14.562 1.000 8.292 356 LEU AAA C 1
ATOM 2713 O O . LEU A 1 356 ? 31.287 -7.519 -14.845 1.000 8.841 356 LEU AAA O 1
ATOM 2718 N N . PHE A 1 357 ? 32.650 -5.835 -15.466 1.000 8.505 357 PHE AAA N 1
ATOM 2719 C CA . PHE A 1 357 ? 32.751 -6.300 -16.858 1.000 9.197 357 PHE AAA CA 1
ATOM 2720 C C . PHE A 1 357 ? 33.273 -7.710 -16.905 1.000 9.006 357 PHE AAA C 1
ATOM 2721 O O . PHE A 1 357 ? 32.740 -8.537 -17.682 1.000 9.309 357 PHE AAA O 1
ATOM 2729 N N . ALA A 1 358 ? 34.309 -8.020 -16.158 1.000 8.761 358 ALA AAA N 1
ATOM 2730 C CA . ALA A 1 358 ? 34.901 -9.335 -16.199 1.000 9.372 358 ALA AAA CA 1
ATOM 2731 C C . ALA A 1 358 ? 33.881 -10.367 -15.811 1.000 9.652 358 ALA AAA C 1
ATOM 2732 O O . ALA A 1 358 ? 33.873 -11.465 -16.371 1.000 10.793 358 ALA AAA O 1
ATOM 2734 N N . GLN A 1 359 ? 33.079 -10.087 -14.821 1.000 10.107 359 GLN AAA N 1
ATOM 2735 C CA . GLN A 1 359 ? 32.137 -11.058 -14.262 1.000 11.749 359 GLN AAA CA 1
ATOM 2736 C C . GLN A 1 359 ? 30.979 -11.189 -15.162 1.000 12.257 359 GLN AAA C 1
ATOM 2737 O O . GLN A 1 359 ? 30.332 -12.274 -15.156 1.000 13.672 359 GLN AAA O 1
ATOM 2743 N N . ALA A 1 360 ? 30.636 -10.222 -15.920 1.000 12.592 360 ALA AAA N 1
ATOM 2744 C CA . ALA A 1 360 ? 29.556 -10.337 -16.892 1.000 12.712 360 ALA AAA CA 1
ATOM 2745 C C . ALA A 1 360 ? 30.008 -11.305 -17.969 1.000 13.883 360 ALA AAA C 1
ATOM 2746 O O . ALA A 1 360 ? 29.185 -12.156 -18.372 1.000 15.544 360 ALA AAA O 1
ATOM 2748 N N . GLY A 1 361 ? 31.249 -11.210 -18.414 1.000 12.945 361 GLY AAA N 1
ATOM 2749 C CA . GLY A 1 361 ? 31.773 -12.071 -19.473 1.000 14.637 361 GLY AAA CA 1
ATOM 2750 C C . GLY A 1 361 ? 31.363 -11.614 -20.844 1.000 13.881 361 GLY AAA C 1
ATOM 2751 O O . GLY A 1 361 ? 30.737 -10.559 -21.011 1.000 16.145 361 GLY AAA O 1
ATOM 2752 N N . ALA A 1 362 ? 31.834 -12.329 -21.817 1.000 13.851 362 ALA AAA N 1
ATOM 2753 C CA . ALA A 1 362 ? 31.680 -12.048 -23.241 1.000 14.373 362 ALA AAA CA 1
ATOM 2754 C C . ALA A 1 362 ? 30.280 -12.482 -23.711 1.000 12.151 362 ALA AAA C 1
ATOM 2755 O O . ALA A 1 362 ? 29.533 -13.165 -23.054 1.000 14.150 362 ALA AAA O 1
ATOM 2757 N N . GLY A 1 363 ? 29.951 -12.046 -24.905 1.000 12.392 363 GLY AAA N 1
ATOM 2758 C CA . GLY A 1 363 ? 28.660 -12.418 -25.517 1.000 12.286 363 GLY AAA CA 1
ATOM 2759 C C . GLY A 1 363 ? 28.315 -11.350 -26.479 1.000 11.531 363 GLY AAA C 1
ATOM 2760 O O . GLY A 1 363 ? 29.162 -10.550 -26.883 1.000 12.909 363 GLY AAA O 1
ATOM 2761 N N . GLN A 1 364 ? 27.062 -11.331 -26.885 1.000 11.449 364 GLN AAA N 1
ATOM 2762 C CA . GLN A 1 364 ? 26.562 -10.378 -27.865 1.000 10.771 364 GLN AAA CA 1
ATOM 2763 C C . GLN A 1 364 ? 25.665 -9.374 -27.166 1.000 10.165 364 GLN AAA C 1
ATOM 2764 O O . GLN A 1 364 ? 24.718 -9.745 -26.491 1.000 11.055 364 GLN AAA O 1
ATOM 2770 N N . LEU A 1 365 ? 25.956 -8.119 -27.360 1.000 10.219 365 LEU AAA N 1
ATOM 2771 C CA . LEU A 1 365 ? 25.124 -7.050 -26.806 1.000 10.072 365 LEU AAA CA 1
ATOM 2772 C C . LEU A 1 365 ? 23.777 -7.080 -27.483 1.000 10.526 365 LEU AAA C 1
ATOM 2773 O O . LEU A 1 365 ? 23.651 -7.374 -28.693 1.000 12.221 365 LEU AAA O 1
ATOM 2778 N N . LEU A 1 366 ? 22.769 -6.647 -26.713 1.000 10.101 366 LEU AAA N 1
ATOM 2779 C CA . LEU A 1 366 ? 21.360 -6.662 -27.138 1.000 10.908 366 LEU AAA CA 1
ATOM 2780 C C . LEU A 1 366 ? 20.800 -5.290 -26.945 1.000 11.269 366 LEU AAA C 1
ATOM 2781 O O . LEU A 1 366 ? 21.225 -4.553 -26.038 1.000 13.778 366 LEU AAA O 1
ATOM 2786 N N . GLY A 1 367 ? 19.740 -4.953 -27.610 1.000 12.554 367 GLY AAA N 1
ATOM 2787 C CA . GLY A 1 367 ? 19.052 -3.685 -27.363 1.000 13.078 367 GLY AAA CA 1
ATOM 2788 C C . GLY A 1 367 ? 18.565 -3.605 -25.943 1.000 12.786 367 GLY AAA C 1
ATOM 2789 O O . GLY A 1 367 ? 18.015 -4.533 -25.418 1.000 13.570 367 GLY AAA O 1
ATOM 2790 N N . ALA A 1 368 ? 18.759 -2.451 -25.335 1.000 13.501 368 ALA AAA N 1
ATOM 2791 C CA . ALA A 1 368 ? 18.350 -2.190 -23.956 1.000 14.217 368 ALA AAA CA 1
ATOM 2792 C C . ALA A 1 368 ? 18.001 -0.725 -23.859 1.000 15.263 368 ALA AAA C 1
ATOM 2793 O O . ALA A 1 368 ? 18.916 0.088 -23.860 1.000 17.989 368 ALA AAA O 1
ATOM 2795 N N . LYS A 1 369 ? 16.738 -0.418 -23.999 1.000 14.573 369 LYS AAA N 1
ATOM 2796 C CA . LYS A 1 369 ? 16.246 0.968 -24.081 1.000 14.879 369 LYS AAA CA 1
ATOM 2797 C C . LYS A 1 369 ? 15.680 1.406 -22.736 1.000 14.065 369 LYS AAA C 1
ATOM 2798 O O . LYS A 1 369 ? 14.858 0.718 -22.173 1.000 13.699 369 LYS AAA O 1
ATOM 2804 N N . LEU A 1 370 ? 16.149 2.547 -22.315 1.000 13.823 370 LEU AAA N 1
ATOM 2805 C CA . LEU A 1 370 ? 15.618 3.219 -21.102 1.000 13.129 370 LEU AAA CA 1
ATOM 2806 C C . LEU A 1 370 ? 14.492 4.179 -21.492 1.000 15.287 370 LEU AAA C 1
ATOM 2807 O O . LEU A 1 370 ? 14.653 4.938 -22.423 1.000 16.057 370 LEU AAA O 1
ATOM 2812 N N . THR A 1 371 ? 13.467 4.206 -20.657 1.000 14.530 371 THR AAA N 1
ATOM 2813 C CA . THR A 1 371 ? 12.369 5.176 -20.773 1.000 16.081 371 THR AAA CA 1
ATOM 2814 C C . THR A 1 371 ? 12.088 5.784 -19.409 1.000 16.068 371 THR AAA C 1
ATOM 2815 O O . THR A 1 371 ? 12.433 5.229 -18.386 1.000 15.309 371 THR AAA O 1
ATOM 2819 N N . ASP A 1 372 ? 11.367 6.907 -19.425 1.000 17.105 372 ASP AAA N 1
ATOM 2820 C CA . ASP A 1 372 ? 10.887 7.614 -18.214 1.000 17.076 372 ASP AAA CA 1
ATOM 2821 C C . ASP A 1 372 ? 12.089 7.979 -17.382 1.000 16.102 372 ASP AAA C 1
ATOM 2822 O O . ASP A 1 372 ? 11.988 7.966 -16.157 1.000 15.613 372 ASP AAA O 1
ATOM 2827 N N . ASN A 1 373 ? 13.167 8.285 -18.062 1.000 15.094 373 ASN AAA N 1
ATOM 2828 C CA . ASN A 1 373 ? 14.475 8.417 -17.394 1.000 13.979 373 ASN AAA CA 1
ATOM 2829 C C . ASN A 1 373 ? 15.043 9.805 -17.460 1.000 16.285 373 ASN AAA C 1
ATOM 2830 O O . ASN A 1 373 ? 16.210 10.006 -17.027 1.000 15.889 373 ASN AAA O 1
ATOM 2835 N N . SER A 1 374 ? 14.292 10.814 -17.861 1.000 16.890 374 SER AAA N 1
ATOM 2836 C CA . SER A 1 374 ? 14.853 12.172 -17.954 1.000 17.852 374 SER AAA CA 1
ATOM 2837 C C . SER A 1 374 ? 15.271 12.699 -16.563 1.000 15.661 374 SER AAA C 1
ATOM 2838 O O . SER A 1 374 ? 16.176 13.554 -16.550 1.000 17.211 374 SER AAA O 1
ATOM 2841 N N . ALA A 1 375 ? 14.653 12.265 -15.479 1.000 16.231 375 ALA AAA N 1
ATOM 2842 C CA . ALA A 1 375 ? 15.029 12.705 -14.120 1.000 17.400 375 ALA AAA CA 1
ATOM 2843 C C . ALA A 1 375 ? 16.191 11.872 -13.580 1.000 16.048 375 ALA AAA C 1
ATOM 2844 O O . ALA A 1 375 ? 16.631 12.133 -12.488 1.000 18.266 375 ALA AAA O 1
ATOM 2846 N N . ALA A 1 376 ? 16.652 10.872 -14.321 1.000 14.362 376 ALA AAA N 1
ATOM 2847 C CA . ALA A 1 376 ? 17.797 10.040 -13.913 1.000 13.323 376 ALA AAA CA 1
ATOM 2848 C C . ALA A 1 376 ? 18.620 9.778 -15.144 1.000 13.028 376 ALA AAA C 1
ATOM 2849 O O . ALA A 1 376 ? 18.874 8.640 -15.537 1.000 13.113 376 ALA AAA O 1
ATOM 2851 N N . PRO A 1 377 ? 19.054 10.830 -15.828 1.000 12.401 377 PRO AAA N 1
ATOM 2852 C CA . PRO A 1 377 ? 19.573 10.693 -17.183 1.000 12.830 377 PRO AAA CA 1
ATOM 2853 C C . PRO A 1 377 ? 20.948 10.043 -17.303 1.000 11.793 377 PRO AAA C 1
ATOM 2854 O O . PRO A 1 377 ? 21.323 9.669 -18.383 1.000 12.922 377 PRO AAA O 1
ATOM 2858 N N . LEU A 1 378 ? 21.681 9.948 -16.198 1.000 11.014 378 LEU AAA N 1
ATOM 2859 C CA . LEU A 1 378 ? 23.040 9.382 -16.230 1.000 10.683 378 LEU AAA CA 1
ATOM 2860 C C . LEU A 1 378 ? 22.987 7.908 -15.899 1.000 10.919 378 LEU AAA C 1
ATOM 2861 O O . LEU A 1 378 ? 24.099 7.281 -15.802 1.000 12.708 378 LEU AAA O 1
ATOM 2866 N N . LEU A 1 379 ? 21.848 7.284 -15.758 1.000 10.626 379 LEU AAA N 1
ATOM 2867 C CA . LEU A 1 379 ? 21.781 5.811 -15.709 1.000 11.013 379 LEU AAA CA 1
ATOM 2868 C C . LEU A 1 379 ? 22.053 5.275 -17.095 1.000 10.614 379 LEU AAA C 1
ATOM 2869 O O . LEU A 1 379 ? 21.382 5.699 -18.055 1.000 11.436 379 LEU AAA O 1
ATOM 2874 N N . THR A 1 380 ? 22.936 4.306 -17.172 1.000 9.714 380 THR AAA N 1
ATOM 2875 C CA . THR A 1 380 ? 23.165 3.550 -18.411 1.000 9.616 380 THR AAA CA 1
ATOM 2876 C C . THR A 1 380 ? 22.916 2.086 -18.144 1.000 9.524 380 THR AAA C 1
ATOM 2877 O O . THR A 1 380 ? 22.995 1.602 -17.005 1.000 9.946 380 THR AAA O 1
ATOM 2881 N N . ALA A 1 381 ? 22.588 1.386 -19.229 1.000 9.970 381 ALA AAA N 1
ATOM 2882 C CA . ALA A 1 381 ? 22.304 -0.035 -19.111 1.000 9.771 381 ALA AAA CA 1
ATOM 2883 C C . ALA A 1 381 ? 22.711 -0.731 -20.386 1.000 9.669 381 ALA AAA C 1
ATOM 2884 O O . ALA A 1 381 ? 22.489 -0.176 -21.464 1.000 10.897 381 ALA AAA O 1
ATOM 2886 N N . TYR A 1 382 ? 23.219 -1.929 -20.226 1.000 9.264 382 TYR AAA N 1
ATOM 2887 C CA . TYR A 1 382 ? 23.669 -2.752 -21.359 1.000 8.966 382 TYR AAA CA 1
ATOM 2888 C C . TYR A 1 382 ? 23.200 -4.143 -21.128 1.000 9.773 382 TYR AAA C 1
ATOM 2889 O O . TYR A 1 382 ? 23.409 -4.706 -20.032 1.000 12.101 382 TYR AAA O 1
ATOM 2898 N N . ALA A 1 383 ? 22.581 -4.754 -22.129 1.000 9.241 383 ALA AAA N 1
ATOM 2899 C CA . ALA A 1 383 ? 22.134 -6.126 -22.036 1.000 9.562 383 ALA AAA CA 1
ATOM 2900 C C . ALA A 1 383 ? 23.009 -6.962 -22.933 1.000 10.051 383 ALA AAA C 1
ATOM 2901 O O . ALA A 1 383 ? 23.447 -6.543 -23.976 1.000 9.874 383 ALA AAA O 1
ATOM 2903 N N . LEU A 1 384 ? 23.259 -8.164 -22.487 1.000 10.464 384 LEU AAA N 1
ATOM 2904 C CA . LEU A 1 384 ? 24.207 -9.088 -23.118 1.000 11.221 384 LEU AAA CA 1
ATOM 2905 C C . LEU A 1 384 ? 23.626 -10.501 -23.147 1.000 11.863 384 LEU AAA C 1
ATOM 2906 O O . LEU A 1 384 ? 23.185 -11.002 -22.140 1.000 13.182 384 LEU AAA O 1
ATOM 2911 N N . ARG A 1 385 ? 23.689 -11.173 -24.282 1.000 10.684 385 ARG AAA N 1
ATOM 2912 C CA . ARG A 1 385 ? 23.458 -12.613 -24.344 1.000 11.369 385 ARG AAA CA 1
ATOM 2913 C C . ARG A 1 385 ? 24.837 -13.248 -24.148 1.000 10.732 385 ARG AAA C 1
ATOM 2914 O O . ARG A 1 385 ? 25.656 -13.207 -25.055 1.000 10.957 385 ARG AAA O 1
ATOM 2922 N N . GLY A 1 386 ? 25.059 -13.819 -22.999 1.000 11.899 386 GLY AAA N 1
ATOM 2923 C CA . GLY A 1 386 ? 26.379 -14.364 -22.691 1.000 12.201 386 GLY AAA CA 1
ATOM 2924 C C . GLY A 1 386 ? 26.710 -15.510 -23.596 1.000 14.207 386 GLY AAA C 1
ATOM 2925 O O . GLY A 1 386 ? 25.776 -16.198 -24.113 1.000 13.914 386 GLY AAA O 1
ATOM 2926 N N A THR A 1 387 ? 27.981 -15.875 -23.700 0.500 13.497 387 THR AAA N 1
ATOM 2927 N N B THR A 1 387 ? 28.010 -15.718 -23.794 0.500 14.605 387 THR AAA N 1
ATOM 2928 C CA A THR A 1 387 ? 28.399 -17.043 -24.512 0.500 15.593 387 THR AAA CA 1
ATOM 2929 C CA B THR A 1 387 ? 28.537 -16.922 -24.459 0.500 17.866 387 THR AAA CA 1
ATOM 2930 C C A THR A 1 387 ? 27.876 -18.316 -23.859 0.500 16.651 387 THR AAA C 1
ATOM 2931 C C B THR A 1 387 ? 27.821 -18.159 -23.919 0.500 16.711 387 THR AAA C 1
ATOM 2932 O O A THR A 1 387 ? 27.795 -19.368 -24.520 0.500 18.931 387 THR AAA O 1
ATOM 2933 O O B THR A 1 387 ? 27.527 -19.001 -24.815 0.500 16.934 387 THR AAA O 1
ATOM 2940 N N . ASP A 1 388 ? 27.549 -18.263 -22.592 1.000 16.523 388 ASP AAA N 1
ATOM 2941 C CA . ASP A 1 388 ? 26.901 -19.404 -21.925 1.000 16.743 388 ASP AAA CA 1
ATOM 2942 C C . ASP A 1 388 ? 25.390 -19.444 -22.168 1.000 18.471 388 ASP AAA C 1
ATOM 2943 O O . ASP A 1 388 ? 24.756 -20.356 -21.639 1.000 19.769 388 ASP AAA O 1
ATOM 2948 N N . GLY A 1 389 ? 24.834 -18.536 -22.957 1.000 15.303 389 GLY AAA N 1
ATOM 2949 C CA . GLY A 1 389 ? 23.388 -18.494 -23.245 1.00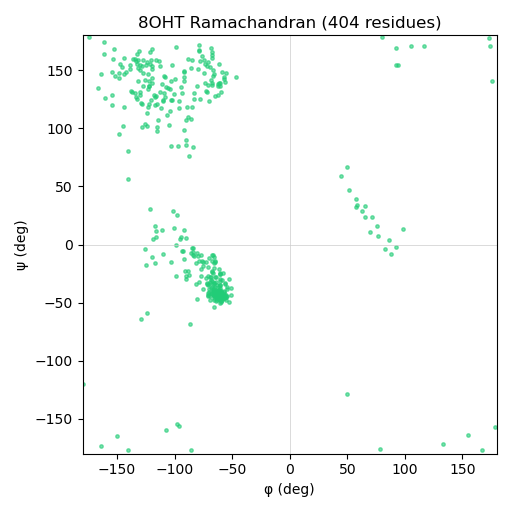0 16.476 389 GLY AAA CA 1
ATOM 2950 C C . GLY A 1 389 ? 22.596 -17.694 -22.243 1.000 15.532 389 GLY AAA C 1
ATOM 2951 O O . GLY A 1 389 ? 21.380 -17.501 -22.544 1.000 17.165 389 GLY AAA O 1
ATOM 2952 N N . ARG A 1 390 ? 23.137 -17.216 -21.119 1.000 13.960 390 ARG AAA N 1
ATOM 2953 C CA . ARG A 1 390 ? 22.333 -16.502 -20.126 1.000 13.760 390 ARG AAA CA 1
ATOM 2954 C C . ARG A 1 390 ? 22.371 -15.015 -20.402 1.000 10.933 390 ARG AAA C 1
ATOM 2955 O O . ARG A 1 390 ? 23.446 -14.454 -20.779 1.000 12.213 390 ARG AAA O 1
ATOM 2963 N N . THR A 1 391 ? 21.275 -14.368 -20.166 1.000 10.705 391 THR AAA N 1
ATOM 2964 C CA . THR A 1 391 ? 21.192 -12.913 -20.305 1.000 11.011 391 THR AAA CA 1
ATOM 2965 C C . THR A 1 391 ? 21.779 -12.259 -19.068 1.000 10.672 391 THR AAA C 1
ATOM 2966 O O . THR A 1 391 ? 21.443 -12.640 -17.943 1.000 11.289 391 THR AAA O 1
ATOM 2970 N N . ARG A 1 392 ? 22.570 -11.229 -19.308 1.000 10.673 392 ARG AAA N 1
ATOM 2971 C CA . ARG A 1 392 ? 23.078 -10.347 -18.250 1.000 10.873 392 ARG AAA CA 1
ATOM 2972 C C . ARG A 1 392 ? 22.704 -8.932 -18.577 1.000 9.638 392 ARG AAA C 1
ATOM 2973 O O . ARG A 1 392 ? 22.573 -8.565 -19.735 1.000 10.410 392 ARG AAA O 1
ATOM 2981 N N . ILE A 1 393 ? 22.604 -8.123 -17.543 1.000 9.709 393 ILE AAA N 1
ATOM 2982 C CA . ILE A 1 393 ? 22.423 -6.697 -17.707 1.000 9.518 393 ILE AAA CA 1
ATOM 2983 C C . ILE A 1 393 ? 23.402 -5.988 -16.805 1.000 9.080 393 ILE AAA C 1
ATOM 2984 O O . ILE A 1 393 ? 23.437 -6.283 -15.609 1.000 10.014 393 ILE AAA O 1
ATOM 2989 N N . ALA A 1 394 ? 24.200 -5.110 -17.363 1.000 9.192 394 ALA AAA N 1
ATOM 2990 C CA . ALA A 1 394 ? 25.096 -4.229 -16.583 1.000 9.298 394 ALA AAA CA 1
ATOM 2991 C C . ALA A 1 394 ? 24.448 -2.856 -16.531 1.000 9.561 394 ALA AAA C 1
ATOM 2992 O O . ALA A 1 394 ? 24.127 -2.273 -17.577 1.000 10.315 394 ALA AAA O 1
ATOM 2994 N N . LEU A 1 395 ? 24.248 -2.339 -15.326 1.000 8.853 395 LEU AAA N 1
ATOM 2995 C CA . LEU A 1 395 ? 23.668 -1.012 -15.139 1.000 9.058 395 LEU AAA CA 1
ATOM 2996 C C . LEU A 1 395 ? 24.637 -0.170 -14.352 1.000 8.941 395 LEU AAA C 1
ATOM 2997 O O . LEU A 1 395 ? 25.185 -0.593 -13.339 1.000 9.731 395 LEU AAA O 1
ATOM 3002 N N . PHE A 1 396 ? 24.724 1.075 -14.750 1.000 9.265 396 PHE AAA N 1
ATOM 3003 C CA . PHE A 1 396 ? 25.552 2.081 -14.047 1.000 8.892 396 PHE AAA CA 1
ATOM 3004 C C . PHE A 1 396 ? 24.659 3.246 -13.723 1.000 8.923 396 PHE AAA C 1
ATOM 3005 O O . PHE A 1 396 ? 24.320 4.035 -14.600 1.000 9.542 396 PHE AAA O 1
ATOM 3013 N N . ASN A 1 397 ? 24.269 3.322 -12.455 1.000 8.857 397 ASN AAA N 1
ATOM 3014 C CA . ASN A 1 397 ? 23.494 4.494 -12.006 1.000 9.269 397 ASN AAA CA 1
ATOM 3015 C C . ASN A 1 397 ? 24.471 5.576 -11.663 1.000 9.552 397 ASN AAA C 1
ATOM 3016 O O . ASN A 1 397 ? 24.834 5.761 -10.500 1.000 10.104 397 ASN AAA O 1
ATOM 3021 N N A LYS A 1 398 ? 24.871 6.310 -12.676 0.500 9.225 398 LYS AAA N 1
ATOM 3022 N N B LYS A 1 398 ? 24.867 6.328 -12.673 0.500 9.407 398 LYS AAA N 1
ATOM 3023 C CA A LYS A 1 398 ? 25.870 7.364 -12.507 0.500 9.413 398 LYS AAA CA 1
ATOM 3024 C CA B LYS A 1 398 ? 25.858 7.406 -12.542 0.500 9.661 398 LYS AAA CA 1
ATOM 3025 C C A LYS A 1 398 ? 25.248 8.647 -11.969 0.500 9.411 398 LYS AAA C 1
ATOM 3026 C C B LYS A 1 398 ? 25.226 8.728 -12.120 0.500 9.777 398 LYS AAA C 1
ATOM 3027 O O A LYS A 1 398 ? 25.965 9.563 -11.692 0.500 9.728 398 LYS AAA O 1
ATOM 3028 O O B LYS A 1 398 ? 25.910 9.746 -12.083 0.500 10.044 398 LYS AAA O 1
ATOM 3039 N N . ASN A 1 399 ? 23.921 8.708 -11.878 1.000 9.748 399 ASN AAA N 1
ATOM 3040 C CA . ASN A 1 399 ? 23.274 9.877 -11.245 1.000 10.725 399 ASN AAA CA 1
ATOM 3041 C C . ASN A 1 399 ? 23.768 9.991 -9.811 1.000 10.960 399 ASN AAA C 1
ATOM 3042 O O . ASN A 1 399 ? 23.656 9.053 -9.024 1.000 12.008 399 ASN AAA O 1
ATOM 3047 N N . LEU A 1 400 ? 24.325 11.117 -9.484 1.000 11.343 400 LEU AAA N 1
ATOM 3048 C CA . LEU A 1 400 ? 24.931 11.316 -8.152 1.000 12.475 400 LEU AAA CA 1
ATOM 3049 C C . LEU A 1 400 ? 23.899 11.557 -7.065 1.000 13.509 400 LEU AAA C 1
ATOM 3050 O O . LEU A 1 400 ? 24.189 11.325 -5.907 1.000 15.836 400 LEU AAA O 1
ATOM 3055 N N . ASP A 1 401 ? 22.727 11.976 -7.453 1.000 13.571 401 ASP AAA N 1
ATOM 3056 C CA . ASP A 1 401 ? 21.725 12.377 -6.443 1.000 15.539 401 ASP AAA CA 1
ATOM 3057 C C . ASP A 1 401 ? 20.417 11.636 -6.614 1.000 17.219 401 ASP AAA C 1
ATOM 3058 O O . ASP A 1 401 ? 19.518 11.835 -5.772 1.000 24.433 401 ASP AAA O 1
ATOM 3063 N N . ALA A 1 402 ? 20.225 10.808 -7.615 1.000 14.833 402 ALA AAA N 1
ATOM 3064 C CA . ALA A 1 402 ? 18.953 10.088 -7.832 1.000 14.954 402 ALA AAA CA 1
ATOM 3065 C C . ALA A 1 402 ? 19.129 8.588 -7.680 1.000 13.445 402 ALA AAA C 1
ATOM 3066 O O . ALA A 1 402 ? 19.912 7.968 -8.443 1.000 13.477 402 ALA AAA O 1
ATOM 3068 N N . ASP A 1 403 ? 18.410 7.981 -6.763 1.000 14.248 403 ASP AAA N 1
ATOM 3069 C CA . ASP A 1 403 ? 18.172 6.540 -6.778 1.000 13.996 403 ASP AAA CA 1
ATOM 3070 C C . ASP A 1 403 ? 17.223 6.218 -7.924 1.000 13.618 403 ASP AAA C 1
ATOM 3071 O O . ASP A 1 403 ? 16.392 7.048 -8.302 1.000 14.280 403 ASP AAA O 1
ATOM 3076 N N . VAL A 1 404 ? 17.252 4.987 -8.394 1.000 12.588 404 VAL AAA N 1
ATOM 3077 C CA . VAL A 1 404 ? 16.365 4.551 -9.479 1.000 12.116 404 VAL AAA CA 1
ATOM 3078 C C . VAL A 1 404 ? 15.709 3.251 -9.110 1.000 12.614 404 VAL AAA C 1
ATOM 3079 O O . VAL A 1 404 ? 16.195 2.444 -8.340 1.000 13.509 404 VAL AAA O 1
ATOM 3083 N N . GLU A 1 405 ? 14.533 3.082 -9.685 1.000 12.995 405 GLU AAA N 1
ATOM 3084 C CA . GLU A 1 405 ? 13.788 1.841 -9.624 1.000 12.966 405 GLU AAA CA 1
ATOM 3085 C C . GLU A 1 405 ? 13.542 1.464 -11.068 1.000 13.101 405 GLU AAA C 1
ATOM 3086 O O . GLU A 1 405 ? 12.870 2.214 -11.795 1.000 13.780 405 GLU AAA O 1
ATOM 3092 N N . VAL A 1 406 ? 14.147 0.385 -11.500 1.000 12.905 406 VAL AAA N 1
ATOM 3093 C CA . VAL A 1 406 ? 14.163 -0.024 -12.906 1.000 12.960 406 VAL AAA CA 1
ATOM 3094 C C . VAL A 1 406 ? 13.189 -1.172 -13.107 1.000 13.156 406 VAL AAA C 1
ATOM 3095 O O . VAL A 1 406 ? 13.395 -2.237 -12.543 1.000 14.371 406 VAL AAA O 1
ATOM 3099 N N . ALA A 1 407 ? 12.144 -0.901 -13.903 1.000 13.948 407 ALA AAA N 1
ATOM 3100 C CA . ALA A 1 407 ? 11.177 -1.929 -14.330 1.000 13.365 407 ALA AAA CA 1
ATOM 3101 C C . ALA A 1 407 ? 11.726 -2.563 -15.609 1.000 13.096 407 ALA AAA C 1
ATOM 3102 O O . ALA A 1 407 ? 11.788 -1.904 -16.585 1.000 13.754 407 ALA AAA O 1
ATOM 3104 N N . ILE A 1 408 ? 12.144 -3.787 -15.499 1.000 12.914 408 ILE AAA N 1
ATOM 3105 C CA . ILE A 1 408 ? 12.857 -4.505 -16.584 1.000 12.615 408 ILE AAA CA 1
ATOM 3106 C C . ILE A 1 408 ? 11.852 -5.396 -17.299 1.000 12.901 408 ILE AAA C 1
ATOM 3107 O O . ILE A 1 408 ? 11.327 -6.344 -16.692 1.000 13.959 408 ILE AAA O 1
ATOM 3112 N N A SER A 1 409 ? 11.702 -5.154 -18.584 0.500 13.034 409 SER AAA N 1
ATOM 3113 N N B SER A 1 409 ? 11.722 -5.121 -18.589 0.500 13.764 409 SER AAA N 1
ATOM 3114 C CA A SER A 1 409 ? 10.860 -5.968 -19.476 0.500 13.113 409 SER AAA CA 1
ATOM 3115 C CA B SER A 1 409 ? 10.853 -5.813 -19.561 0.500 14.345 409 SER AAA CA 1
ATOM 3116 C C A SER A 1 409 ? 11.727 -6.528 -20.584 0.500 13.654 409 SER AAA C 1
ATOM 3117 C C B SER A 1 409 ? 11.744 -6.571 -20.540 0.500 13.789 409 SER AAA C 1
ATOM 3118 O O A SER A 1 409 ? 12.825 -5.934 -20.912 0.500 13.161 409 SER AAA O 1
ATOM 3119 O O B SER A 1 409 ? 12.929 -6.246 -20.670 0.500 11.903 409 SER AAA O 1
ATOM 3124 N N . GLY A 1 410 ? 11.224 -7.608 -21.175 1.000 13.130 410 GLY AAA N 1
ATOM 3125 C CA . GLY A 1 410 ? 11.926 -8.252 -22.283 1.000 12.585 410 GLY AAA CA 1
ATOM 3126 C C . GLY A 1 410 ? 12.818 -9.404 -21.875 1.000 13.004 410 GLY AAA C 1
ATOM 3127 O O . GLY A 1 410 ? 13.491 -9.957 -22.746 1.000 13.460 410 GLY AAA O 1
ATOM 3128 N N . VAL A 1 411 ? 12.835 -9.751 -20.629 1.000 12.649 411 VAL AAA N 1
ATOM 3129 C CA . VAL A 1 411 ? 13.573 -10.898 -20.123 1.000 12.807 411 VAL AAA CA 1
ATOM 3130 C C . VAL A 1 411 ? 12.581 -11.883 -19.537 1.000 12.848 411 VAL AAA C 1
ATOM 3131 O O . VAL A 1 411 ? 11.834 -11.510 -18.629 1.000 14.860 411 VAL AAA O 1
ATOM 3135 N N . ALA A 1 412 ? 12.664 -13.118 -19.984 1.000 12.367 412 ALA AAA N 1
ATOM 3136 C CA . ALA A 1 412 ? 11.821 -14.212 -19.489 1.000 13.164 412 ALA AAA CA 1
ATOM 3137 C C . ALA A 1 412 ? 12.760 -15.185 -18.798 1.000 13.025 412 ALA AAA C 1
ATOM 3138 O O . ALA A 1 412 ? 13.479 -15.906 -19.501 1.000 15.080 412 ALA AAA O 1
ATOM 3140 N N . SER A 1 413 ? 12.722 -15.230 -17.485 1.000 13.000 413 SER AAA N 1
ATOM 3141 C CA . SER A 1 413 ? 13.604 -16.083 -16.691 1.000 14.208 413 SER AAA CA 1
ATOM 3142 C C . SER A 1 413 ? 12.913 -16.376 -15.373 1.000 13.536 413 SER AAA C 1
ATOM 3143 O O . SER A 1 413 ? 12.261 -15.520 -14.818 1.000 15.291 413 SER AAA O 1
ATOM 3146 N N . PRO A 1 414 ? 13.187 -17.555 -14.835 1.000 16.277 414 PRO AAA N 1
ATOM 3147 C CA . PRO A 1 414 ? 12.610 -17.866 -13.538 1.000 16.542 414 PRO AAA CA 1
ATOM 3148 C C . PRO A 1 414 ? 13.341 -17.212 -12.366 1.000 16.615 414 PRO AAA C 1
ATOM 3149 O O . PRO A 1 414 ? 12.832 -17.239 -11.278 1.000 20.627 414 PRO AAA O 1
ATOM 3153 N N . SER A 1 415 ? 14.553 -16.691 -12.580 1.000 15.233 415 SER AAA N 1
ATOM 3154 C CA . SER A 1 415 ? 15.364 -16.211 -11.447 1.000 16.402 415 SER AAA CA 1
ATOM 3155 C C . SER A 1 415 ? 16.445 -15.248 -11.949 1.000 16.109 415 SER AAA C 1
ATOM 3156 O O . SER A 1 415 ? 17.197 -15.637 -12.827 1.000 17.975 415 SER AAA O 1
ATOM 3159 N N . GLY A 1 416 ? 16.466 -14.085 -11.362 1.000 16.413 416 GLY AAA N 1
ATOM 3160 C CA . GLY A 1 416 ? 17.544 -13.129 -11.634 1.000 15.562 416 GLY AAA CA 1
ATOM 3161 C C . GLY A 1 416 ? 18.284 -12.831 -10.342 1.000 15.997 416 GLY AAA C 1
ATOM 3162 O O . GLY A 1 416 ? 17.630 -12.676 -9.307 1.000 18.207 416 GLY AAA O 1
ATOM 3163 N N . THR A 1 417 ? 19.612 -12.742 -10.429 1.000 14.893 417 THR AAA N 1
ATOM 3164 C CA . THR A 1 417 ? 20.437 -12.299 -9.271 1.000 14.372 417 THR AAA CA 1
ATOM 3165 C C . THR A 1 417 ? 21.121 -10.999 -9.632 1.000 11.957 417 THR AAA C 1
ATOM 3166 O O . THR A 1 417 ? 21.329 -10.652 -10.807 1.000 13.286 417 THR AAA O 1
ATOM 3170 N N . VAL A 1 418 ? 21.503 -10.291 -8.584 1.000 11.998 418 VAL AAA N 1
ATOM 3171 C CA . VAL A 1 418 ? 22.211 -9.022 -8.755 1.000 11.4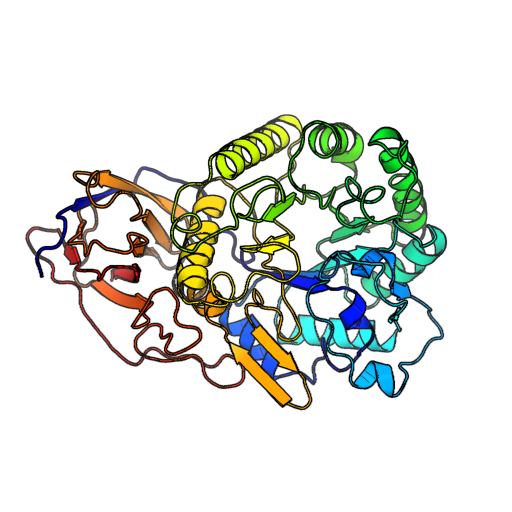76 418 VAL AAA CA 1
ATOM 3172 C C . VAL A 1 418 ? 23.472 -9.044 -7.939 1.000 11.076 418 VAL AAA C 1
ATOM 3173 O O . VAL A 1 418 ? 23.450 -9.436 -6.758 1.000 12.133 418 VAL AAA O 1
ATOM 3177 N N . LEU A 1 419 ? 24.554 -8.568 -8.523 1.000 9.791 419 LEU AAA N 1
ATOM 3178 C CA . LEU A 1 419 ? 25.794 -8.216 -7.853 1.000 10.157 419 LEU AAA CA 1
ATOM 3179 C C . LEU A 1 419 ? 25.931 -6.730 -7.892 1.000 9.379 419 LEU AAA C 1
ATOM 3180 O O . LEU A 1 419 ? 25.878 -6.151 -8.994 1.000 10.499 419 LEU AAA O 1
ATOM 3185 N N . ARG A 1 420 ? 26.087 -6.065 -6.766 1.000 9.631 420 ARG AAA N 1
ATOM 3186 C CA . ARG A 1 420 ? 26.123 -4.623 -6.722 1.000 9.949 420 ARG AAA CA 1
ATOM 3187 C C . ARG A 1 420 ? 27.536 -4.108 -6.645 1.000 9.383 420 ARG AAA C 1
ATOM 3188 O O . ARG A 1 420 ? 28.355 -4.659 -5.931 1.000 10.037 420 ARG AAA O 1
ATOM 3196 N N . LEU A 1 421 ? 27.781 -3.016 -7.323 1.000 9.231 421 LEU AAA N 1
ATOM 3197 C CA . LEU A 1 421 ? 29.055 -2.260 -7.326 1.000 9.158 421 LEU AAA CA 1
ATOM 3198 C C . LEU A 1 421 ? 28.786 -1.000 -6.515 1.000 8.947 421 LEU AAA C 1
ATOM 3199 O O . LEU A 1 421 ? 27.949 -0.196 -6.892 1.000 9.425 421 LEU AAA O 1
ATOM 3204 N N . GLU A 1 422 ? 29.421 -0.922 -5.346 1.000 9.555 422 GLU AAA N 1
ATOM 3205 C CA . GLU A 1 422 ? 29.001 0.031 -4.313 1.000 10.194 422 GLU AAA CA 1
ATOM 3206 C C . GLU A 1 422 ? 30.195 0.686 -3.638 1.000 9.310 422 GLU AAA C 1
ATOM 3207 O O . GLU A 1 422 ? 31.230 0.107 -3.412 1.000 9.734 422 GLU AAA O 1
ATOM 3213 N N . ALA A 1 423 ? 29.926 1.892 -3.201 1.000 9.515 423 ALA AAA N 1
ATOM 3214 C CA . ALA A 1 423 ? 30.733 2.583 -2.207 1.000 9.662 423 ALA AAA CA 1
ATOM 3215 C C . ALA A 1 423 ? 29.810 3.546 -1.520 1.000 9.607 423 ALA AAA C 1
ATOM 3216 O O . ALA A 1 423 ? 28.821 4.002 -2.096 1.000 11.038 423 ALA AAA O 1
ATOM 3218 N N . PRO A 1 424 ? 30.134 4.018 -0.314 1.000 10.435 424 PRO AAA N 1
ATOM 3219 C CA . PRO A 1 424 ? 29.188 4.879 0.416 1.000 10.605 424 PRO AAA CA 1
ATOM 3220 C C . PRO A 1 424 ? 29.115 6.293 -0.125 1.000 11.455 424 PRO AAA C 1
ATOM 3221 O O . PRO A 1 424 ? 28.156 7.009 0.188 1.000 13.646 424 PRO AAA O 1
ATOM 3225 N N . ARG A 1 425 ? 30.105 6.716 -0.875 1.000 11.110 425 ARG AAA N 1
ATOM 3226 C CA . ARG A 1 425 ? 30.110 8.044 -1.484 1.000 11.851 425 ARG AAA CA 1
ATOM 3227 C C . ARG A 1 425 ? 30.804 7.916 -2.826 1.000 11.027 425 ARG AAA C 1
ATOM 3228 O O . ARG A 1 425 ? 31.755 7.105 -2.991 1.000 10.378 425 ARG AAA O 1
ATOM 3236 N N . ALA A 1 426 ? 30.444 8.784 -3.754 1.000 10.772 426 ALA AAA N 1
ATOM 3237 C CA . ALA A 1 426 ? 31.008 8.718 -5.089 1.000 10.852 426 ALA AAA CA 1
ATOM 3238 C C . ALA A 1 426 ? 32.466 9.064 -5.053 1.000 9.849 426 ALA AAA C 1
ATOM 3239 O O . ALA A 1 426 ? 33.227 8.558 -5.907 1.000 11.042 426 ALA AAA O 1
ATOM 3241 N N . ASP A 1 427 ? 32.877 9.925 -4.143 1.000 9.719 427 ASP AAA N 1
ATOM 3242 C CA . ASP A 1 427 ? 34.255 10.358 -4.088 1.000 10.389 427 ASP AAA CA 1
ATOM 3243 C C . ASP A 1 427 ? 35.081 9.474 -3.150 1.000 10.023 427 ASP AAA C 1
ATOM 3244 O O . ASP A 1 427 ? 36.231 9.843 -2.812 1.000 10.856 427 ASP AAA O 1
ATOM 3249 N N . ASP A 1 428 ? 34.598 8.336 -2.700 1.000 9.685 428 ASP AAA N 1
ATOM 3250 C CA . ASP A 1 428 ? 35.377 7.508 -1.795 1.000 10.000 428 ASP AAA CA 1
ATOM 3251 C C . ASP A 1 428 ? 36.585 6.950 -2.526 1.000 9.357 428 ASP AAA C 1
ATOM 3252 O O . ASP A 1 428 ? 36.482 6.496 -3.682 1.000 9.864 428 ASP AAA O 1
ATOM 3257 N N . THR A 1 429 ? 37.710 6.926 -1.861 1.000 9.463 429 THR AAA N 1
ATOM 3258 C CA . THR A 1 429 ? 38.960 6.343 -2.350 1.000 9.116 429 THR AAA CA 1
ATOM 3259 C C . THR A 1 429 ? 39.125 4.906 -1.933 1.000 9.022 429 THR AAA C 1
ATOM 3260 O O . THR A 1 429 ? 40.102 4.287 -2.354 1.000 9.519 429 THR AAA O 1
ATOM 3264 N N . THR A 1 430 ? 38.206 4.423 -1.116 1.000 8.989 430 THR AAA N 1
ATOM 3265 C CA . THR A 1 430 ? 38.231 3.089 -0.582 1.000 9.919 430 THR AAA CA 1
ATOM 3266 C C . THR A 1 430 ? 36.791 2.677 -0.365 1.000 9.013 430 THR AAA C 1
ATOM 3267 O O . THR A 1 430 ? 35.891 3.304 -0.918 1.000 9.667 430 THR AAA O 1
ATOM 3271 N N . ASP A 1 431 ? 36.562 1.616 0.392 1.000 9.500 431 ASP AAA N 1
ATOM 3272 C CA . ASP A 1 431 ? 35.212 1.172 0.744 1.000 9.944 431 ASP AAA CA 1
ATOM 3273 C C . ASP A 1 431 ? 34.432 0.709 -0.477 1.000 9.310 431 ASP AAA C 1
ATOM 3274 O O . ASP A 1 431 ? 33.198 0.750 -0.458 1.000 10.448 431 ASP AAA O 1
ATOM 3279 N N . VAL A 1 432 ? 35.134 0.305 -1.522 1.000 9.013 432 VAL AAA N 1
ATOM 3280 C CA . VAL A 1 432 ? 34.487 -0.164 -2.748 1.000 8.786 432 VAL AAA CA 1
ATOM 3281 C C . VAL A 1 432 ? 34.344 -1.669 -2.680 1.000 9.264 432 VAL AAA C 1
ATOM 3282 O O . VAL A 1 432 ? 35.276 -2.371 -2.393 1.000 10.252 432 VAL AAA O 1
ATOM 3286 N N . THR A 1 433 ? 33.133 -2.141 -2.962 1.000 8.804 433 THR AAA N 1
ATOM 3287 C CA . THR A 1 433 ? 32.874 -3.565 -3.027 1.000 8.878 433 THR AAA CA 1
ATOM 3288 C C . THR A 1 433 ? 32.117 -3.914 -4.293 1.000 8.529 433 THR AAA C 1
ATOM 3289 O O . THR A 1 433 ? 31.399 -3.091 -4.861 1.000 9.726 433 THR AAA O 1
ATOM 3293 N N . PHE A 1 434 ? 32.230 -5.160 -4.650 1.000 8.676 434 PHE AAA N 1
ATOM 3294 C CA . PHE A 1 434 ? 31.412 -5.702 -5.733 1.000 8.565 434 PHE AAA CA 1
ATOM 3295 C C . PHE A 1 434 ? 30.876 -7.045 -5.253 1.000 9.313 434 PHE AAA C 1
ATOM 3296 O O . PHE A 1 434 ? 31.633 -7.870 -4.751 1.000 9.518 434 PHE AAA O 1
ATOM 3304 N N . GLY A 1 435 ? 29.593 -7.256 -5.380 1.000 9.327 435 GLY AAA N 1
ATOM 3305 C CA . GLY A 1 435 ? 29.045 -8.518 -4.871 1.000 10.058 435 GLY AAA CA 1
ATOM 3306 C C . GLY A 1 435 ? 29.230 -8.647 -3.362 1.000 10.293 435 GLY AAA C 1
ATOM 3307 O O . GLY A 1 435 ? 29.298 -9.749 -2.878 1.000 11.117 435 GLY AAA O 1
ATOM 3308 N N . GLY A 1 436 ? 29.258 -7.518 -2.657 1.000 9.791 436 GLY AAA N 1
ATOM 3309 C CA . GLY A 1 436 ? 29.367 -7.539 -1.201 1.000 10.378 436 GLY AAA CA 1
ATOM 3310 C C . GLY A 1 436 ? 30.756 -7.864 -0.721 1.000 9.449 436 GLY AAA C 1
ATOM 3311 O O . GLY A 1 436 ? 30.869 -8.156 0.482 1.000 10.356 436 GLY AAA O 1
ATOM 3312 N N . ALA A 1 437 ? 31.783 -7.788 -1.538 1.000 9.320 437 ALA AAA N 1
ATOM 3313 C CA . ALA A 1 437 ? 33.136 -8.106 -1.095 1.000 10.081 437 ALA AAA CA 1
ATOM 3314 C C . ALA A 1 437 ? 34.136 -7.195 -1.764 1.000 9.355 437 ALA AAA C 1
ATOM 3315 O O . ALA A 1 437 ? 33.978 -6.868 -2.971 1.000 9.654 437 ALA AAA O 1
ATOM 3317 N N . PRO A 1 438 ? 35.217 -6.867 -1.049 1.000 9.156 438 PRO AAA N 1
ATOM 3318 C CA . PRO A 1 438 ? 36.355 -6.263 -1.714 1.000 9.071 438 PRO AAA CA 1
ATOM 3319 C C . PRO A 1 438 ? 37.115 -7.332 -2.476 1.000 9.223 438 PRO AAA C 1
ATOM 3320 O O . PRO A 1 438 ? 36.997 -8.525 -2.195 1.000 10.229 438 PRO AAA O 1
ATOM 3324 N N . VAL A 1 439 ? 37.944 -6.881 -3.404 1.000 8.866 439 VAL AAA N 1
ATOM 3325 C CA . VAL A 1 439 ? 39.007 -7.725 -3.971 1.000 9.170 439 VAL AAA CA 1
ATOM 3326 C C . VAL A 1 439 ? 40.076 -7.863 -2.910 1.000 9.503 439 VAL AAA C 1
ATOM 3327 O O . VAL A 1 439 ? 40.379 -6.888 -2.240 1.000 11.367 439 VAL AAA O 1
ATOM 3331 N N . GLY A 1 440 ? 40.582 -9.057 -2.801 1.000 9.922 440 GLY AAA N 1
ATOM 3332 C CA . GLY A 1 440 ? 41.632 -9.348 -1.837 1.000 11.179 440 GLY AAA CA 1
ATOM 3333 C C . GLY A 1 440 ? 42.998 -9.326 -2.456 1.000 10.214 440 GLY AAA C 1
ATOM 3334 O O . GLY A 1 440 ? 43.283 -8.585 -3.438 1.000 11.699 440 GLY AAA O 1
ATOM 3335 N N . ALA A 1 441 ? 43.898 -10.042 -1.875 1.000 9.870 441 ALA AAA N 1
ATOM 3336 C CA . ALA A 1 441 ? 45.263 -10.152 -2.335 1.000 10.110 441 ALA AAA CA 1
ATOM 3337 C C . ALA A 1 441 ? 45.276 -10.866 -3.666 1.000 9.325 441 ALA AAA C 1
ATOM 3338 O O . ALA A 1 441 ? 44.527 -11.800 -3.884 1.000 11.003 441 ALA AAA O 1
ATOM 3340 N N . SER A 1 442 ? 46.205 -10.457 -4.531 1.000 9.840 442 SER AAA N 1
ATOM 3341 C CA . SER A 1 442 ? 46.490 -11.179 -5.769 1.000 9.677 442 SER AAA CA 1
ATOM 3342 C C . SER A 1 442 ? 45.243 -11.291 -6.612 1.000 9.711 442 SER AAA C 1
ATOM 3343 O O . SER A 1 442 ? 45.109 -12.228 -7.380 1.000 10.258 442 SER AAA O 1
ATOM 3346 N N . GLY A 1 443 ? 44.349 -10.310 -6.554 1.000 9.586 443 GLY AAA N 1
ATOM 3347 C CA . GLY A 1 443 ? 43.161 -10.340 -7.390 1.000 10.316 443 GLY AAA CA 1
ATOM 3348 C C . GLY A 1 443 ? 42.089 -11.274 -6.940 1.000 9.800 443 GLY AAA C 1
ATOM 3349 O O . GLY A 1 443 ? 41.127 -11.475 -7.642 1.000 10.827 443 GLY AAA O 1
ATOM 3350 N N A SER A 1 444 ? 42.202 -11.948 -5.806 0.500 10.348 444 SER AAA N 1
ATOM 3351 N N B SER A 1 444 ? 42.157 -11.757 -5.703 0.500 9.742 444 SER AAA N 1
ATOM 3352 C CA A SER A 1 444 ? 41.152 -12.905 -5.430 0.500 11.366 444 SER AAA CA 1
ATOM 3353 C CA B SER A 1 444 ? 41.177 -12.727 -5.198 0.500 9.904 444 SER AAA CA 1
ATOM 3354 C C A SER A 1 444 ? 39.868 -12.151 -5.131 0.500 11.346 444 SER AAA C 1
ATOM 3355 C C B SER A 1 444 ? 39.815 -12.055 -5.168 0.500 10.259 444 SER AAA C 1
ATOM 3356 O O A SER A 1 444 ? 39.884 -11.186 -4.285 0.500 13.102 444 SER AAA O 1
ATOM 3357 O O B SER A 1 444 ? 39.694 -10.960 -4.667 0.500 10.508 444 SER AAA O 1
ATOM 3362 N N . TRP A 1 445 ? 38.779 -12.675 -5.664 1.000 10.792 445 TRP AAA N 1
ATOM 3363 C CA . TRP A 1 445 ? 37.466 -12.068 -5.481 1.000 11.352 445 TRP AAA CA 1
ATOM 3364 C C . TRP A 1 445 ? 36.428 -13.137 -5.624 1.000 10.942 445 TRP AAA C 1
ATOM 3365 O O . TRP A 1 445 ? 36.508 -13.933 -6.580 1.000 12.539 445 TRP AAA O 1
ATOM 3376 N N A SER A 1 446 ? 35.509 -13.184 -4.658 0.500 10.502 446 SER AAA N 1
ATOM 3377 N N B SER A 1 446 ? 35.410 -13.077 -4.807 0.500 10.327 446 SER AAA N 1
ATOM 3378 C CA A SER A 1 446 ? 34.313 -14.067 -4.586 0.500 12.069 446 SER AAA CA 1
ATOM 3379 C CA B SER A 1 446 ? 34.229 -13.921 -4.994 0.500 10.891 446 SER AAA CA 1
ATOM 3380 C C A SER A 1 446 ? 33.130 -13.191 -4.218 0.500 11.339 446 SER AAA C 1
ATOM 3381 C C B SER A 1 446 ? 33.130 -13.197 -4.273 0.500 11.048 446 SER AAA C 1
ATOM 3382 O O A SER A 1 446 ? 33.273 -12.356 -3.338 0.500 11.478 446 SER AAA O 1
ATOM 3383 O O B SER A 1 446 ? 33.340 -12.569 -3.231 0.500 11.343 446 SER AAA O 1
ATOM 3388 N N . PRO A 1 447 ? 31.910 -13.353 -4.772 1.000 11.453 447 PRO AAA N 1
ATOM 3389 C CA . PRO A 1 447 ? 30.809 -12.621 -4.195 1.000 11.448 447 PRO AAA CA 1
ATOM 3390 C C . PRO A 1 447 ? 30.452 -13.183 -2.826 1.000 11.661 447 PRO AAA C 1
ATOM 3391 O O . PRO A 1 447 ? 30.523 -14.379 -2.607 1.000 13.857 447 PRO AAA O 1
ATOM 3395 N N . LEU A 1 448 ? 30.033 -12.309 -1.938 1.000 10.981 448 LEU AAA N 1
ATOM 3396 C CA . LEU A 1 448 ? 29.606 -12.731 -0.591 1.000 11.840 448 LEU AAA CA 1
ATOM 3397 C C . LEU A 1 448 ? 28.171 -12.360 -0.316 1.000 12.887 448 LEU AAA C 1
ATOM 3398 O O . LEU A 1 448 ? 27.669 -12.763 0.763 1.000 15.283 448 LEU AAA O 1
ATOM 3403 N N . VAL A 1 449 ? 27.527 -11.568 -1.118 1.000 14.124 449 VAL AAA N 1
ATOM 3404 C CA . VAL A 1 449 ? 26.094 -11.267 -0.830 1.000 17.014 449 VAL AAA CA 1
ATOM 3405 C C . VAL A 1 449 ? 25.239 -11.817 -1.972 1.000 21.326 449 VAL AAA C 1
ATOM 3406 O O . VAL A 1 449 ? 25.615 -11.547 -3.071 1.000 21.922 449 VAL AAA O 1
ATOM 3410 N N . GLN A 1 450 ? 24.194 -12.612 -1.739 1.000 19.817 450 GLN AAA N 1
ATOM 3411 C CA . GLN A 1 450 ? 23.293 -13.125 -2.804 1.000 19.398 450 GLN AAA CA 1
ATOM 3412 C C . GLN A 1 450 ? 22.029 -12.301 -2.719 1.000 19.422 450 GLN AAA C 1
ATOM 3413 O O . GLN A 1 450 ? 21.491 -12.162 -1.608 1.000 25.052 450 GLN AAA O 1
ATOM 3415 N N . GLU A 1 451 ? 21.620 -11.665 -3.803 1.000 19.868 451 GLU AAA N 1
ATOM 3416 C CA . GLU A 1 451 ? 20.369 -10.916 -3.825 1.000 16.690 451 GLU AAA CA 1
ATOM 3417 C C . GLU A 1 451 ? 19.644 -11.305 -5.093 1.000 15.340 451 GLU AAA C 1
ATOM 3418 O O . GLU A 1 451 ? 20.201 -11.247 -6.230 1.000 14.862 451 GLU AAA O 1
ATOM 3424 N N . TYR A 1 452 ? 18.391 -11.732 -4.946 1.000 16.526 452 TYR AAA N 1
ATOM 3425 C CA . TYR A 1 452 ? 17.494 -11.977 -6.101 1.000 16.706 452 TYR AAA CA 1
ATOM 3426 C C . TYR A 1 452 ? 16.848 -10.661 -6.462 1.000 18.238 452 TYR AAA C 1
ATOM 3427 O O . TYR A 1 452 ? 16.602 -9.788 -5.628 1.000 19.762 452 TYR AAA O 1
ATOM 3436 N N . VAL A 1 453 ? 16.507 -10.538 -7.748 1.000 18.083 453 VAL AAA N 1
ATOM 3437 C CA . VAL A 1 453 ? 15.754 -9.378 -8.240 1.000 18.827 453 VAL AAA CA 1
ATOM 3438 C C . VAL A 1 453 ? 14.299 -9.797 -8.271 1.000 18.866 453 VAL AAA C 1
ATOM 3439 O O . VAL A 1 453 ? 13.989 -10.798 -8.916 1.000 17.851 453 VAL AAA O 1
ATOM 3443 N N . PRO A 1 454 ? 13.368 -9.078 -7.581 1.000 20.026 454 PRO AAA N 1
ATOM 3444 C CA . PRO A 1 454 ? 11.983 -9.544 -7.578 1.000 21.202 454 PRO AAA CA 1
ATOM 3445 C C . PRO A 1 454 ? 11.434 -9.557 -9.010 1.000 22.423 454 PRO AAA C 1
ATOM 3446 O O . PRO A 1 454 ? 11.671 -8.617 -9.791 1.000 21.181 454 PRO AAA O 1
ATOM 3450 N N . GLY A 1 455 ? 10.672 -10.617 -9.311 1.000 23.938 455 GLY AAA N 1
ATOM 3451 C CA . GLY A 1 455 ? 10.007 -10.842 -10.604 1.000 25.081 455 GLY AAA CA 1
ATOM 3452 C C . GLY A 1 455 ? 8.516 -10.918 -10.413 1.000 27.534 455 GLY AAA C 1
ATOM 3453 O O . GLY A 1 455 ? 8.071 -11.399 -9.335 1.000 33.481 455 GLY AAA O 1
ATOM 3454 N N . HIS A 1 456 ? 7.783 -10.378 -11.368 1.000 25.880 456 HIS AAA N 1
ATOM 3455 C CA . HIS A 1 456 ? 6.296 -10.373 -11.383 1.000 28.187 456 HIS AAA CA 1
ATOM 3456 C C . HIS A 1 456 ? 5.823 -9.964 -12.778 1.000 27.046 456 HIS AAA C 1
ATOM 3457 O O . HIS A 1 456 ? 6.345 -8.996 -13.346 1.000 25.972 456 HIS AAA O 1
ATOM 3459 N N . SER A 1 457 ? 4.836 -10.683 -13.311 1.000 26.152 457 SER AAA N 1
ATOM 3460 C CA . SER A 1 457 ? 4.210 -10.399 -14.622 1.000 28.943 457 SER AAA CA 1
ATOM 3461 C C . SER A 1 457 ? 5.263 -10.413 -15.742 1.000 24.485 457 SER AAA C 1
ATOM 3462 O O . SER A 1 457 ? 5.160 -9.536 -16.608 1.000 24.990 457 SER AAA O 1
ATOM 3465 N N . GLY A 1 458 ? 6.230 -11.349 -15.690 1.000 25.898 458 GLY AAA N 1
ATOM 3466 C CA . GLY A 1 458 ? 7.315 -11.515 -16.686 1.000 22.106 458 GLY AAA CA 1
ATOM 3467 C C . GLY A 1 458 ? 8.345 -10.381 -16.644 1.000 23.578 458 GLY AAA C 1
ATOM 3468 O O . GLY A 1 458 ? 9.220 -10.338 -17.535 1.000 22.752 458 GLY AAA O 1
ATOM 3469 N N . GLN A 1 459 ? 8.293 -9.524 -15.621 1.000 21.685 459 GLN AAA N 1
ATOM 3470 C CA . GLN A 1 459 ? 9.141 -8.324 -15.455 1.000 20.546 459 GLN AAA CA 1
ATOM 3471 C C . GLN A 1 459 ? 9.900 -8.467 -14.140 1.000 17.972 459 GLN AAA C 1
ATOM 3472 O O . GLN A 1 459 ? 9.690 -9.381 -13.353 1.000 19.294 459 GLN AAA O 1
ATOM 3478 N N . PHE A 1 460 ? 10.891 -7.633 -14.004 1.000 14.917 460 PHE AAA N 1
ATOM 3479 C CA . PHE A 1 460 ? 11.737 -7.570 -12.807 1.000 14.695 460 PHE AAA CA 1
ATOM 3480 C C . PHE A 1 460 ? 11.759 -6.136 -12.388 1.000 14.771 460 PHE AAA C 1
ATOM 3481 O O . PHE A 1 460 ? 11.569 -5.247 -13.202 1.000 16.662 460 PHE AAA O 1
ATOM 3489 N N . VAL A 1 461 ? 11.984 -5.935 -11.114 1.000 14.301 461 VAL AAA N 1
ATOM 3490 C CA . VAL A 1 461 ? 12.142 -4.566 -10.591 1.000 15.353 461 VAL AAA CA 1
ATOM 3491 C C . VAL A 1 461 ? 13.418 -4.516 -9.781 1.000 14.522 461 VAL AAA C 1
ATOM 3492 O O . VAL A 1 461 ? 13.548 -5.239 -8.820 1.000 15.715 461 VAL AAA O 1
ATOM 3496 N N . LEU A 1 462 ? 14.306 -3.633 -10.195 1.000 13.235 462 LEU AAA N 1
ATOM 3497 C CA . LEU A 1 462 ? 15.603 -3.445 -9.540 1.000 13.185 462 LEU AAA CA 1
ATOM 3498 C C . LEU A 1 462 ? 15.708 -2.052 -8.992 1.000 12.996 462 LEU AAA C 1
ATOM 3499 O O . LEU A 1 462 ? 15.610 -1.102 -9.737 1.000 14.394 462 LEU AAA O 1
ATOM 3504 N N A HIS A 1 463 ? 15.987 -1.945 -7.703 0.500 12.900 463 HIS AAA N 1
ATOM 3505 N N B HIS A 1 463 ? 15.972 -1.929 -7.699 0.500 13.720 463 HIS AAA N 1
ATOM 3506 C CA A HIS A 1 463 ? 16.351 -0.658 -7.091 0.500 12.668 463 HIS AAA CA 1
ATOM 3507 C CA B HIS A 1 463 ? 16.334 -0.629 -7.108 0.500 13.870 463 HIS AAA CA 1
ATOM 3508 C C A HIS A 1 463 ? 17.870 -0.500 -7.189 0.500 12.474 463 HIS AAA C 1
ATOM 3509 C C B HIS A 1 463 ? 17.857 -0.494 -7.188 0.500 13.172 463 HIS AAA C 1
ATOM 3510 O O A HIS A 1 463 ? 18.588 -1.478 -6.974 0.500 13.518 463 HIS AAA O 1
ATOM 3511 O O B HIS A 1 463 ? 18.569 -1.480 -6.972 0.500 14.177 463 HIS AAA O 1
ATOM 3524 N N . MET A 1 464 ? 18.304 0.726 -7.451 1.000 11.984 464 MET AAA N 1
ATOM 3525 C CA . MET A 1 464 ? 19.728 1.054 -7.357 1.000 11.863 464 MET AAA CA 1
ATOM 3526 C C . MET A 1 464 ? 19.837 2.382 -6.636 1.000 12.432 464 MET AAA C 1
ATOM 3527 O O . MET A 1 464 ? 19.194 3.355 -6.991 1.000 12.530 464 MET AAA O 1
ATOM 3532 N N . ARG A 1 465 ? 20.742 2.407 -5.686 1.000 12.692 465 ARG AAA N 1
ATOM 3533 C CA . ARG A 1 465 ? 21.121 3.648 -5.057 1.000 13.780 465 ARG AAA CA 1
ATOM 3534 C C . ARG A 1 465 ? 21.729 4.615 -6.059 1.000 11.670 465 ARG AAA C 1
ATOM 3535 O O . ARG A 1 465 ? 22.347 4.165 -7.031 1.000 11.827 465 ARG AAA O 1
ATOM 3543 N N . LYS A 1 466 ? 21.665 5.891 -5.803 1.000 12.272 466 LYS AAA N 1
ATOM 3544 C CA . LYS A 1 466 ? 22.509 6.877 -6.467 1.000 11.975 466 LYS AAA CA 1
ATOM 3545 C C . LYS A 1 466 ? 23.950 6.395 -6.466 1.000 10.942 466 LYS AAA C 1
ATOM 3546 O O . LYS A 1 466 ? 24.402 5.764 -5.553 1.000 11.439 466 LYS AAA O 1
ATOM 3552 N N . ALA A 1 467 ? 24.617 6.715 -7.544 1.000 10.287 467 ALA AAA N 1
ATOM 3553 C CA . ALA A 1 467 ? 26.061 6.434 -7.657 1.000 10.712 467 ALA AAA CA 1
ATOM 3554 C C . ALA A 1 467 ? 26.335 4.986 -7.287 1.000 10.199 467 ALA AAA C 1
ATOM 3555 O O . ALA A 1 467 ? 27.071 4.683 -6.341 1.000 10.096 467 ALA AAA O 1
ATOM 3557 N N . SER A 1 468 ? 25.837 4.066 -8.104 1.000 9.901 468 SER AAA N 1
ATOM 3558 C CA . SER A 1 468 ? 26.074 2.633 -7.882 1.000 9.500 468 SER AAA CA 1
ATOM 3559 C C . SER A 1 468 ? 26.005 1.924 -9.206 1.000 9.177 468 SER AAA C 1
ATOM 3560 O O . SER A 1 468 ? 25.492 2.470 -10.161 1.000 10.304 468 SER AAA O 1
ATOM 3563 N N . GLY A 1 469 ? 26.440 0.690 -9.189 1.000 9.001 469 GLY AAA N 1
ATOM 3564 C CA . GLY A 1 469 ? 26.330 -0.185 -10.376 1.000 9.531 469 GLY AAA CA 1
ATOM 3565 C C . GLY A 1 469 ? 25.740 -1.506 -10.023 1.000 9.572 469 GLY AAA C 1
ATOM 3566 O O . GLY A 1 469 ? 25.671 -1.882 -8.837 1.000 9.477 469 GLY AAA O 1
ATOM 3567 N N . ALA A 1 470 ? 25.343 -2.257 -11.032 1.000 9.530 470 ALA AAA N 1
ATOM 3568 C CA . ALA A 1 470 ? 24.724 -3.569 -10.803 1.000 9.814 470 ALA AAA CA 1
ATOM 3569 C C . ALA A 1 470 ? 25.001 -4.464 -11.976 1.000 9.550 470 ALA AAA C 1
ATOM 3570 O O . ALA A 1 470 ? 24.963 -3.994 -13.134 1.000 10.492 470 ALA AAA O 1
ATOM 3572 N N . LEU A 1 471 ? 25.183 -5.721 -11.703 1.000 9.278 471 LEU AAA N 1
ATOM 3573 C CA . LEU A 1 471 ? 25.260 -6.753 -12.751 1.000 9.560 471 LEU AAA CA 1
ATOM 3574 C C . LEU A 1 471 ? 24.187 -7.776 -12.447 1.000 9.873 471 LEU AAA C 1
ATOM 3575 O O . LEU A 1 471 ? 24.191 -8.395 -11.379 1.000 10.074 471 LEU AAA O 1
ATOM 3580 N N . LEU A 1 472 ? 23.268 -7.909 -13.381 1.000 9.700 472 LEU AAA N 1
ATOM 3581 C CA . LEU A 1 472 ? 22.185 -8.885 -13.252 1.000 10.418 472 LEU AAA CA 1
ATOM 3582 C C . LEU A 1 472 ? 22.478 -10.068 -14.120 1.000 10.318 472 LEU AAA C 1
ATOM 3583 O O . LEU A 1 472 ? 22.984 -9.918 -15.250 1.000 10.893 472 LEU AAA O 1
ATOM 3588 N N . GLU A 1 473 ? 22.173 -11.239 -13.601 1.000 11.326 473 GLU AAA N 1
ATOM 3589 C CA . GLU A 1 473 ? 22.320 -12.479 -14.353 1.000 12.453 473 GLU AAA CA 1
ATOM 3590 C C . GLU A 1 473 ? 21.027 -13.261 -14.252 1.000 12.552 473 GLU AAA C 1
ATOM 3591 O O . GLU A 1 473 ? 20.558 -13.480 -13.155 1.000 14.329 473 GLU AAA O 1
ATOM 3597 N N . PHE A 1 474 ? 20.499 -13.680 -15.375 1.000 12.126 474 PHE AAA N 1
ATOM 3598 C CA . PHE A 1 474 ? 19.209 -14.389 -15.409 1.000 13.121 474 PHE AAA CA 1
ATOM 3599 C C . PHE A 1 474 ? 19.432 -15.832 -15.754 1.000 13.629 474 PHE AAA C 1
ATOM 3600 O O . PHE A 1 474 ? 20.069 -16.146 -16.705 1.000 16.011 474 PHE AAA O 1
ATOM 3608 N N . ALA A 1 475 ? 18.841 -16.711 -14.948 1.000 15.066 475 ALA AAA N 1
ATOM 3609 C CA . ALA A 1 475 ? 18.861 -18.158 -15.223 1.000 17.214 475 ALA AAA CA 1
ATOM 3610 C C . ALA A 1 475 ? 18.108 -18.465 -16.510 1.000 17.948 475 ALA AAA C 1
ATOM 3611 O O . ALA A 1 475 ? 17.194 -17.736 -16.925 1.000 18.992 475 ALA AAA O 1
#

B-factor: mean 14.72, std 7.24, range [6.85, 60.3]

Nearest PDB structures (foldseek):
  8ohu-assembly1_AAA  TM=1.002E+00  e=0.000E+00  Acidobacterium capsulatum
  5g0q-assembly1_A  TM=1.001E+00  e=4.951E-104  Acidobacterium capsulatum
  5l77-assembly1_A  TM=9.975E-01  e=4.358E-103  Acidobacterium capsulatum
  3vny-assembly1_A  TM=9.834E-01  e=2.802E-100  Acidobacterium capsulatum ATCC 51196
  8b0e-assembly1_AAA  TM=1.000E+00  e=1.180E-97  Acidobacterium capsulatum

Foldseek 3Di:
DPFQAKAKEFAQPFFFFFADQAFEAAEEELLLLLALCFLALVLLQVLLQLLLLGLEYEYEYHALCLQQEFEDAVDDRDPCSNFDWGKHALLPAHDHHGYHYLSSLLRNLSSCVSNVYAYEYEHNLLHDDLQRSLVVLLSNCVRNHPVRHQAYEYHAAQVCSCVHVSDPPPDFQVNVVVSVVSNLVNNCVSVVPHAHEDDHEAQDVRHQLVCCVVCLVRHQAYEYEDELDDDPPDDDDALLSLLDDRVVVVVSLVVQVVSCVVRVHAYAHAEYAHDHSLDDQLHQLWLSLLLSLLVVSQVSVSSRHNHYHYYTIDVRSNHQWHDGSVGAIFGTNNSVSSSLVNVLGIAIKTDMDMGSCPVQVSKDKIWGCHPVRWIKMKIFSSAQQRKYKYKYHHAAFPWKWKWKFDAPHRSDSDRTDTLCDGQDGSRRDDHDHTGIFDDDPRITIDIGDHGMMMMMIGD

Solvent-accessible surface area: 17728 Å² total; per-residue (Å²): 130,113,33,30,173,4,15,2,53,9,64,70,94,42,110,34,91,89,4,37,82,22,1,5,0,1,0,4,3,2,6,0,2,1,3,2,54,1,4,8,11,89,7,85,59,0,1,4,0,0,105,33,1,14,212,79,1,0,0,0,0,1,1,34,9,1,5,19,3,32,6,59,104,152,21,175,23,78,83,80,18,60,118,50,41,9,28,6,30,125,49,116,154,63,20,68,162,30,53,0,1,24,73,1,0,61,28,0,16,91,0,0,93,109,4,30,0,60,0,0,0,5,1,10,1,3,112,20,66,43,134,46,4,4,25,6,0,14,29,0,23,125,37,12,25,60,133,53,6,49,0,0,1,1,2,4,27,1,34,40,2,118,195,64,72,21,50,88,69,90,23,74,30,75,39,2,5,25,20,0,73,136,9,22,55,22,0,74,164,112,4,109,92,0,12,0,0,1,1,2,0,34,41,37,96,162,28,0,44,35,0,0,83,124,3,74,165,35,12,133,14,0,0,4,4,5,9,6,38,12,74,131,131,62,95,71,5,58,17,99,112,6,0,111,95,32,105,85,10,100,42,24,9,57,12,10,87,100,9,59,80,88,22,58,11,42,4,6,8,0,11,0,0,0,0,90,96,2,10,67,117,34,7,1,10,0,0,0,0,0,0,16,0,0,7,3,0,2,47,7,2,47,15,17,5,45,0,0,0,0,3,1,0,3,112,13,93,6,2,2,0,1,1,10,45,93,110,14,8,101,15,37,5,1,0,11,0,0,0,0,12,26,78,4,28,26,3,28,8,14,22,25,155,41,76,116,38,109,71,0,80,30,4,32,14,30,0,4,101,4,116,69,56,94,31,20,0,3,0,0,0,13,8,31,132,20,41,0,34,0,32,0,33,51,10,105,24,128,40,1,51,3,34,46,0,22,14,98,130,18,71,1,70,83,79,8,39,0,2,35,4,82,16,34,75,42,0,68,34,72,67,133,88,95,63,150,8,89,50,76,116,60,76,11,52,3,88,3,156,108,9,0,0,0,7,0,66,3,87

Secondary structure (P-SEA, 3-state):
cccbbbbbbbbcccccccccccccbbbbbcccccccccccccaaaaaaaaaaaccbbbbbbbccccccbbbbccccccccccccccccccccccccbbbbcaaaaaaaaaaaaaacbbbbcccccccccaaaaaaaaaaaaaacccccccccccccccccccccccccccccaaaaaaaaaaaaaaaaaacccccccccccccccccaaaaaacccccccbbbbbbbcccccccccccccccccccaaaaaaaaaaaaaaaaccbbbbccccccccccccccccccaaaaaaaaaaaaaaaaacccbbbbbbccccccccccccccbbbbbcaaaaaaaaaaaaccccccbbbbccccccccbbbbbbbccccbbbbbbbcccccbbbbbbcccccccbbbbbbbcccccccccccccccccccccbbbbbcbbbbccccccbbbbbbcccccbbbbcc